Protein AF-A0A0H4X3R3-F1 (afdb_monomer)

Structure (mmCIF, N/CA/C/O backbone):
data_AF-A0A0H4X3R3-F1
#
_entry.id   AF-A0A0H4X3R3-F1
#
loop_
_atom_site.group_PDB
_atom_site.id
_atom_site.type_symbol
_atom_site.label_atom_id
_atom_site.label_alt_id
_atom_site.label_comp_id
_atom_site.label_asym_id
_atom_site.label_entity_id
_atom_site.label_seq_id
_atom_site.pdbx_PDB_ins_code
_atom_site.Cartn_x
_atom_site.Cartn_y
_atom_site.Cartn_z
_atom_site.occupancy
_atom_site.B_iso_or_equiv
_atom_site.auth_seq_id
_atom_site.auth_comp_id
_atom_site.auth_asym_id
_atom_site.auth_atom_id
_atom_site.pdbx_PDB_model_num
ATOM 1 N N . MET A 1 1 ? 12.192 -7.645 -35.719 1.00 88.94 1 MET A N 1
ATOM 2 C CA . MET A 1 1 ? 13.181 -8.259 -36.643 1.00 88.94 1 MET A CA 1
ATOM 3 C C . MET A 1 1 ? 12.923 -9.764 -36.732 1.00 88.94 1 MET A C 1
ATOM 5 O O . MET A 1 1 ? 12.544 -10.328 -35.713 1.00 88.94 1 MET A O 1
ATOM 9 N N . VAL A 1 2 ? 13.099 -10.414 -37.890 1.00 94.50 2 VAL A N 1
ATOM 10 C CA . VAL A 1 2 ? 12.928 -11.879 -38.046 1.00 94.50 2 VAL A CA 1
ATOM 11 C C . VAL A 1 2 ? 14.135 -12.510 -38.742 1.00 94.50 2 VAL A C 1
ATOM 13 O O . VAL A 1 2 ? 14.835 -11.830 -39.492 1.00 94.50 2 VAL A O 1
ATOM 16 N N . THR A 1 3 ? 14.375 -13.798 -38.516 1.00 94.56 3 THR A N 1
ATOM 17 C CA . THR A 1 3 ? 15.393 -14.582 -39.232 1.00 94.56 3 THR A CA 1
ATOM 18 C C . THR A 1 3 ? 14.979 -14.812 -40.694 1.00 94.56 3 THR A C 1
ATOM 20 O O . THR A 1 3 ? 13.808 -15.012 -41.001 1.00 94.56 3 THR A O 1
ATOM 23 N N . THR A 1 4 ? 15.929 -14.808 -41.632 1.00 95.25 4 THR A N 1
ATOM 24 C CA . THR A 1 4 ? 15.674 -15.125 -43.060 1.00 95.25 4 THR A CA 1
ATOM 25 C C . THR A 1 4 ? 16.152 -16.519 -43.459 1.00 95.25 4 THR A C 1
ATOM 27 O O . THR A 1 4 ? 15.859 -16.997 -44.553 1.00 95.25 4 THR A O 1
ATOM 30 N N . ARG A 1 5 ? 16.878 -17.182 -42.560 1.00 96.31 5 ARG A N 1
ATOM 31 C CA . ARG A 1 5 ? 17.387 -18.547 -42.677 1.00 96.31 5 ARG A CA 1
ATOM 32 C C . ARG A 1 5 ? 17.361 -19.218 -41.307 1.00 96.31 5 ARG A C 1
ATOM 34 O O . ARG A 1 5 ? 17.159 -18.536 -40.305 1.00 96.31 5 ARG A O 1
ATOM 41 N N . ALA A 1 6 ? 17.630 -20.519 -41.277 1.00 96.94 6 ALA A N 1
ATOM 42 C CA . ALA A 1 6 ? 17.896 -21.211 -40.027 1.00 96.94 6 ALA A CA 1
ATOM 43 C C . ALA A 1 6 ? 19.155 -20.632 -39.352 1.00 96.94 6 ALA A C 1
ATOM 45 O O . ALA A 1 6 ? 20.149 -20.325 -40.028 1.00 96.94 6 ALA A O 1
ATOM 46 N N . VAL A 1 7 ? 19.091 -20.470 -38.035 1.00 97.75 7 VAL A N 1
ATOM 47 C CA . VAL A 1 7 ? 20.168 -19.969 -37.174 1.00 97.75 7 VAL A CA 1
ATOM 48 C C . VAL A 1 7 ? 20.374 -20.974 -36.052 1.00 97.75 7 VAL A C 1
ATOM 50 O O . VAL A 1 7 ? 19.409 -21.373 -35.407 1.00 97.75 7 VAL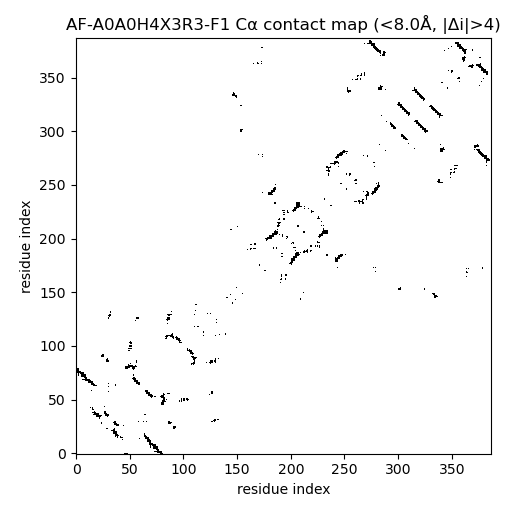 A O 1
ATOM 53 N N . ALA A 1 8 ? 21.617 -21.375 -35.807 1.00 97.75 8 ALA A N 1
ATOM 54 C CA . ALA A 1 8 ? 21.916 -22.310 -34.728 1.00 97.75 8 ALA A CA 1
ATOM 55 C C . ALA A 1 8 ? 21.962 -21.606 -33.361 1.00 97.75 8 ALA A C 1
ATOM 57 O O . ALA A 1 8 ? 22.335 -20.435 -33.252 1.00 97.75 8 ALA A O 1
ATOM 58 N N . ALA A 1 9 ? 21.651 -22.337 -32.294 1.00 97.12 9 ALA A N 1
ATOM 59 C CA . ALA A 1 9 ? 21.872 -21.885 -30.928 1.00 97.12 9 ALA A CA 1
ATOM 60 C C . ALA A 1 9 ? 23.337 -21.448 -30.730 1.00 97.12 9 ALA A C 1
ATOM 62 O O . ALA A 1 9 ? 24.270 -22.153 -31.116 1.00 97.12 9 ALA A O 1
ATOM 63 N N . GLY A 1 10 ? 23.549 -20.288 -30.107 1.00 96.19 10 GLY A N 1
ATOM 64 C CA . GLY A 1 10 ? 24.882 -19.720 -29.893 1.00 96.19 10 GLY A CA 1
ATOM 65 C C . GLY A 1 10 ? 25.447 -18.934 -31.081 1.00 96.19 10 GLY A C 1
ATOM 66 O O . GLY A 1 10 ? 26.527 -18.358 -30.962 1.00 96.19 10 GLY A O 1
ATOM 67 N N . GLU A 1 11 ? 24.742 -18.868 -32.211 1.00 97.75 11 GLU A N 1
ATOM 68 C CA . GLU A 1 11 ? 25.167 -18.069 -33.359 1.00 97.75 11 GLU A CA 1
ATOM 69 C C . GLU A 1 11 ? 24.966 -16.564 -33.104 1.00 97.75 11 GLU A C 1
ATOM 71 O O . GLU A 1 11 ? 23.947 -16.138 -32.551 1.00 97.75 11 GLU A O 1
ATOM 76 N N . VAL A 1 12 ? 25.939 -15.744 -33.519 1.00 96.50 12 VAL A N 1
ATOM 77 C CA . VAL A 1 12 ? 25.859 -14.279 -33.421 1.00 96.50 12 VAL A CA 1
ATOM 78 C C . VAL A 1 12 ? 24.925 -13.750 -34.510 1.00 96.50 12 VAL A C 1
ATOM 80 O O . VAL A 1 12 ? 25.213 -13.854 -35.700 1.00 96.50 12 VAL A O 1
ATOM 83 N N . LEU A 1 13 ? 23.813 -13.159 -34.086 1.00 95.00 13 LEU A N 1
ATOM 84 C CA . LEU A 1 13 ? 22.784 -12.570 -34.943 1.00 95.00 13 LEU A CA 1
ATOM 85 C C . LEU A 1 13 ? 23.125 -11.142 -35.367 1.00 95.00 13 LEU A C 1
ATOM 87 O O . LEU A 1 13 ? 22.843 -10.740 -36.492 1.00 95.00 13 LEU A O 1
ATOM 91 N N . LEU A 1 14 ? 23.681 -10.365 -34.439 1.00 93.12 14 LEU A N 1
ATOM 92 C CA . LEU A 1 14 ? 23.999 -8.956 -34.631 1.00 93.12 14 LEU A CA 1
ATOM 93 C C . LEU A 1 14 ? 25.181 -8.581 -33.743 1.00 93.12 14 LEU A C 1
ATOM 95 O O . LEU A 1 14 ? 25.260 -9.005 -32.590 1.00 93.12 14 LEU A O 1
ATOM 99 N N . VAL A 1 15 ? 26.058 -7.737 -34.269 1.00 93.62 15 VAL A N 1
ATOM 100 C CA . VAL A 1 15 ? 27.078 -7.039 -33.491 1.00 93.62 15 VAL A CA 1
ATOM 101 C C . VAL A 1 15 ? 26.676 -5.571 -33.430 1.00 93.62 15 VAL A C 1
ATOM 103 O O . VAL A 1 15 ? 26.393 -4.958 -34.457 1.00 93.62 15 VAL A O 1
ATOM 106 N N . VAL A 1 16 ? 26.603 -5.022 -32.223 1.00 92.31 16 VAL A N 1
ATOM 107 C CA . VAL A 1 16 ? 26.302 -3.614 -31.978 1.00 92.31 16 VAL A CA 1
ATOM 108 C C . VAL A 1 16 ? 27.587 -2.936 -31.546 1.00 92.31 16 VAL A C 1
ATOM 110 O O . VAL A 1 16 ? 28.139 -3.276 -30.503 1.00 92.31 16 VAL A O 1
ATOM 113 N N . GLU A 1 17 ? 28.036 -1.970 -32.336 1.00 91.75 17 GLU A N 1
ATOM 114 C CA . GLU A 1 17 ? 29.195 -1.128 -32.047 1.00 91.75 17 GLU A CA 1
ATOM 115 C C . GLU A 1 17 ? 28.770 0.334 -32.002 1.00 91.75 17 GLU A C 1
ATOM 117 O O . GLU A 1 17 ? 27.871 0.760 -32.732 1.00 91.75 17 GLU A O 1
ATOM 122 N N . GLY A 1 18 ? 29.403 1.109 -31.129 1.00 89.56 18 GLY A N 1
ATOM 123 C CA . GLY A 1 18 ? 29.033 2.500 -30.931 1.00 89.56 18 GLY A CA 1
ATOM 124 C C . GLY A 1 18 ? 29.969 3.250 -29.999 1.00 89.56 18 GLY A C 1
ATOM 125 O O . GLY A 1 18 ? 30.912 2.697 -29.439 1.00 89.56 18 GLY A O 1
ATOM 126 N N . ALA A 1 19 ? 29.688 4.537 -29.815 1.00 92.50 19 ALA A N 1
ATOM 127 C CA . ALA A 1 19 ? 30.456 5.375 -28.905 1.00 92.50 19 ALA A CA 1
ATOM 128 C C . ALA A 1 19 ? 30.001 5.161 -27.456 1.00 92.50 19 ALA A C 1
ATOM 130 O O . ALA A 1 19 ? 28.800 5.090 -27.180 1.00 92.50 19 ALA A O 1
ATOM 131 N N . LEU A 1 20 ? 30.946 5.126 -26.515 1.00 94.38 20 LEU A N 1
ATOM 132 C CA . LEU A 1 20 ? 30.613 5.107 -25.092 1.00 94.38 20 LEU A CA 1
ATOM 133 C C . LEU A 1 20 ? 30.120 6.480 -24.632 1.00 94.38 20 LEU A C 1
ATOM 135 O O . LEU A 1 20 ? 30.799 7.497 -24.781 1.00 94.38 20 LEU A O 1
ATOM 139 N N . VAL A 1 21 ? 28.949 6.492 -24.010 1.00 94.19 21 VAL A N 1
ATOM 140 C CA . VAL A 1 21 ? 28.327 7.663 -23.393 1.00 94.19 21 VAL A CA 1
ATOM 141 C C . VAL A 1 21 ? 27.975 7.358 -21.939 1.00 94.19 21 VAL A C 1
ATOM 143 O O . VAL A 1 21 ? 27.899 6.200 -21.532 1.00 94.19 21 VAL A O 1
ATOM 146 N N . ARG A 1 22 ? 27.777 8.403 -21.131 1.00 90.75 22 ARG A N 1
ATOM 147 C CA . ARG A 1 22 ? 27.364 8.263 -19.721 1.00 90.75 22 ARG A CA 1
ATOM 148 C C . ARG A 1 22 ? 25.891 8.567 -19.482 1.00 90.75 22 ARG A C 1
ATOM 150 O O . ARG A 1 22 ? 25.331 8.122 -18.490 1.00 90.75 22 ARG A O 1
ATOM 157 N N . THR A 1 23 ? 25.274 9.341 -20.369 1.00 89.44 23 THR A N 1
ATOM 158 C CA . THR A 1 23 ? 23.867 9.720 -20.245 1.00 89.44 23 THR A CA 1
ATOM 159 C C . THR A 1 23 ? 23.007 8.687 -20.969 1.00 89.44 23 THR A C 1
ATOM 161 O O . THR A 1 23 ? 23.132 8.571 -22.191 1.00 89.44 23 THR A O 1
ATOM 164 N N . PRO A 1 24 ? 22.153 7.937 -20.253 1.00 91.50 24 PRO A N 1
ATOM 165 C CA . PRO A 1 24 ? 21.280 6.960 -20.878 1.00 91.50 24 PRO A CA 1
ATOM 166 C C . PRO A 1 24 ? 20.166 7.658 -21.666 1.00 91.50 24 PRO A C 1
ATOM 168 O O . PRO A 1 24 ? 19.692 8.735 -21.304 1.00 91.50 24 PRO A O 1
ATOM 171 N N . SER A 1 25 ? 19.728 7.031 -22.750 1.00 89.56 25 SER A N 1
ATOM 172 C CA . SER A 1 25 ? 18.561 7.437 -23.535 1.00 89.56 25 SER A CA 1
ATOM 173 C C . SER A 1 25 ? 17.886 6.207 -24.144 1.00 89.56 25 SER A C 1
ATOM 175 O O . SER A 1 25 ? 18.443 5.111 -24.117 1.00 89.56 25 SER A O 1
ATOM 177 N N . GLN A 1 26 ? 16.727 6.389 -24.779 1.00 87.62 26 GLN A N 1
ATOM 178 C CA . GLN A 1 26 ? 16.076 5.330 -25.566 1.00 87.62 26 GLN A CA 1
ATOM 179 C C . GLN A 1 26 ? 16.948 4.773 -26.715 1.00 87.62 26 GLN A C 1
ATOM 181 O O . GLN A 1 26 ? 16.629 3.733 -27.278 1.00 87.62 26 GLN A O 1
ATOM 186 N N . MET A 1 27 ? 18.043 5.458 -27.072 1.00 88.62 27 MET A N 1
ATOM 187 C CA . MET A 1 27 ? 18.934 5.110 -28.187 1.00 88.62 27 MET A CA 1
ATOM 188 C C . MET A 1 27 ? 20.258 4.485 -27.732 1.00 88.62 27 MET A C 1
ATOM 190 O O . MET A 1 27 ? 21.209 4.418 -28.513 1.00 88.62 27 MET A O 1
ATOM 194 N N . THR A 1 28 ? 20.358 4.074 -26.469 1.00 93.06 28 THR A N 1
ATOM 195 C CA . THR A 1 28 ? 21.605 3.568 -25.881 1.00 93.06 28 THR A CA 1
ATOM 196 C C . THR A 1 28 ? 21.383 2.257 -25.134 1.00 93.06 28 THR A C 1
ATOM 198 O O . THR A 1 28 ? 20.339 2.103 -24.510 1.00 93.06 28 THR A O 1
ATOM 201 N N . LEU A 1 29 ? 22.382 1.369 -25.127 1.00 93.75 29 LEU A N 1
ATOM 202 C CA . LEU A 1 29 ? 22.383 0.117 -24.352 1.00 93.75 29 LEU A CA 1
ATOM 203 C C . LEU A 1 29 ? 23.437 0.164 -23.249 1.00 93.75 29 LEU A C 1
ATOM 205 O O . LEU A 1 29 ? 24.577 0.529 -23.517 1.00 93.75 29 LEU A O 1
ATOM 209 N N . GLN A 1 30 ? 23.112 -0.211 -22.018 1.00 94.69 30 GLN A N 1
ATOM 210 C CA . GLN A 1 30 ? 24.090 -0.225 -20.933 1.00 94.69 30 GLN A CA 1
ATOM 211 C C . GLN A 1 30 ? 25.135 -1.337 -21.134 1.00 94.69 30 GLN A C 1
ATOM 213 O O . GLN A 1 30 ? 24.805 -2.496 -21.385 1.00 94.69 30 GLN A O 1
ATOM 218 N N . VAL A 1 31 ? 26.412 -0.978 -20.988 1.00 93.00 31 VAL A N 1
ATOM 219 C CA . VAL A 1 31 ? 27.577 -1.881 -21.134 1.00 93.00 31 VAL A CA 1
ATOM 220 C C . VAL A 1 31 ? 28.515 -1.855 -19.923 1.00 93.00 31 VAL A C 1
ATOM 222 O O . VAL A 1 31 ? 29.434 -2.664 -19.818 1.00 93.00 31 VAL A O 1
ATOM 225 N N . GLY A 1 32 ? 28.286 -0.931 -18.990 1.00 90.50 32 GLY A N 1
ATOM 226 C CA . GLY A 1 32 ? 29.043 -0.774 -17.753 1.00 90.50 32 GLY A CA 1
ATOM 227 C C . GLY A 1 32 ? 28.181 -0.154 -16.654 1.00 90.50 32 GLY A C 1
ATOM 228 O O . GLY A 1 32 ? 27.014 0.163 -16.873 1.00 90.50 32 GLY A O 1
ATOM 229 N N . ARG A 1 33 ? 28.741 0.057 -15.454 1.00 87.06 33 ARG A N 1
ATOM 230 C CA . ARG A 1 33 ? 27.956 0.585 -14.317 1.00 87.06 33 ARG A CA 1
ATOM 231 C C . ARG A 1 33 ? 27.306 1.939 -14.612 1.00 87.06 33 ARG A C 1
ATOM 233 O O . ARG A 1 33 ? 26.151 2.136 -14.257 1.00 87.06 33 ARG A O 1
ATOM 240 N N . GLU A 1 34 ? 28.044 2.814 -15.286 1.00 87.88 34 GLU A N 1
ATOM 241 C CA . GLU A 1 34 ? 27.639 4.176 -15.674 1.00 87.88 34 GLU A CA 1
ATOM 242 C C . GLU A 1 34 ? 27.919 4.441 -17.164 1.00 87.88 34 GLU A C 1
ATOM 244 O O . GLU A 1 34 ? 28.047 5.585 -17.598 1.00 87.88 34 GLU A O 1
ATOM 249 N N . GLN A 1 35 ? 28.116 3.376 -17.945 1.00 92.44 35 GLN A N 1
ATOM 250 C CA . GLN A 1 35 ? 28.506 3.456 -19.349 1.00 92.44 35 GLN A CA 1
ATOM 251 C C . GLN A 1 35 ? 27.448 2.798 -20.214 1.00 92.44 35 GLN A C 1
ATOM 253 O O . GLN A 1 35 ? 27.0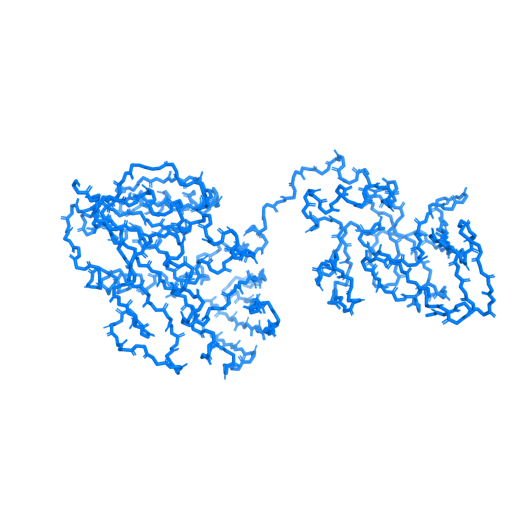27 1.668 -19.954 1.00 92.44 35 GLN A O 1
ATOM 258 N N . HIS A 1 36 ? 27.074 3.504 -21.268 1.00 94.50 36 HIS A N 1
ATOM 259 C CA . HIS A 1 36 ? 26.161 3.035 -22.287 1.00 94.50 36 HIS A CA 1
ATOM 260 C C . HIS A 1 36 ? 26.818 3.128 -23.660 1.00 94.50 36 HIS A C 1
ATOM 262 O O . HIS A 1 36 ? 27.641 4.004 -23.916 1.00 94.50 36 HIS A O 1
ATOM 268 N N . LEU A 1 37 ? 26.430 2.228 -24.546 1.00 93.88 37 LEU A N 1
ATOM 269 C CA . LEU A 1 37 ? 26.798 2.206 -25.943 1.00 93.88 37 LEU A CA 1
ATOM 270 C C . LEU A 1 37 ? 25.753 2.985 -26.742 1.00 93.88 37 LEU A C 1
ATOM 272 O O . LEU A 1 37 ? 24.582 2.604 -26.784 1.00 93.88 37 LEU A O 1
ATOM 276 N N . SER A 1 38 ? 26.174 4.084 -27.359 1.00 92.75 38 SER A N 1
ATOM 277 C CA . SER A 1 38 ? 25.365 4.864 -28.291 1.00 92.75 38 SER A CA 1
ATOM 278 C C . SER A 1 38 ? 25.625 4.380 -29.709 1.00 92.75 38 SER A C 1
ATOM 280 O O . SER A 1 38 ? 26.685 4.637 -30.283 1.00 92.75 38 SER A O 1
ATOM 282 N N . ALA A 1 39 ? 24.644 3.674 -30.264 1.00 87.00 39 ALA A N 1
ATOM 283 C CA . ALA A 1 39 ? 24.667 3.162 -31.628 1.00 87.00 39 ALA A CA 1
ATOM 284 C C . ALA A 1 39 ? 23.359 3.567 -32.330 1.00 87.00 39 ALA A C 1
ATOM 286 O O . ALA A 1 39 ? 22.489 2.719 -32.559 1.00 87.00 39 ALA A O 1
ATOM 287 N N . PRO A 1 40 ? 23.172 4.873 -32.614 1.00 80.00 40 PRO A N 1
ATOM 288 C CA . PRO A 1 40 ? 21.903 5.421 -33.078 1.00 80.00 40 PRO A CA 1
ATOM 289 C C . PRO A 1 40 ? 21.548 4.999 -34.499 1.00 80.00 40 PRO A C 1
ATOM 291 O O . PRO A 1 40 ? 20.425 5.251 -34.900 1.00 80.00 40 PRO A O 1
ATOM 294 N N . ASP A 1 41 ? 22.455 4.363 -35.238 1.00 82.50 41 ASP A N 1
ATOM 295 C CA . ASP A 1 41 ? 22.198 3.850 -36.586 1.00 82.50 41 ASP A CA 1
ATOM 296 C C . ASP A 1 41 ? 22.089 2.321 -36.626 1.00 82.50 41 ASP A C 1
ATOM 298 O O . ASP A 1 41 ? 21.710 1.761 -37.648 1.00 82.50 41 ASP A O 1
ATOM 302 N N . ALA A 1 42 ? 22.345 1.632 -35.511 1.00 83.44 42 ALA A N 1
ATOM 303 C CA . ALA A 1 42 ? 22.378 0.175 -35.480 1.00 83.44 42 ALA A CA 1
ATOM 304 C C . ALA A 1 42 ? 20.975 -0.463 -35.429 1.00 83.44 42 ALA A C 1
ATOM 306 O O . ALA A 1 42 ? 20.020 0.101 -34.878 1.00 83.44 42 ALA A O 1
ATOM 307 N N . ASP A 1 43 ? 20.881 -1.677 -35.979 1.00 85.38 43 ASP A N 1
ATOM 308 C CA . ASP A 1 43 ? 19.624 -2.406 -36.207 1.00 85.38 43 ASP A CA 1
ATOM 309 C C . ASP A 1 43 ? 18.954 -2.923 -34.927 1.00 85.38 43 ASP A C 1
ATOM 311 O O . ASP A 1 43 ? 17.759 -3.228 -34.930 1.00 85.38 43 ASP A O 1
ATOM 315 N N . TRP A 1 44 ? 19.686 -2.981 -33.808 1.00 86.94 44 TRP A N 1
ATOM 316 C CA . TRP A 1 44 ? 19.165 -3.479 -32.528 1.00 86.94 44 TRP A CA 1
ATOM 317 C C . TRP A 1 44 ? 17.909 -2.730 -32.062 1.00 86.94 44 TRP A C 1
ATOM 319 O O . TRP A 1 44 ? 17.063 -3.305 -31.382 1.00 86.94 44 TRP A O 1
ATOM 329 N N . ARG A 1 45 ? 17.747 -1.469 -32.482 1.00 87.56 45 ARG A N 1
ATOM 330 C CA . ARG A 1 45 ? 16.596 -0.610 -32.164 1.00 87.56 45 ARG A CA 1
ATOM 331 C C . ARG A 1 45 ? 15.266 -1.139 -32.707 1.00 87.56 45 ARG A C 1
ATOM 333 O O . ARG A 1 45 ? 14.211 -0.729 -32.237 1.00 87.56 45 ARG A O 1
ATOM 340 N N . PHE A 1 46 ? 15.306 -2.036 -33.691 1.00 90.00 46 PHE A N 1
ATOM 341 C CA . PHE A 1 46 ? 14.125 -2.664 -34.295 1.00 90.00 46 PHE A CA 1
ATOM 342 C C . PHE A 1 46 ? 13.858 -4.079 -33.755 1.00 90.00 46 PHE A C 1
ATOM 344 O O . PHE A 1 46 ? 13.048 -4.837 -34.313 1.00 90.00 46 PHE A O 1
ATOM 351 N N . ILE A 1 47 ? 14.569 -4.471 -32.697 1.00 93.62 47 ILE A N 1
ATOM 352 C CA . ILE A 1 47 ? 14.414 -5.762 -32.034 1.00 93.62 47 ILE A CA 1
ATOM 353 C C . ILE A 1 47 ? 13.472 -5.580 -30.852 1.00 93.62 47 ILE A C 1
ATOM 355 O O . ILE A 1 47 ? 13.676 -4.732 -29.985 1.00 93.62 47 ILE A O 1
ATOM 359 N N . ASN A 1 48 ? 12.419 -6.391 -30.828 1.00 94.62 48 ASN A N 1
ATOM 360 C CA . ASN A 1 48 ? 11.402 -6.299 -29.798 1.00 94.62 48 ASN A CA 1
ATOM 361 C C . ASN A 1 48 ? 11.892 -6.884 -28.472 1.00 94.62 48 ASN A C 1
ATOM 363 O O . ASN A 1 48 ? 12.716 -7.801 -28.416 1.00 94.62 48 ASN A O 1
ATOM 367 N N . HIS A 1 49 ? 11.327 -6.367 -27.386 1.00 95.38 49 HIS A N 1
ATOM 368 C CA . HIS A 1 49 ? 11.537 -6.922 -26.062 1.00 95.38 49 HIS A CA 1
ATOM 369 C C . HIS A 1 49 ? 10.660 -8.157 -25.814 1.00 95.38 49 HIS A C 1
ATOM 371 O O . HIS A 1 49 ? 9.458 -8.129 -26.083 1.00 95.38 49 HIS A O 1
ATOM 377 N N . ALA A 1 50 ? 11.222 -9.186 -25.182 1.00 96.62 50 ALA A N 1
ATOM 378 C CA . ALA A 1 50 ? 10.457 -10.257 -24.551 1.00 96.62 50 ALA A CA 1
ATOM 379 C C . ALA A 1 50 ? 11.101 -10.681 -23.223 1.00 96.62 50 ALA A C 1
ATOM 381 O O . ALA A 1 50 ? 12.324 -10.762 -23.114 1.00 96.62 50 ALA A O 1
ATOM 382 N N . CYS A 1 51 ? 10.280 -10.990 -22.211 1.00 94.69 51 CYS A N 1
ATOM 383 C CA . CYS A 1 51 ? 10.779 -11.491 -20.922 1.00 94.69 51 CYS A CA 1
ATOM 384 C C . CYS A 1 51 ? 11.316 -12.931 -21.023 1.00 94.69 51 CYS A C 1
ATOM 386 O O . CYS A 1 51 ? 12.167 -13.320 -20.230 1.00 94.69 51 CYS A O 1
ATOM 388 N N . ALA A 1 52 ? 10.851 -13.695 -22.017 1.00 94.94 52 ALA A N 1
ATOM 389 C CA . ALA A 1 52 ? 11.416 -14.976 -22.435 1.00 94.94 52 ALA A CA 1
ATOM 390 C C . ALA A 1 52 ? 11.960 -14.826 -23.872 1.00 94.94 52 ALA A C 1
ATOM 392 O O . ALA A 1 52 ? 11.243 -15.130 -24.826 1.00 94.94 52 ALA A O 1
ATOM 393 N N . PRO A 1 53 ? 13.170 -14.263 -24.045 1.00 96.56 53 PRO A N 1
ATOM 394 C CA . PRO A 1 53 ? 13.658 -13.851 -25.355 1.00 96.56 53 PRO A CA 1
ATOM 395 C C . PRO A 1 53 ? 14.182 -15.018 -26.194 1.00 96.56 53 PRO A C 1
ATOM 397 O O . PRO A 1 53 ? 14.628 -16.038 -25.659 1.00 96.56 53 PRO A O 1
ATOM 400 N N . THR A 1 54 ? 14.199 -14.822 -27.513 1.00 97.19 54 THR A N 1
ATOM 401 C CA . THR A 1 54 ? 14.813 -15.746 -28.483 1.00 97.19 54 THR A CA 1
ATOM 402 C C . THR A 1 54 ? 16.320 -15.524 -28.643 1.00 97.19 54 THR A C 1
ATOM 404 O O . THR A 1 54 ? 17.027 -16.413 -29.119 1.00 97.19 54 THR A O 1
ATOM 407 N N . ALA A 1 55 ? 16.839 -14.376 -28.198 1.00 97.25 55 ALA A N 1
ATOM 408 C CA . ALA A 1 55 ? 18.257 -14.050 -28.225 1.00 97.25 55 ALA A CA 1
ATOM 409 C C . ALA A 1 55 ? 18.737 -13.364 -26.935 1.00 97.25 55 ALA A C 1
ATOM 411 O O . ALA A 1 55 ? 17.971 -12.724 -26.210 1.00 97.25 55 ALA A O 1
ATOM 412 N N . LEU A 1 56 ? 20.029 -13.506 -26.649 1.00 96.88 56 LEU A N 1
ATOM 413 C CA . LEU A 1 56 ? 20.697 -12.965 -25.470 1.00 96.88 56 LEU A CA 1
ATOM 414 C C . LEU A 1 56 ? 21.729 -11.922 -25.882 1.00 96.88 56 LEU A C 1
ATOM 416 O O . LEU A 1 56 ? 22.479 -12.127 -26.835 1.00 96.88 56 LEU A O 1
ATOM 420 N N . LEU A 1 57 ? 21.792 -10.819 -25.139 1.00 95.44 57 LEU A N 1
ATOM 421 C CA . LEU A 1 57 ? 22.905 -9.885 -25.248 1.00 95.44 57 LEU A CA 1
ATOM 422 C C . LEU A 1 57 ? 24.127 -10.452 -24.516 1.00 95.44 57 LEU A C 1
ATOM 424 O O . LEU A 1 57 ? 24.016 -10.995 -23.416 1.00 95.44 57 LEU A O 1
ATOM 428 N N . ALA A 1 58 ? 25.296 -10.294 -25.119 1.00 94.06 58 ALA A N 1
ATOM 429 C CA . ALA A 1 58 ? 26.578 -10.701 -24.574 1.00 94.06 58 ALA A CA 1
ATOM 430 C C . ALA A 1 58 ? 27.626 -9.601 -24.804 1.00 94.06 58 ALA A C 1
ATOM 432 O O . ALA A 1 58 ? 27.517 -8.845 -25.774 1.00 94.06 58 ALA A O 1
ATOM 433 N N . PRO A 1 59 ? 28.650 -9.497 -23.938 1.00 92.50 59 PRO A N 1
ATOM 434 C CA . PRO A 1 59 ? 29.795 -8.636 -24.203 1.00 92.50 59 PRO A CA 1
ATOM 435 C C . PRO A 1 59 ? 30.456 -8.998 -25.535 1.00 92.50 59 PRO A C 1
ATOM 437 O O . PRO A 1 59 ? 30.620 -10.179 -25.845 1.00 92.50 59 PRO A O 1
ATOM 440 N N . GLY A 1 60 ? 30.846 -7.985 -26.302 1.00 88.19 60 GLY A N 1
ATOM 441 C CA . GLY A 1 60 ? 31.671 -8.174 -27.485 1.00 88.19 60 GLY A CA 1
ATOM 442 C C . GLY A 1 60 ? 33.143 -8.424 -27.155 1.00 88.19 60 GLY A C 1
ATOM 443 O O . GLY A 1 60 ? 33.542 -8.617 -26.005 1.00 88.19 60 GLY A O 1
ATOM 444 N N . THR A 1 61 ? 33.981 -8.386 -28.188 1.00 86.31 61 THR A N 1
ATOM 445 C CA . THR A 1 61 ? 35.440 -8.556 -28.074 1.00 86.31 61 THR A CA 1
ATOM 446 C C . THR A 1 61 ? 36.147 -7.363 -27.425 1.00 86.31 61 THR A C 1
ATOM 448 O O . THR A 1 61 ? 37.312 -7.474 -27.037 1.00 86.31 61 THR A O 1
ATOM 451 N N . HIS A 1 62 ? 35.465 -6.221 -27.310 1.00 86.19 62 HIS A N 1
ATOM 452 C CA . HIS A 1 62 ? 35.956 -4.976 -26.712 1.00 86.19 62 HIS A CA 1
ATOM 453 C C . HIS A 1 62 ? 34.810 -4.269 -25.973 1.00 86.19 62 HIS A C 1
ATOM 455 O O . HIS A 1 62 ? 33.642 -4.597 -26.170 1.00 86.19 62 HIS A O 1
ATOM 461 N N . ALA A 1 63 ? 35.133 -3.265 -25.153 1.00 79.50 63 ALA A N 1
ATOM 462 C CA . ALA A 1 63 ? 34.149 -2.551 -24.329 1.00 79.50 63 ALA A CA 1
ATOM 463 C C . ALA A 1 63 ? 33.100 -1.751 -25.133 1.00 79.50 63 ALA A C 1
ATOM 465 O O . ALA A 1 63 ? 32.014 -1.481 -24.630 1.00 79.50 63 ALA A O 1
ATOM 466 N N . GLU A 1 64 ? 33.414 -1.387 -26.376 1.00 89.12 64 GLU A N 1
ATOM 467 C CA . GLU A 1 64 ? 32.558 -0.629 -27.306 1.00 89.12 64 GLU A CA 1
ATOM 468 C C . GLU A 1 64 ? 31.660 -1.535 -28.165 1.00 89.12 64 GLU A C 1
ATOM 470 O O . GLU A 1 64 ? 31.163 -1.121 -29.211 1.00 89.12 64 GLU A O 1
ATOM 475 N N . GLN A 1 65 ? 31.473 -2.790 -27.751 1.00 91.31 65 GLN A N 1
ATOM 476 C CA . GLN A 1 65 ? 30.762 -3.783 -28.542 1.00 91.31 65 GLN A CA 1
ATOM 477 C C . GLN A 1 65 ? 29.848 -4.657 -27.676 1.00 91.31 65 GLN A C 1
ATOM 479 O O . GLN A 1 65 ? 30.240 -5.161 -26.620 1.00 91.31 65 GLN A O 1
ATOM 484 N N . LEU A 1 66 ? 28.638 -4.899 -28.176 1.00 93.75 66 LEU A N 1
ATOM 485 C CA . LEU A 1 66 ? 27.734 -5.950 -27.718 1.00 93.75 66 LEU A CA 1
ATOM 486 C C . LEU A 1 66 ? 27.442 -6.920 -28.859 1.00 93.75 66 LEU A C 1
ATOM 488 O O . LEU A 1 66 ? 27.436 -6.550 -30.030 1.00 93.75 66 LEU A O 1
ATOM 492 N N . GLN A 1 67 ? 27.154 -8.164 -28.509 1.00 95.38 67 GLN A N 1
ATOM 493 C CA . GLN A 1 67 ? 26.693 -9.182 -29.441 1.00 95.38 67 GLN A CA 1
ATOM 494 C C . GLN A 1 67 ? 25.302 -9.636 -29.036 1.00 95.38 67 GLN A C 1
ATOM 496 O O . GLN A 1 67 ? 25.018 -9.807 -27.853 1.00 95.38 67 GLN A O 1
ATOM 501 N N . LEU A 1 68 ? 24.439 -9.849 -30.018 1.00 96.00 68 LEU A N 1
ATOM 502 C CA . LEU A 1 68 ? 23.167 -10.522 -29.831 1.00 96.00 68 LEU A CA 1
ATOM 503 C C . LEU A 1 68 ? 23.308 -11.952 -30.343 1.00 96.00 68 LEU A C 1
ATOM 505 O O . LEU A 1 68 ? 23.624 -12.159 -31.512 1.00 96.00 68 LEU A O 1
ATOM 509 N N . ILE A 1 69 ? 23.088 -12.928 -29.471 1.00 97.00 69 ILE A N 1
ATOM 510 C CA . ILE A 1 69 ? 23.368 -14.341 -29.724 1.00 97.00 69 ILE A CA 1
ATOM 511 C C . ILE A 1 69 ? 22.068 -15.136 -29.636 1.00 97.00 69 ILE A C 1
ATOM 513 O O . ILE A 1 69 ? 21.295 -14.955 -28.695 1.00 97.00 69 ILE A O 1
ATOM 517 N N . ALA A 1 70 ? 21.819 -16.027 -30.594 1.00 97.56 70 ALA A N 1
ATOM 518 C CA . ALA A 1 70 ? 20.648 -16.897 -30.576 1.00 97.56 70 ALA A CA 1
ATOM 519 C C . ALA A 1 70 ? 20.650 -17.796 -29.327 1.00 97.56 70 ALA A C 1
ATOM 521 O O . ALA A 1 70 ? 21.635 -18.474 -29.029 1.00 97.56 70 ALA A O 1
ATOM 522 N N . ARG A 1 71 ? 19.539 -17.809 -28.584 1.00 96.38 71 ARG A N 1
ATOM 523 C CA . ARG A 1 71 ? 19.405 -18.587 -27.340 1.00 96.38 71 ARG A CA 1
ATOM 524 C C . ARG A 1 71 ? 19.214 -20.083 -27.607 1.00 96.38 71 ARG A C 1
ATOM 526 O O . ARG A 1 71 ? 19.647 -20.914 -26.815 1.00 96.38 71 ARG A O 1
ATOM 533 N N . PHE A 1 72 ? 18.528 -20.405 -28.694 1.00 96.44 72 PHE A N 1
ATOM 534 C CA . PHE A 1 72 ? 18.222 -21.747 -29.180 1.00 96.44 72 PHE A CA 1
ATOM 535 C C . PHE A 1 72 ? 18.158 -21.708 -30.713 1.00 96.44 72 PHE A C 1
ATOM 537 O O . PHE A 1 72 ? 18.260 -20.625 -31.292 1.00 96.44 72 PHE A O 1
ATOM 544 N N . ASP A 1 73 ? 18.013 -22.864 -31.360 1.00 97.81 73 ASP A N 1
ATOM 545 C CA . ASP A 1 73 ? 17.896 -22.942 -32.819 1.00 97.81 73 ASP A CA 1
ATOM 546 C C . ASP A 1 73 ? 16.660 -22.170 -33.298 1.00 97.81 73 ASP A C 1
ATOM 548 O O . ASP A 1 73 ? 15.557 -22.376 -32.784 1.00 97.81 73 ASP A O 1
ATOM 552 N N . LEU A 1 74 ? 16.848 -21.276 -34.271 1.00 97.62 74 LEU A N 1
ATOM 553 C CA . LEU A 1 74 ? 15.781 -20.470 -34.850 1.00 97.62 74 LEU A CA 1
ATOM 554 C C . LEU A 1 74 ? 15.509 -20.868 -36.299 1.00 97.62 74 LEU A C 1
ATOM 556 O O . LEU A 1 74 ? 16.413 -20.893 -37.132 1.00 97.62 74 LEU A O 1
ATOM 560 N N . GLU A 1 75 ? 14.242 -21.099 -36.616 1.00 97.56 75 GLU A N 1
ATOM 561 C CA . GLU A 1 75 ? 13.753 -21.348 -37.972 1.00 97.56 75 GLU A CA 1
ATOM 562 C C . GLU A 1 75 ? 13.629 -20.043 -38.773 1.00 97.56 75 GLU A C 1
ATOM 564 O O . GLU A 1 75 ? 13.443 -18.980 -38.173 1.00 97.56 75 GLU A O 1
ATOM 569 N N . PRO A 1 76 ? 13.669 -20.080 -40.120 1.00 97.44 76 PRO A N 1
ATOM 570 C CA . PRO A 1 76 ? 13.367 -18.913 -40.946 1.00 97.44 76 PRO A CA 1
ATOM 571 C C . PRO A 1 76 ? 11.994 -18.309 -40.609 1.00 97.44 76 PRO A C 1
ATOM 573 O O . PRO A 1 76 ? 10.993 -19.015 -40.499 1.00 97.44 76 PRO A O 1
ATOM 576 N N . GLY A 1 77 ? 11.934 -16.986 -40.490 1.00 95.94 77 GLY A N 1
ATOM 577 C CA . GLY A 1 77 ? 10.724 -16.227 -40.176 1.00 95.94 77 GLY A CA 1
ATOM 578 C C . GLY A 1 77 ? 10.432 -16.081 -38.682 1.00 95.94 77 GLY A C 1
ATOM 579 O O . GLY A 1 77 ? 9.482 -15.384 -38.328 1.00 95.94 77 GLY A O 1
ATOM 580 N N . GLN A 1 78 ? 11.232 -16.684 -37.797 1.00 96.06 78 GLN A N 1
ATOM 581 C CA . GLN A 1 78 ? 11.067 -16.506 -36.357 1.00 96.06 78 GLN A CA 1
ATOM 582 C C . GLN A 1 78 ? 11.523 -15.124 -35.895 1.00 96.06 78 GLN A C 1
ATOM 584 O O . GLN A 1 78 ? 12.508 -14.564 -36.379 1.00 96.06 78 GLN A O 1
ATOM 589 N N . GLU A 1 79 ? 10.790 -14.573 -34.930 1.00 96.00 79 GLU A N 1
ATOM 590 C CA . GLU A 1 79 ? 11.087 -13.266 -34.365 1.00 96.00 79 GLU A CA 1
ATOM 591 C C . GLU A 1 79 ? 12.336 -13.303 -33.480 1.00 96.00 79 GLU A C 1
ATOM 593 O O . GLU A 1 79 ? 12.488 -14.144 -32.589 1.00 96.00 79 GLU A O 1
ATOM 598 N N . VAL A 1 80 ? 13.221 -12.336 -33.702 1.00 96.81 80 VAL A N 1
ATOM 599 C CA . VAL A 1 80 ? 14.360 -12.072 -32.826 1.00 96.81 80 VAL A CA 1
ATOM 600 C C . VAL A 1 80 ? 13.916 -11.078 -31.758 1.00 96.81 80 VAL A C 1
ATOM 602 O O . VAL A 1 80 ? 13.463 -9.977 -32.080 1.00 96.81 80 VAL A O 1
ATOM 605 N N . THR A 1 81 ? 14.051 -11.468 -30.492 1.00 97.38 81 THR A N 1
ATOM 606 C CA . THR A 1 81 ? 13.708 -10.659 -29.317 1.00 97.38 81 THR A CA 1
ATOM 607 C C . THR A 1 81 ? 14.812 -10.718 -28.268 1.00 97.38 81 THR A C 1
ATOM 609 O O . THR A 1 81 ? 15.570 -11.687 -28.222 1.00 97.38 81 THR A O 1
ATOM 612 N N . PHE A 1 82 ? 14.894 -9.703 -27.404 1.00 96.31 82 PHE A N 1
ATOM 613 C CA . PHE A 1 82 ? 15.836 -9.680 -26.279 1.00 96.31 82 PHE A CA 1
ATOM 614 C C . PHE A 1 82 ? 15.203 -9.149 -24.987 1.00 96.31 82 PHE A C 1
ATOM 616 O O . PHE A 1 82 ? 14.118 -8.564 -24.982 1.00 96.31 82 PHE A O 1
ATOM 623 N N . ASN A 1 83 ? 15.881 -9.353 -23.860 1.00 96.81 83 ASN A N 1
ATOM 624 C CA . ASN A 1 83 ? 15.383 -8.964 -22.547 1.00 96.81 83 ASN A CA 1
ATOM 625 C C . ASN A 1 83 ? 16.161 -7.761 -21.982 1.00 96.81 83 ASN A C 1
ATOM 627 O O . ASN A 1 83 ? 17.271 -7.929 -21.494 1.00 96.81 83 ASN A O 1
ATOM 631 N N . TYR A 1 84 ? 15.568 -6.559 -21.973 1.00 96.25 84 TYR A N 1
ATOM 632 C CA . TYR A 1 84 ? 16.195 -5.366 -21.377 1.00 96.25 84 TYR A CA 1
ATOM 633 C C . TYR A 1 84 ? 16.551 -5.550 -19.896 1.00 96.25 84 TYR A C 1
ATOM 635 O O . TYR A 1 84 ? 17.468 -4.908 -19.399 1.00 96.25 84 TYR A O 1
ATOM 643 N N . LEU A 1 85 ? 15.865 -6.441 -19.176 1.00 96.25 85 LEU A N 1
ATOM 644 C CA . LEU A 1 85 ? 16.126 -6.694 -17.758 1.00 96.25 85 LEU A CA 1
ATOM 645 C C . LEU A 1 85 ? 17.453 -7.426 -17.513 1.00 96.25 85 LEU A C 1
ATOM 647 O O . LEU A 1 85 ? 17.847 -7.585 -16.360 1.00 96.25 85 LEU A O 1
ATOM 651 N N . THR A 1 86 ? 18.128 -7.898 -18.565 1.00 95.81 86 THR A N 1
ATOM 652 C CA . THR A 1 86 ? 19.442 -8.541 -18.452 1.00 95.81 86 THR A CA 1
ATOM 653 C C . THR A 1 86 ? 20.597 -7.616 -18.819 1.00 95.81 86 THR A C 1
ATOM 655 O O . THR A 1 86 ? 21.732 -7.895 -18.424 1.00 95.81 86 THR A O 1
ATOM 658 N N . SER A 1 87 ? 20.316 -6.512 -19.520 1.00 94.06 87 SER A N 1
ATOM 659 C CA . SER A 1 87 ? 21.307 -5.526 -19.961 1.00 94.06 87 SER A CA 1
ATOM 660 C C . SER A 1 87 ? 21.181 -4.172 -19.274 1.00 94.06 87 SER A C 1
ATOM 662 O O . SER A 1 87 ? 22.199 -3.514 -19.136 1.00 94.06 87 SER A O 1
ATOM 664 N N . GLU A 1 88 ? 19.997 -3.765 -18.812 1.00 95.25 88 GLU A N 1
ATOM 665 C CA . GLU A 1 88 ? 19.747 -2.444 -18.224 1.00 95.25 88 GLU A CA 1
ATOM 666 C C . GLU A 1 88 ? 19.456 -2.547 -16.724 1.00 95.25 88 GLU A C 1
ATOM 668 O O . GLU A 1 88 ? 18.545 -3.257 -16.286 1.00 95.25 88 GLU A O 1
ATOM 673 N N . TRP A 1 89 ? 20.194 -1.789 -15.915 1.00 94.56 89 TRP A N 1
ATOM 674 C CA . TRP A 1 89 ? 19.931 -1.653 -14.487 1.00 94.56 89 TRP A CA 1
ATOM 675 C C . TRP A 1 89 ? 18.669 -0.828 -14.256 1.00 94.56 89 TRP A C 1
ATOM 677 O O . TRP A 1 89 ? 17.782 -1.241 -13.511 1.00 94.56 89 TRP A O 1
ATOM 687 N N . GLU A 1 90 ? 18.569 0.294 -14.960 1.00 93.50 90 GLU A N 1
ATOM 688 C CA . GLU A 1 90 ? 17.440 1.213 -14.957 1.00 93.50 90 GLU A CA 1
ATOM 689 C C . GLU A 1 90 ? 17.275 1.773 -16.371 1.00 93.50 90 GLU A C 1
ATOM 691 O O . GLU A 1 90 ? 18.231 2.270 -16.965 1.00 93.50 90 GLU A O 1
ATOM 696 N N . LEU A 1 91 ? 16.075 1.636 -16.932 1.00 91.12 91 LEU A N 1
ATOM 697 C CA . LEU A 1 91 ? 15.777 2.104 -18.283 1.00 91.12 91 LEU A CA 1
ATOM 698 C C . LEU A 1 91 ? 15.539 3.613 -18.285 1.00 91.12 91 LEU A C 1
ATOM 700 O O . LEU A 1 91 ? 14.718 4.107 -17.518 1.00 91.12 91 LEU A O 1
ATOM 704 N N . ALA A 1 92 ? 16.147 4.323 -19.239 1.00 89.31 92 ALA A N 1
ATOM 705 C CA . ALA A 1 92 ? 15.829 5.733 -19.490 1.00 89.31 92 ALA A CA 1
ATOM 706 C C . ALA A 1 92 ? 14.371 5.947 -19.930 1.00 89.31 92 ALA A C 1
ATOM 708 O O . ALA A 1 92 ? 13.818 7.031 -19.769 1.00 89.31 92 ALA A O 1
ATOM 709 N N . THR A 1 93 ? 13.748 4.932 -20.531 1.00 88.19 93 THR A N 1
ATOM 710 C CA . THR A 1 93 ? 12.352 4.993 -20.977 1.00 88.19 93 THR A CA 1
ATOM 711 C C . THR A 1 93 ? 11.669 3.653 -20.702 1.00 88.19 93 THR A C 1
ATOM 713 O O . THR A 1 93 ? 11.714 2.752 -21.541 1.00 88.19 93 THR A O 1
ATOM 716 N N . PRO A 1 94 ? 11.081 3.481 -19.506 1.00 90.69 94 PRO A N 1
ATOM 717 C CA . PRO A 1 94 ? 10.302 2.296 -19.161 1.00 90.69 94 PRO A CA 1
ATOM 718 C C . PRO A 1 94 ? 9.054 2.107 -20.036 1.00 90.69 94 PRO A C 1
ATOM 720 O O . PRO A 1 94 ? 8.500 3.075 -20.557 1.00 90.69 94 PRO A O 1
ATOM 723 N N . PHE A 1 95 ? 8.582 0.865 -20.183 1.00 89.44 95 PHE A N 1
ATOM 724 C CA . PHE A 1 95 ? 7.414 0.543 -21.017 1.00 89.44 95 PHE A CA 1
ATOM 725 C C . PHE A 1 95 ? 6.668 -0.729 -20.569 1.00 89.44 95 PHE A C 1
ATOM 727 O O . PHE A 1 95 ? 7.207 -1.589 -19.869 1.00 89.44 95 PHE A O 1
ATOM 734 N N . HIS A 1 96 ? 5.404 -0.872 -20.992 1.00 88.25 96 HIS A N 1
ATOM 735 C CA . HIS A 1 96 ? 4.581 -2.044 -20.684 1.00 88.25 96 HIS A CA 1
ATOM 736 C C . HIS A 1 96 ? 4.858 -3.173 -21.681 1.00 88.25 96 HIS A C 1
ATOM 738 O O . HIS A 1 96 ? 4.673 -3.015 -22.888 1.00 88.25 96 HIS A O 1
ATOM 744 N N . CYS A 1 97 ? 5.250 -4.340 -21.176 1.00 90.44 97 CYS A N 1
ATOM 745 C CA . CYS A 1 97 ? 5.485 -5.536 -21.968 1.00 90.44 97 CYS A CA 1
ATOM 746 C C . CYS A 1 97 ? 4.191 -6.324 -22.197 1.00 90.44 97 CYS A C 1
ATOM 748 O O . CYS A 1 97 ? 3.393 -6.550 -21.286 1.00 90.44 97 CYS A O 1
ATOM 750 N N . ARG A 1 98 ? 4.014 -6.798 -23.433 1.00 91.81 98 ARG A N 1
ATOM 751 C CA . ARG A 1 98 ? 2.889 -7.646 -23.855 1.00 91.81 98 ARG A CA 1
ATOM 752 C C . ARG A 1 98 ? 3.357 -8.949 -24.509 1.00 91.81 98 ARG A C 1
ATOM 754 O O . ARG A 1 98 ? 2.635 -9.515 -25.317 1.00 91.81 98 ARG A O 1
ATOM 761 N N . CYS A 1 99 ? 4.549 -9.434 -24.150 1.00 89.88 99 CYS A N 1
ATOM 762 C CA . CYS A 1 99 ? 5.161 -10.610 -24.786 1.00 89.88 99 CYS A CA 1
ATOM 763 C C . CYS A 1 99 ? 4.408 -11.933 -24.554 1.00 89.88 99 CYS A C 1
ATOM 765 O O . CYS A 1 99 ? 4.689 -12.916 -25.228 1.00 89.88 99 CYS A O 1
ATOM 767 N N . GLY A 1 100 ? 3.483 -11.988 -23.590 1.00 88.62 100 GLY A N 1
ATOM 768 C CA . GLY A 1 100 ? 2.675 -13.181 -23.312 1.00 88.62 100 GLY A CA 1
ATOM 769 C C . GLY A 1 100 ? 3.399 -14.304 -22.559 1.00 88.62 100 GLY A C 1
ATOM 770 O O . GLY A 1 100 ? 2.774 -15.314 -22.251 1.00 88.62 100 GLY A O 1
ATOM 771 N N . ALA A 1 101 ? 4.682 -14.137 -22.219 1.00 89.38 101 ALA A N 1
ATOM 772 C CA . ALA A 1 101 ? 5.413 -15.104 -21.404 1.00 89.38 101 ALA A CA 1
ATOM 773 C C . ALA A 1 101 ? 4.783 -15.250 -20.007 1.00 89.38 101 ALA A C 1
ATOM 775 O O . ALA A 1 101 ? 4.367 -14.264 -19.397 1.00 89.38 101 ALA A O 1
ATOM 776 N N . THR A 1 102 ? 4.788 -16.466 -19.456 1.00 87.12 102 THR A N 1
ATOM 777 C CA . THR A 1 102 ? 4.335 -16.733 -18.076 1.00 87.12 102 THR A CA 1
ATOM 778 C C . THR A 1 102 ? 5.183 -16.009 -17.030 1.00 87.12 102 THR A C 1
ATOM 780 O O . THR A 1 102 ? 4.702 -15.697 -15.947 1.00 87.12 102 THR A O 1
ATOM 783 N N . THR A 1 103 ? 6.432 -15.697 -17.371 1.00 86.44 103 THR A N 1
ATOM 784 C CA . THR A 1 103 ? 7.385 -14.927 -16.563 1.00 86.44 103 THR A CA 1
ATOM 785 C C . THR A 1 103 ? 7.383 -13.429 -16.893 1.00 86.44 103 THR A C 1
ATOM 787 O O . THR A 1 103 ? 8.310 -12.712 -16.517 1.00 86.44 103 THR A O 1
ATOM 790 N N . CYS A 1 104 ? 6.380 -12.934 -17.627 1.00 91.75 104 CYS A N 1
ATOM 791 C CA . CYS A 1 104 ? 6.301 -11.525 -17.999 1.00 91.75 104 CYS A CA 1
ATOM 792 C C . CYS A 1 104 ? 6.176 -10.626 -16.760 1.00 91.75 104 CYS A C 1
ATOM 794 O O . CYS A 1 104 ? 5.288 -10.815 -15.934 1.00 91.75 104 CYS A O 1
ATOM 796 N N . VAL A 1 105 ? 7.029 -9.602 -16.670 1.00 85.94 105 VAL A N 1
ATOM 797 C CA . VAL A 1 105 ? 7.026 -8.655 -15.539 1.00 85.94 105 VAL A CA 1
ATOM 798 C C . VAL A 1 105 ? 6.008 -7.520 -15.690 1.00 85.94 105 VAL A C 1
ATOM 800 O O . VAL A 1 105 ? 5.847 -6.709 -14.784 1.00 85.94 105 VAL A O 1
ATOM 803 N N . GLY A 1 106 ? 5.334 -7.422 -16.840 1.00 90.75 106 GLY A N 1
ATOM 804 C CA . GLY A 1 106 ? 4.332 -6.393 -17.130 1.00 90.75 106 GLY A CA 1
ATOM 805 C C . GLY A 1 106 ? 4.919 -4.997 -17.366 1.00 90.75 106 GLY A C 1
ATOM 806 O O . GLY A 1 106 ? 4.742 -4.456 -18.451 1.00 90.75 106 GLY A O 1
ATOM 807 N N . TRP A 1 107 ? 5.627 -4.417 -16.394 1.00 91.38 107 TRP A N 1
ATOM 808 C CA . TRP A 1 107 ? 6.263 -3.097 -16.492 1.00 91.38 107 TRP A CA 1
ATOM 809 C C . TRP A 1 107 ? 7.791 -3.219 -16.511 1.00 91.38 107 TRP A C 1
ATOM 811 O O . TRP A 1 107 ? 8.418 -3.588 -15.517 1.00 91.38 107 TRP A O 1
ATOM 821 N N . VAL A 1 108 ? 8.398 -2.928 -17.661 1.00 91.56 108 VAL A N 1
ATOM 822 C CA . VAL A 1 108 ? 9.835 -3.087 -17.905 1.00 91.56 108 VAL A CA 1
ATOM 823 C C . VAL A 1 108 ? 10.527 -1.765 -17.607 1.00 91.56 108 VAL A C 1
ATOM 825 O O . VAL A 1 108 ? 10.404 -0.808 -18.364 1.00 91.56 108 VAL A O 1
ATOM 828 N N . ARG A 1 109 ? 11.253 -1.721 -16.487 1.00 93.62 109 ARG A N 1
ATOM 829 C CA . ARG A 1 109 ? 11.956 -0.520 -15.992 1.00 93.62 109 ARG A CA 1
ATOM 830 C C . ARG A 1 109 ? 13.431 -0.749 -15.633 1.00 93.62 109 ARG A C 1
ATOM 832 O O . ARG A 1 109 ? 14.108 0.181 -15.216 1.00 93.62 109 ARG A O 1
ATOM 839 N N . GLY A 1 110 ? 13.939 -1.967 -15.831 1.00 94.00 110 GLY A N 1
ATOM 840 C CA . GLY A 1 110 ? 15.327 -2.356 -15.551 1.00 94.00 110 GLY A CA 1
ATOM 841 C C . GLY A 1 110 ? 15.466 -3.347 -14.390 1.00 94.00 110 GLY A C 1
ATOM 842 O O . GLY A 1 110 ? 14.547 -3.531 -13.584 1.00 94.00 110 GLY A O 1
ATOM 843 N N . ALA A 1 111 ? 16.624 -4.004 -14.315 1.00 93.75 111 ALA A N 1
ATOM 844 C CA . ALA A 1 111 ? 16.932 -5.060 -13.348 1.00 93.75 111 ALA A CA 1
ATOM 845 C C . ALA A 1 111 ? 16.855 -4.605 -11.877 1.00 93.75 111 ALA A C 1
ATOM 847 O O . ALA A 1 111 ? 16.587 -5.419 -10.983 1.00 93.75 111 ALA A O 1
ATOM 848 N N . ARG A 1 112 ? 17.033 -3.300 -11.621 1.00 89.88 112 ARG A N 1
ATOM 849 C CA . ARG A 1 112 ? 16.896 -2.666 -10.301 1.00 89.88 112 ARG A CA 1
ATOM 850 C C . ARG A 1 112 ? 15.554 -2.968 -9.644 1.00 89.88 112 ARG A C 1
ATOM 852 O O . ARG A 1 112 ? 15.493 -3.104 -8.428 1.00 89.88 112 ARG A O 1
ATOM 859 N N . TYR A 1 113 ? 14.492 -3.116 -10.423 1.00 85.00 113 TYR A N 1
ATOM 860 C CA . TYR A 1 113 ? 13.136 -3.232 -9.889 1.00 85.00 113 TYR A CA 1
ATOM 861 C C . TYR A 1 113 ? 12.595 -4.659 -9.851 1.00 85.00 113 TYR A C 1
ATOM 863 O O . TYR A 1 113 ? 11.436 -4.862 -9.495 1.00 85.00 113 TYR A O 1
ATOM 871 N N . LEU A 1 114 ? 13.415 -5.634 -10.239 1.00 84.75 114 LEU A N 1
ATOM 872 C CA . LEU A 1 114 ? 13.080 -7.042 -10.098 1.00 84.75 114 LEU A CA 1
ATOM 873 C C . LEU A 1 114 ? 13.176 -7.476 -8.636 1.00 84.75 114 LEU A C 1
ATOM 875 O O . LEU A 1 114 ? 14.078 -7.045 -7.911 1.00 84.75 114 LEU A O 1
ATOM 879 N N . SER A 1 115 ? 12.293 -8.391 -8.238 1.00 81.69 115 SER A N 1
ATOM 880 C CA . SER A 1 115 ? 12.417 -9.101 -6.966 1.00 81.69 115 SER A CA 1
ATOM 881 C C . SER A 1 115 ? 13.686 -9.961 -6.940 1.00 81.69 115 SER A C 1
ATOM 883 O O . SER A 1 115 ? 14.245 -10.310 -7.984 1.00 81.69 115 SER A O 1
ATOM 885 N N . ALA A 1 116 ? 14.139 -10.353 -5.746 1.00 78.69 116 ALA A N 1
ATOM 886 C CA . ALA A 1 116 ? 15.296 -11.239 -5.604 1.00 78.69 116 ALA A CA 1
ATOM 887 C C . ALA A 1 116 ? 15.118 -12.549 -6.397 1.00 78.69 116 ALA A C 1
ATOM 889 O O . ALA A 1 116 ? 16.009 -12.940 -7.149 1.00 78.69 116 ALA A O 1
ATOM 890 N N . ALA A 1 117 ? 13.929 -13.158 -6.327 1.00 78.88 117 ALA A N 1
ATOM 891 C CA . ALA A 1 117 ? 13.603 -14.374 -7.072 1.00 78.88 117 ALA A CA 1
ATOM 892 C C . ALA A 1 117 ? 13.643 -14.167 -8.597 1.00 78.88 117 ALA A C 1
ATOM 894 O O . ALA A 1 117 ? 14.147 -15.020 -9.325 1.00 78.88 117 ALA A O 1
ATOM 895 N N . GLN A 1 118 ? 13.155 -13.024 -9.092 1.00 87.44 118 GLN A N 1
ATOM 896 C CA . GLN A 1 118 ? 13.212 -12.691 -10.520 1.00 87.44 118 GLN A CA 1
ATOM 897 C C . GLN A 1 118 ? 14.654 -12.476 -11.001 1.00 87.44 118 GLN A C 1
ATOM 899 O O . GLN A 1 118 ? 15.023 -12.966 -12.068 1.00 87.44 118 GLN A O 1
ATOM 904 N N . ARG A 1 119 ? 15.493 -11.785 -10.217 1.00 88.50 119 ARG A N 1
ATOM 905 C CA . ARG A 1 119 ? 16.922 -11.620 -10.540 1.00 88.50 119 ARG A CA 1
ATOM 906 C C . ARG A 1 119 ? 17.657 -12.955 -10.540 1.00 88.50 119 ARG A C 1
ATOM 908 O O . ARG A 1 119 ? 18.494 -13.186 -11.408 1.00 88.50 119 ARG A O 1
ATOM 915 N N . ASP A 1 120 ? 17.325 -13.836 -9.603 1.00 85.00 120 ASP A N 1
ATOM 916 C CA . ASP A 1 120 ? 17.903 -15.174 -9.532 1.00 85.00 120 ASP A CA 1
ATOM 917 C C . ASP A 1 120 ? 17.505 -16.042 -10.724 1.00 85.00 120 ASP A C 1
ATOM 919 O O . ASP A 1 120 ? 18.370 -16.704 -11.299 1.00 85.00 120 ASP A O 1
ATOM 923 N N . ALA A 1 121 ? 16.246 -15.971 -11.162 1.00 88.25 121 ALA A N 1
ATOM 924 C CA . ALA A 1 121 ? 15.786 -16.653 -12.369 1.00 88.25 121 ALA A CA 1
ATOM 925 C C . ALA A 1 121 ? 16.532 -16.186 -13.634 1.00 88.25 121 ALA A C 1
ATOM 927 O O . ALA A 1 121 ? 16.778 -16.986 -14.533 1.00 88.25 121 ALA A O 1
ATOM 928 N N . LEU A 1 122 ? 16.938 -14.913 -13.689 1.00 93.06 122 LEU A N 1
ATOM 929 C CA . LEU A 1 122 ? 17.685 -14.336 -14.812 1.00 93.06 122 LEU A CA 1
ATOM 930 C C . LEU A 1 122 ? 19.208 -14.426 -14.658 1.00 93.06 122 LEU A C 1
ATOM 932 O O . LEU A 1 122 ? 19.927 -14.022 -15.568 1.00 93.06 122 LEU A O 1
ATOM 936 N N . ARG A 1 123 ? 19.731 -14.955 -13.545 1.00 89.25 123 ARG A N 1
ATOM 937 C CA . ARG A 1 123 ? 21.156 -14.875 -13.168 1.00 89.25 123 ARG A CA 1
ATOM 938 C C . ARG A 1 123 ? 22.126 -15.325 -14.267 1.00 89.25 123 ARG A C 1
ATOM 940 O O . ARG A 1 123 ? 23.202 -14.742 -14.393 1.00 89.25 123 ARG A O 1
ATOM 947 N N . GLY A 1 124 ? 21.758 -16.352 -15.036 1.00 89.44 124 GLY A N 1
ATOM 948 C CA . GLY A 1 124 ? 22.564 -16.883 -16.143 1.00 89.44 124 GLY A CA 1
ATOM 949 C C . GLY A 1 124 ? 22.550 -16.026 -17.415 1.00 89.44 124 GLY A C 1
ATOM 950 O O . GLY A 1 124 ? 23.430 -16.179 -18.252 1.00 89.44 124 GLY A O 1
ATOM 951 N N . GLU A 1 125 ? 21.585 -15.118 -17.544 1.00 94.19 125 GLU A N 1
ATOM 952 C CA . GLU A 1 125 ? 21.385 -14.250 -18.711 1.00 94.19 125 GLU A CA 1
ATOM 953 C C . GLU A 1 125 ? 21.898 -12.816 -18.469 1.00 94.19 125 GLU A C 1
ATOM 955 O O . GLU A 1 125 ? 22.037 -12.045 -19.415 1.00 94.19 125 GLU A O 1
ATOM 960 N N . LEU A 1 126 ? 22.195 -12.444 -17.214 1.00 94.62 126 LEU A N 1
ATOM 961 C CA . LEU A 1 126 ? 22.641 -11.096 -16.846 1.00 94.62 126 LEU A CA 1
ATOM 962 C C . LEU A 1 126 ? 24.028 -10.761 -17.415 1.00 94.62 126 LEU A C 1
ATOM 964 O O . LEU A 1 126 ? 25.019 -11.474 -17.184 1.00 94.62 126 LEU A O 1
ATOM 968 N N . LEU A 1 127 ? 24.141 -9.591 -18.045 1.00 95.06 127 LEU A N 1
ATOM 969 C CA . LEU A 1 127 ? 25.435 -9.045 -18.443 1.00 95.06 127 LEU A CA 1
ATOM 970 C C . LEU A 1 127 ? 26.306 -8.742 -17.204 1.00 95.06 127 LEU A C 1
ATOM 972 O O . LEU A 1 127 ? 25.777 -8.555 -16.101 1.00 95.06 127 LEU A O 1
ATOM 976 N N . PRO A 1 128 ? 27.649 -8.725 -17.342 1.00 92.62 128 PRO A N 1
ATOM 977 C CA . PRO A 1 128 ? 28.563 -8.556 -16.210 1.00 92.62 128 PRO A CA 1
ATOM 978 C C . PRO A 1 128 ? 28.261 -7.326 -15.347 1.00 92.62 128 PRO A C 1
ATOM 980 O O . PRO A 1 128 ? 28.174 -7.446 -14.129 1.00 92.62 128 PRO A O 1
ATOM 983 N N . HIS A 1 129 ? 27.994 -6.172 -15.962 1.00 91.88 129 HIS A N 1
ATOM 984 C CA . HIS A 1 129 ? 27.710 -4.936 -15.229 1.00 91.88 129 HIS A CA 1
ATOM 985 C C . HIS A 1 129 ? 26.391 -4.988 -14.455 1.00 91.88 129 HIS A C 1
ATOM 987 O O . HIS A 1 129 ? 26.293 -4.397 -13.381 1.00 91.88 129 HIS A O 1
ATOM 993 N N . ILE A 1 130 ? 25.396 -5.734 -14.943 1.00 94.25 130 ILE A N 1
ATOM 994 C CA . ILE A 1 130 ? 24.154 -5.969 -14.199 1.00 94.25 130 ILE A CA 1
ATOM 995 C C . ILE A 1 130 ? 24.406 -6.904 -13.022 1.00 94.25 130 ILE A C 1
ATOM 997 O O . ILE A 1 130 ? 23.937 -6.628 -11.920 1.00 94.25 130 ILE A O 1
ATOM 1001 N N . ARG A 1 131 ? 25.212 -7.959 -13.196 1.00 91.06 131 ARG A N 1
ATOM 1002 C CA . ARG A 1 131 ? 25.637 -8.813 -12.072 1.00 91.06 131 ARG A CA 1
ATOM 1003 C C . ARG A 1 131 ? 26.388 -8.018 -11.007 1.00 91.06 131 ARG A C 1
ATOM 1005 O O . ARG A 1 131 ? 26.154 -8.240 -9.821 1.00 91.06 131 ARG A O 1
ATOM 1012 N N . ASP A 1 132 ? 27.239 -7.083 -11.410 1.00 87.25 132 ASP A N 1
ATOM 1013 C CA . ASP A 1 132 ? 27.977 -6.217 -10.488 1.00 87.25 132 ASP A CA 1
ATOM 1014 C C . ASP A 1 132 ? 27.063 -5.226 -9.763 1.00 87.25 132 ASP A C 1
ATOM 1016 O O . ASP A 1 132 ? 27.263 -4.949 -8.578 1.00 87.25 132 ASP A O 1
ATOM 1020 N N . HIS A 1 133 ? 26.034 -4.705 -10.436 1.00 85.81 133 HIS A N 1
ATOM 1021 C CA . HIS A 1 133 ? 24.979 -3.943 -9.770 1.00 85.81 133 HIS A CA 1
ATOM 1022 C C . HIS A 1 133 ? 24.229 -4.806 -8.763 1.00 85.81 133 HIS A C 1
ATOM 1024 O O . HIS A 1 133 ? 24.113 -4.400 -7.620 1.00 85.81 133 HIS A O 1
ATOM 1030 N N . VAL A 1 134 ? 23.819 -6.025 -9.112 1.00 83.06 134 VAL A N 1
ATOM 1031 C CA . VAL A 1 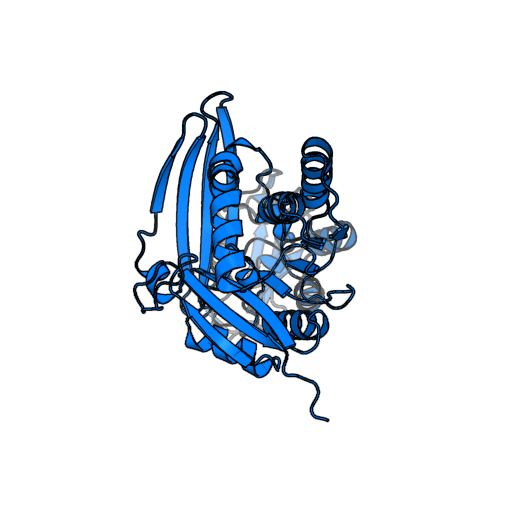134 ? 23.125 -6.928 -8.175 1.00 83.06 134 VAL A CA 1
ATOM 1032 C C . VAL A 1 134 ? 23.994 -7.293 -6.962 1.00 83.06 134 VAL A C 1
ATOM 1034 O O . VAL A 1 134 ? 23.473 -7.385 -5.857 1.00 83.06 134 VAL A O 1
ATOM 1037 N N . ARG A 1 135 ? 25.308 -7.485 -7.143 1.00 79.19 135 ARG A N 1
ATOM 1038 C CA . ARG A 1 135 ? 26.250 -7.825 -6.056 1.00 79.19 135 ARG A CA 1
ATOM 1039 C C . ARG A 1 135 ? 26.601 -6.646 -5.148 1.00 79.19 135 ARG A C 1
ATOM 1041 O O . ARG A 1 135 ? 26.897 -6.866 -3.979 1.00 79.19 135 ARG A O 1
ATOM 1048 N N . GLY A 1 136 ? 26.652 -5.433 -5.700 1.00 62.28 136 GLY A N 1
ATOM 1049 C CA . GLY A 1 136 ? 27.067 -4.220 -4.987 1.00 62.28 136 GLY A CA 1
ATOM 1050 C C . GLY A 1 136 ? 25.922 -3.287 -4.599 1.00 62.28 136 GLY A C 1
ATOM 1051 O O . GLY A 1 136 ? 26.151 -2.323 -3.872 1.00 62.28 136 GLY A O 1
ATOM 1052 N N . ALA A 1 137 ? 24.708 -3.525 -5.094 1.00 54.38 137 ALA A N 1
ATOM 1053 C CA . ALA A 1 137 ? 23.549 -2.752 -4.698 1.00 54.38 137 ALA A CA 1
ATOM 1054 C C . ALA A 1 137 ? 23.183 -3.135 -3.258 1.00 54.38 137 ALA A C 1
ATOM 1056 O O . ALA A 1 137 ? 23.035 -4.328 -2.972 1.00 54.38 137 ALA A O 1
ATOM 1057 N N . PRO A 1 138 ? 22.980 -2.157 -2.356 1.00 52.22 138 PRO A N 1
ATOM 1058 C CA . PRO A 1 138 ? 22.138 -2.423 -1.198 1.00 52.22 138 PRO A CA 1
ATOM 1059 C C . PRO A 1 138 ? 20.804 -2.988 -1.700 1.00 52.22 138 PRO A C 1
ATOM 1061 O O . PRO A 1 138 ? 20.435 -2.757 -2.861 1.00 52.22 138 PRO A O 1
ATOM 1064 N N . GLU A 1 139 ? 20.083 -3.733 -0.856 1.00 52.41 139 GLU A N 1
ATOM 1065 C CA . GLU A 1 139 ? 18.727 -4.143 -1.224 1.00 52.41 139 GLU A CA 1
ATOM 1066 C C . GLU A 1 139 ? 17.982 -2.943 -1.820 1.00 52.41 139 GLU A C 1
ATOM 1068 O O . GLU A 1 139 ? 18.130 -1.826 -1.300 1.00 52.41 139 GLU A O 1
ATOM 1073 N N . PRO A 1 140 ? 17.274 -3.132 -2.954 1.00 52.22 140 PRO A N 1
ATOM 1074 C CA . PRO A 1 140 ? 16.533 -2.040 -3.554 1.00 52.22 140 PRO A CA 1
ATOM 1075 C C . PRO A 1 140 ? 15.710 -1.390 -2.450 1.00 52.22 140 PRO A C 1
ATOM 1077 O O . PRO A 1 140 ? 15.092 -2.092 -1.646 1.00 52.22 140 PRO A O 1
ATOM 1080 N N . ALA A 1 141 ? 15.764 -0.055 -2.396 1.00 55.50 141 ALA A N 1
ATOM 1081 C CA . ALA A 1 141 ? 14.908 0.718 -1.517 1.00 55.50 141 ALA A CA 1
ATOM 1082 C C . ALA A 1 141 ? 13.505 0.094 -1.581 1.00 55.50 141 ALA A C 1
ATOM 1084 O O . ALA A 1 141 ? 13.026 -0.165 -2.690 1.00 55.50 141 ALA A O 1
ATOM 1085 N N . PRO A 1 142 ? 12.896 -0.244 -0.434 1.00 64.69 142 PRO A N 1
ATOM 1086 C CA . PRO A 1 142 ? 11.627 -0.944 -0.450 1.00 64.69 142 PRO A CA 1
ATOM 1087 C C . PRO A 1 142 ? 10.622 -0.219 -1.346 1.00 64.69 142 PRO A C 1
ATOM 1089 O O . PRO A 1 142 ? 10.608 1.010 -1.359 1.00 64.69 142 PRO A O 1
ATOM 1092 N N . TRP A 1 143 ? 9.790 -0.959 -2.083 1.00 69.00 143 TRP A N 1
ATOM 1093 C CA . TRP A 1 143 ? 8.894 -0.406 -3.113 1.00 69.00 143 TRP A CA 1
ATOM 1094 C C . TRP A 1 143 ? 8.049 0.782 -2.616 1.00 69.00 143 TRP A C 1
ATOM 1096 O O . TRP A 1 143 ? 7.739 1.687 -3.387 1.00 69.00 143 TRP A O 1
ATOM 1106 N N . TYR A 1 144 ? 7.716 0.806 -1.321 1.00 68.75 144 TYR A N 1
ATOM 1107 C CA . TYR A 1 144 ? 6.941 1.872 -0.692 1.00 68.75 144 TYR A CA 1
ATOM 1108 C C . TYR A 1 144 ? 7.689 3.208 -0.620 1.00 68.75 144 TYR A C 1
ATOM 1110 O O . TYR A 1 144 ? 7.041 4.241 -0.508 1.00 68.75 144 TYR A O 1
ATOM 1118 N N . ARG A 1 145 ? 9.028 3.222 -0.693 1.00 67.50 145 ARG A N 1
ATOM 1119 C CA . ARG A 1 145 ? 9.814 4.464 -0.768 1.00 67.50 145 ARG A CA 1
ATOM 1120 C C . ARG A 1 145 ? 9.618 5.169 -2.103 1.00 67.50 145 ARG A C 1
ATOM 1122 O O . ARG A 1 145 ? 9.590 6.390 -2.119 1.00 67.50 145 ARG A O 1
ATOM 1129 N N . ASP A 1 146 ? 9.442 4.408 -3.180 1.00 67.81 146 ASP A N 1
ATOM 1130 C CA . ASP A 1 146 ? 9.126 4.961 -4.499 1.00 67.81 146 ASP A CA 1
ATOM 1131 C C . ASP A 1 146 ? 7.622 5.269 -4.614 1.00 67.81 146 ASP A C 1
ATOM 1133 O O . ASP A 1 146 ? 7.239 6.305 -5.154 1.00 67.81 146 ASP A O 1
ATOM 1137 N N . ALA A 1 147 ? 6.761 4.393 -4.079 1.00 69.56 147 ALA A N 1
ATOM 1138 C CA . ALA A 1 147 ? 5.311 4.569 -4.162 1.00 69.56 147 ALA A CA 1
ATOM 1139 C C . ALA A 1 147 ? 4.784 5.708 -3.275 1.00 69.56 147 ALA A C 1
ATOM 1141 O O . ALA A 1 147 ? 3.860 6.416 -3.660 1.00 69.56 147 ALA A O 1
ATOM 1142 N N . PHE A 1 148 ? 5.387 5.915 -2.106 1.00 80.38 148 PHE A N 1
ATOM 1143 C CA . PHE A 1 148 ? 4.972 6.916 -1.124 1.00 80.38 148 PHE A CA 1
ATOM 1144 C C . PHE A 1 148 ? 6.134 7.849 -0.766 1.00 80.38 148 PHE A C 1
ATOM 1146 O O . PHE A 1 148 ? 6.403 8.083 0.417 1.00 80.38 148 PHE A O 1
ATOM 1153 N N . SER A 1 149 ? 6.826 8.341 -1.798 1.00 79.06 149 SER A N 1
ATOM 1154 C CA . SER A 1 149 ? 8.026 9.183 -1.706 1.00 79.06 149 SER A CA 1
ATOM 1155 C C . SER A 1 149 ? 7.750 10.595 -1.189 1.00 79.06 149 SER A C 1
ATOM 1157 O O . SER A 1 149 ? 8.640 11.227 -0.620 1.00 79.06 149 SER A O 1
ATOM 1159 N N . ILE A 1 150 ? 6.529 11.107 -1.369 1.00 84.25 150 ILE A N 1
ATOM 1160 C CA . ILE A 1 150 ? 6.159 12.437 -0.893 1.00 84.25 150 ILE A CA 1
ATOM 1161 C C . ILE A 1 150 ? 5.951 12.367 0.621 1.00 84.25 150 ILE A C 1
ATOM 1163 O O . ILE A 1 150 ? 5.103 11.624 1.117 1.00 84.25 150 ILE A O 1
ATOM 1167 N N . THR A 1 151 ? 6.733 13.148 1.362 1.00 83.19 151 THR A N 1
ATOM 1168 C CA . THR A 1 151 ? 6.661 13.272 2.831 1.00 83.19 151 THR A CA 1
ATOM 1169 C C . THR A 1 151 ? 6.370 14.698 3.292 1.00 83.19 151 THR A C 1
ATOM 1171 O O . THR A 1 151 ? 6.196 14.933 4.485 1.00 83.19 151 THR A O 1
ATOM 1174 N N . ASP A 1 152 ? 6.281 15.646 2.358 1.00 84.12 152 ASP A N 1
ATOM 1175 C CA . ASP A 1 152 ? 5.961 17.040 2.650 1.00 84.12 152 ASP A CA 1
ATOM 1176 C C . ASP A 1 152 ? 4.515 17.167 3.154 1.00 84.12 152 ASP A C 1
ATOM 1178 O O . ASP A 1 152 ? 3.570 16.689 2.516 1.00 84.12 152 ASP A O 1
ATOM 1182 N N . ASP A 1 153 ? 4.344 17.835 4.296 1.00 84.50 153 ASP A N 1
ATOM 1183 C CA . ASP A 1 153 ? 3.053 18.021 4.960 1.00 84.50 153 ASP A CA 1
ATOM 1184 C C . ASP A 1 153 ? 2.022 18.677 4.035 1.00 84.50 153 ASP A C 1
ATOM 1186 O O . ASP A 1 153 ? 0.832 18.394 4.158 1.00 84.50 153 ASP A O 1
ATOM 1190 N N . VAL A 1 154 ? 2.453 19.509 3.078 1.00 85.00 154 VAL A N 1
ATOM 1191 C CA . VAL A 1 154 ? 1.551 20.169 2.121 1.00 85.00 154 VAL A CA 1
ATOM 1192 C C . VAL A 1 154 ? 0.675 19.177 1.346 1.00 85.00 154 VAL A C 1
ATOM 1194 O O . VAL A 1 154 ? -0.467 19.488 1.009 1.00 85.00 154 VAL A O 1
ATOM 1197 N N . TRP A 1 155 ? 1.193 17.970 1.099 1.00 85.25 155 TRP A N 1
ATOM 1198 C CA . TRP A 1 155 ? 0.486 16.911 0.386 1.00 85.25 155 TRP A CA 1
ATOM 1199 C C . TRP A 1 155 ? -0.584 16.239 1.249 1.00 85.25 155 TRP A C 1
ATOM 1201 O O . TRP A 1 155 ? -1.631 15.828 0.754 1.00 85.25 155 TRP A O 1
ATOM 1211 N N . TYR A 1 156 ? -0.332 16.145 2.555 1.00 86.50 156 TYR A N 1
ATOM 1212 C CA . TYR A 1 156 ? -1.192 15.432 3.496 1.00 86.50 156 TYR A CA 1
ATOM 1213 C C . TYR A 1 156 ? -2.134 16.342 4.278 1.00 86.50 156 TYR A C 1
ATOM 1215 O O . TYR A 1 156 ? -3.108 15.843 4.823 1.00 86.50 156 TYR A O 1
ATOM 1223 N N . GLN A 1 157 ? -1.918 17.659 4.295 1.00 87.38 157 GLN A N 1
ATOM 1224 C CA . GLN A 1 157 ? -2.767 18.628 5.001 1.00 87.38 157 GLN A CA 1
ATOM 1225 C C . GLN A 1 157 ? -4.276 18.460 4.737 1.00 87.38 157 GLN A C 1
ATOM 1227 O O . GLN A 1 157 ? -5.027 18.427 5.712 1.00 87.38 157 GLN A O 1
ATOM 1232 N N . PRO A 1 158 ? -4.754 18.303 3.482 1.00 86.44 158 PRO A N 1
ATOM 1233 C CA . PRO A 1 158 ? -6.180 18.082 3.232 1.00 86.44 158 PRO A CA 1
ATOM 1234 C C . PRO A 1 158 ? -6.699 16.772 3.838 1.00 86.44 158 PRO A C 1
ATOM 1236 O O . PRO A 1 158 ? -7.828 16.714 4.313 1.00 86.44 158 PRO A O 1
ATOM 1239 N N . LEU A 1 159 ? -5.862 15.731 3.847 1.00 87.19 159 LEU A N 1
ATOM 1240 C CA . LEU A 1 159 ? -6.190 14.416 4.402 1.00 87.19 159 LEU A CA 1
ATOM 1241 C C . LEU A 1 159 ? -6.151 14.416 5.931 1.00 87.19 159 LEU A C 1
ATOM 1243 O O . LEU A 1 159 ? -6.964 13.762 6.579 1.00 87.19 159 LEU A O 1
ATOM 1247 N N . ASP A 1 160 ? -5.216 15.154 6.518 1.00 90.25 160 ASP A N 1
ATOM 1248 C CA . ASP A 1 160 ? -5.108 15.323 7.963 1.00 90.25 160 ASP A CA 1
ATOM 1249 C C . ASP A 1 160 ? -6.294 16.145 8.505 1.00 90.25 160 ASP A C 1
ATOM 1251 O O . ASP A 1 160 ? -6.771 15.879 9.605 1.00 90.25 160 ASP A O 1
ATOM 1255 N N . ALA A 1 161 ? -6.827 17.093 7.721 1.00 91.12 161 ALA A N 1
ATOM 1256 C CA . ALA A 1 161 ? -7.949 17.947 8.120 1.00 91.12 161 ALA A CA 1
ATOM 1257 C C . ALA A 1 161 ? -9.272 17.192 8.349 1.00 91.12 161 ALA A C 1
ATOM 1259 O O . ALA A 1 161 ? -10.123 17.679 9.090 1.00 91.12 161 ALA A O 1
ATOM 1260 N N . VAL A 1 162 ? -9.445 16.015 7.738 1.00 93.44 162 VAL A N 1
ATOM 1261 C CA . VAL A 1 162 ? -10.660 15.185 7.862 1.00 93.44 162 VAL A CA 1
ATOM 1262 C C . VAL A 1 162 ? -10.478 13.976 8.788 1.00 93.44 162 VAL A C 1
ATOM 1264 O O . VAL A 1 162 ? -11.423 13.217 9.002 1.00 93.44 162 VAL A O 1
ATOM 1267 N N . ALA A 1 163 ? -9.286 13.795 9.371 1.00 95.12 163 ALA A N 1
ATOM 1268 C CA . ALA A 1 163 ? -8.939 12.596 10.135 1.00 95.12 163 ALA A CA 1
ATOM 1269 C C . ALA A 1 163 ? -9.834 12.375 11.367 1.00 95.12 163 ALA A C 1
ATOM 1271 O O . ALA A 1 163 ? -10.188 11.236 11.671 1.00 95.12 163 ALA A O 1
ATOM 1272 N N . SER A 1 164 ? -10.235 13.446 12.062 1.00 96.31 164 SER A N 1
ATOM 1273 C CA . SER A 1 164 ? -11.133 13.353 13.220 1.00 96.31 164 SER A CA 1
ATOM 1274 C C . SER A 1 164 ? -12.515 12.825 12.830 1.00 96.31 164 SER A C 1
ATOM 1276 O O . SER A 1 164 ? -13.027 11.913 13.478 1.00 96.31 164 SER A O 1
ATOM 1278 N N . GLU A 1 165 ? -13.096 13.327 11.736 1.00 97.06 165 GLU A N 1
ATOM 1279 C CA . GLU A 1 165 ? -14.390 12.856 11.234 1.00 97.06 165 GLU A CA 1
ATOM 1280 C C . GLU A 1 165 ? -14.329 11.397 10.766 1.00 97.06 165 GLU A C 1
ATOM 1282 O O . GLU A 1 165 ? -15.247 10.620 11.036 1.00 97.06 165 GLU A O 1
ATOM 1287 N N . GLU A 1 166 ? -13.256 11.011 10.067 1.00 96.69 166 GLU A N 1
ATOM 1288 C CA . GLU A 1 166 ? -13.019 9.628 9.631 1.00 96.69 166 GLU A CA 1
ATOM 1289 C C . GLU A 1 166 ? -12.913 8.675 10.831 1.00 96.69 166 GLU A C 1
ATOM 1291 O O . GLU A 1 166 ? -13.507 7.592 10.813 1.00 96.69 166 GLU A O 1
ATOM 1296 N N . VAL A 1 167 ? -12.220 9.087 11.899 1.00 97.88 167 VAL A N 1
ATOM 1297 C CA . VAL A 1 167 ? -12.115 8.313 13.143 1.00 97.88 167 VAL A CA 1
ATOM 1298 C C . VAL A 1 167 ? -13.464 8.192 13.842 1.00 97.88 167 VAL A C 1
ATOM 1300 O O . VAL A 1 167 ? -13.859 7.085 14.201 1.00 97.88 167 VAL A O 1
ATOM 1303 N N . GLU A 1 168 ? -14.219 9.279 13.992 1.00 97.25 168 GLU A N 1
ATOM 1304 C CA . GLU A 1 168 ? -15.555 9.219 14.595 1.00 97.25 168 GLU A CA 1
ATOM 1305 C C . GLU A 1 168 ? -16.495 8.291 13.818 1.00 97.25 168 GLU A C 1
ATOM 1307 O O . GLU A 1 168 ? -17.213 7.483 14.410 1.00 97.25 168 GLU A O 1
ATOM 1312 N N . ARG A 1 169 ? -16.486 8.387 12.484 1.00 97.81 169 ARG A N 1
ATOM 1313 C CA . ARG A 1 169 ? -17.242 7.503 11.590 1.00 97.81 169 ARG A CA 1
ATOM 1314 C C . ARG A 1 169 ? -16.826 6.038 11.766 1.00 97.81 169 ARG A C 1
ATOM 1316 O O . ARG A 1 169 ? -17.679 5.183 11.995 1.00 97.81 169 ARG A O 1
ATOM 1323 N N . THR A 1 170 ? -15.523 5.764 11.752 1.00 97.94 170 THR A N 1
ATOM 1324 C CA . THR A 1 170 ? -14.943 4.426 11.957 1.00 97.94 170 THR A CA 1
ATOM 1325 C C . THR A 1 170 ? -15.366 3.819 13.294 1.00 97.94 170 THR A C 1
ATOM 1327 O O . THR A 1 170 ? -15.835 2.681 13.343 1.00 97.94 170 THR A O 1
ATOM 1330 N N . LEU A 1 171 ? -15.278 4.591 14.379 1.00 98.06 171 LEU A N 1
ATOM 1331 C CA . LEU A 1 171 ? -15.683 4.153 15.714 1.00 98.06 171 LEU A CA 1
ATOM 1332 C C . LEU A 1 171 ? -17.183 3.845 15.794 1.00 98.06 171 LEU A C 1
ATOM 1334 O O . LEU A 1 171 ? -17.559 2.859 16.428 1.00 98.06 171 LEU A O 1
ATOM 1338 N N . ARG A 1 172 ? -18.038 4.625 15.113 1.00 97.69 172 ARG A N 1
ATOM 1339 C CA . ARG A 1 172 ? -19.480 4.329 15.010 1.00 97.69 172 ARG A CA 1
ATOM 1340 C C . ARG A 1 172 ? -19.748 3.012 14.286 1.00 97.69 172 ARG A C 1
ATOM 1342 O O . ARG A 1 172 ? -20.581 2.237 14.744 1.00 97.69 172 ARG A O 1
ATOM 1349 N N . LEU A 1 173 ? -19.050 2.744 13.181 1.00 98.19 173 LEU A N 1
ATOM 1350 C CA . LEU A 1 173 ? -19.202 1.487 12.440 1.00 98.19 173 LEU A CA 1
ATOM 1351 C C . LEU A 1 173 ? -18.696 0.281 13.232 1.00 98.19 173 LEU A C 1
ATOM 1353 O O . LEU A 1 173 ? -19.236 -0.820 13.103 1.00 98.19 173 LEU A O 1
ATOM 1357 N N . LEU A 1 174 ? -17.670 0.466 14.057 1.00 97.69 174 LEU A N 1
ATOM 1358 C CA . LEU A 1 174 ? -17.133 -0.590 14.906 1.00 97.69 174 LEU A CA 1
ATOM 1359 C C . LEU A 1 174 ? -17.922 -0.779 16.212 1.00 97.69 174 LEU A C 1
ATOM 1361 O O . LEU A 1 174 ? -17.867 -1.875 16.756 1.00 97.69 174 LEU A O 1
ATOM 1365 N N . ASP A 1 175 ? -18.705 0.211 16.653 1.00 96.44 175 ASP A N 1
ATOM 1366 C CA . ASP A 1 175 ? -19.412 0.233 17.949 1.00 96.44 175 ASP A CA 1
ATOM 1367 C C . ASP A 1 175 ? -18.456 0.059 19.149 1.00 96.44 175 ASP A C 1
ATOM 1369 O O . ASP A 1 175 ? -18.726 -0.657 20.115 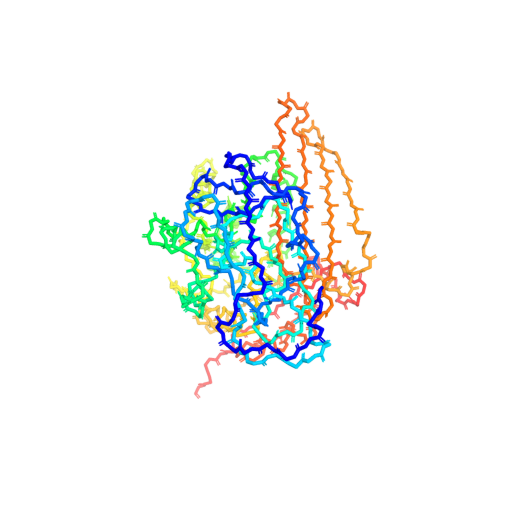1.00 96.44 175 ASP A O 1
ATOM 1373 N N . LEU A 1 176 ? -17.287 0.708 19.073 1.00 95.19 176 LEU A N 1
ATOM 1374 C CA . LEU A 1 176 ? -16.258 0.638 20.112 1.00 95.19 176 LEU A CA 1
ATOM 1375 C C . LEU A 1 176 ? -16.380 1.780 21.117 1.00 95.19 176 LEU A C 1
ATOM 1377 O O . LEU A 1 176 ? -16.733 2.913 20.787 1.00 95.19 176 LEU A O 1
ATOM 1381 N N . LYS A 1 177 ? -16.007 1.482 22.361 1.00 92.38 177 LYS A N 1
ATOM 1382 C CA . LYS A 1 177 ? -15.972 2.445 23.466 1.00 92.38 177 LYS A CA 1
ATOM 1383 C C . LYS A 1 177 ? -14.527 2.795 23.828 1.00 92.38 177 LYS A C 1
ATOM 1385 O O . LYS A 1 177 ? -13.661 1.927 23.694 1.00 92.38 177 LYS A O 1
ATOM 1390 N N . PRO A 1 178 ? -14.268 4.013 24.344 1.00 94.69 178 PRO A N 1
ATOM 1391 C CA . PRO A 1 178 ? -12.957 4.378 24.872 1.00 94.69 178 PRO A CA 1
ATOM 1392 C C . PRO A 1 178 ? -12.411 3.327 25.845 1.00 94.69 178 PRO A C 1
ATOM 1394 O O . PRO A 1 178 ? -13.164 2.730 26.618 1.00 94.69 178 PRO A O 1
ATOM 1397 N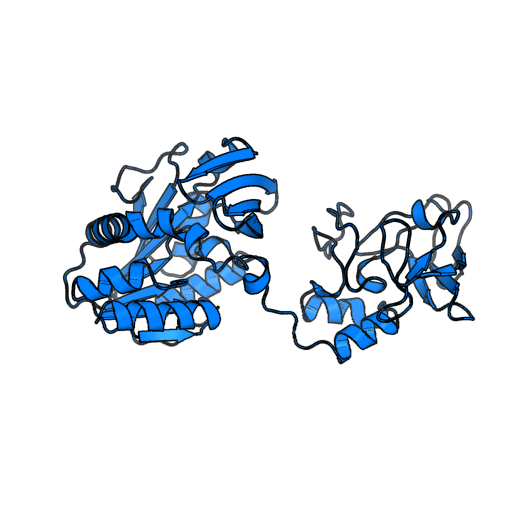 N . GLY A 1 179 ? -11.100 3.106 25.802 1.00 94.38 179 GLY A N 1
ATOM 1398 C CA . GLY A 1 179 ? -10.405 2.048 26.534 1.00 94.38 179 GLY A CA 1
ATOM 1399 C C . GLY A 1 179 ? -10.211 0.748 25.749 1.00 94.38 179 GLY A C 1
ATOM 1400 O O . GLY A 1 179 ? -9.326 -0.020 26.124 1.00 94.38 179 GLY A O 1
ATOM 1401 N N . ALA A 1 180 ? -10.963 0.525 24.663 1.00 98.00 180 ALA A N 1
ATOM 1402 C CA . ALA A 1 180 ? -10.728 -0.597 23.753 1.00 98.00 180 ALA A CA 1
ATOM 1403 C C . ALA A 1 180 ? -9.368 -0.479 23.044 1.00 98.00 180 ALA A C 1
ATOM 1405 O O . ALA A 1 180 ? -8.846 0.621 22.823 1.00 98.00 180 ALA A O 1
ATOM 1406 N N . SER A 1 181 ? -8.811 -1.632 22.692 1.00 98.62 181 SER A N 1
ATOM 1407 C CA . SER A 1 181 ? -7.531 -1.784 22.007 1.00 98.62 181 SER A CA 1
ATOM 1408 C C . SER A 1 181 ? -7.718 -1.849 20.489 1.00 98.62 181 SER A C 1
ATOM 1410 O O . SER A 1 181 ? -8.558 -2.598 19.985 1.00 98.62 181 SER A O 1
ATOM 1412 N N . ILE A 1 182 ? -6.979 -1.012 19.756 1.00 98.75 182 ILE A N 1
ATOM 1413 C CA . ILE A 1 182 ? -7.106 -0.866 18.302 1.00 98.75 182 ILE A CA 1
ATOM 1414 C C . ILE A 1 182 ? -5.725 -0.943 17.654 1.00 98.75 182 ILE A C 1
ATOM 1416 O O . ILE A 1 182 ? -4.819 -0.185 18.009 1.00 98.75 182 ILE A O 1
ATOM 1420 N N . LEU A 1 183 ? -5.594 -1.812 16.651 1.00 98.81 183 LEU A N 1
ATOM 1421 C CA . LEU A 1 183 ? -4.453 -1.829 15.739 1.00 98.81 183 LEU A CA 1
ATOM 1422 C C . LEU A 1 183 ? -4.808 -1.137 14.417 1.00 98.81 183 LEU A C 1
ATOM 1424 O O . LEU A 1 183 ? -5.652 -1.609 13.658 1.00 98.81 183 LEU A O 1
ATOM 1428 N N . ASP A 1 184 ? -4.125 -0.031 14.147 1.00 98.75 184 ASP A N 1
ATOM 1429 C CA . ASP A 1 184 ? -4.177 0.730 12.899 1.00 98.75 184 ASP A CA 1
ATOM 1430 C C . ASP A 1 184 ? -3.076 0.217 11.958 1.00 98.75 184 ASP A C 1
ATOM 1432 O O . ASP A 1 184 ? -1.886 0.444 12.189 1.00 98.75 184 ASP A O 1
ATOM 1436 N N . VAL A 1 185 ? -3.458 -0.563 10.945 1.00 98.50 185 VAL A N 1
ATOM 1437 C CA . VAL A 1 185 ? -2.539 -1.204 9.992 1.00 98.50 185 VAL A CA 1
ATOM 1438 C C . VAL A 1 185 ? -2.353 -0.306 8.775 1.00 98.50 185 VAL A C 1
ATOM 1440 O O . VAL A 1 185 ? -3.328 0.144 8.177 1.00 98.50 185 VAL A O 1
ATOM 1443 N N . CYS A 1 186 ? -1.094 -0.122 8.368 1.00 96.75 186 CYS A N 1
ATOM 1444 C CA . CYS A 1 186 ? -0.668 0.885 7.392 1.00 96.75 186 CYS A CA 1
ATOM 1445 C C . CYS A 1 186 ? -0.922 2.315 7.898 1.00 96.75 186 CYS A C 1
ATOM 1447 O O . CYS A 1 186 ? -1.408 3.175 7.164 1.00 96.75 186 CYS A O 1
ATOM 1449 N N . CYS A 1 187 ? -0.586 2.570 9.168 1.00 97.12 187 CYS A N 1
ATOM 1450 C CA . CYS A 1 187 ? -0.918 3.822 9.853 1.00 97.12 187 CYS A CA 1
ATOM 1451 C C . CYS A 1 187 ? -0.192 5.062 9.297 1.00 97.12 187 CYS A C 1
ATOM 1453 O O . CYS A 1 187 ? -0.518 6.195 9.669 1.00 97.12 187 CYS A O 1
ATOM 1455 N N . GLY A 1 188 ? 0.833 4.885 8.456 1.00 94.50 188 GLY A N 1
ATOM 1456 C CA . GLY A 1 188 ? 1.624 5.963 7.878 1.00 94.50 188 GLY A CA 1
ATOM 1457 C C . GLY A 1 188 ? 2.184 6.909 8.942 1.00 94.50 188 GLY A C 1
ATOM 1458 O O . GLY A 1 188 ? 2.830 6.490 9.902 1.00 94.50 188 GLY A O 1
ATOM 1459 N N . HIS A 1 189 ? 1.941 8.210 8.768 1.00 94.31 189 HIS A N 1
ATOM 1460 C CA . HIS A 1 189 ? 2.344 9.258 9.716 1.00 94.31 189 HIS A CA 1
ATOM 1461 C C . HIS A 1 189 ? 1.350 9.456 10.879 1.00 94.31 189 HIS A C 1
ATOM 1463 O O . HIS A 1 189 ? 1.423 10.459 11.591 1.00 94.31 189 HIS A O 1
ATOM 1469 N N . GLY A 1 190 ? 0.430 8.509 11.082 1.00 96.69 190 GLY A N 1
ATOM 1470 C CA . GLY A 1 190 ? -0.379 8.378 12.292 1.00 96.69 190 GLY A CA 1
ATOM 1471 C C . GLY A 1 190 ? -1.618 9.268 12.367 1.00 96.69 190 GLY A C 1
ATOM 1472 O O . GLY A 1 190 ? -2.071 9.536 13.478 1.00 96.69 190 GLY A O 1
ATOM 1473 N N . ARG A 1 191 ? -2.169 9.740 11.236 1.00 96.12 191 ARG A N 1
ATOM 1474 C CA . ARG A 1 191 ? -3.315 10.675 11.246 1.00 96.12 191 ARG A CA 1
ATOM 1475 C C . ARG A 1 191 ? -4.528 10.119 12.000 1.00 96.12 191 ARG A C 1
ATOM 1477 O O . ARG A 1 191 ? -5.101 10.834 12.808 1.00 96.12 191 ARG A O 1
ATOM 1484 N N . HIS A 1 192 ? -4.868 8.842 11.812 1.00 97.94 192 HIS A N 1
ATOM 1485 C CA . HIS A 1 192 ? -5.981 8.196 12.521 1.00 97.94 192 HIS A CA 1
ATOM 1486 C C . HIS A 1 192 ? -5.569 7.736 13.916 1.00 97.94 192 HIS A C 1
ATOM 1488 O O . HIS A 1 192 ? -6.249 8.043 14.892 1.00 97.94 192 HIS A O 1
ATOM 1494 N N . SER A 1 193 ? -4.413 7.072 14.022 1.00 98.62 193 SER A N 1
ATOM 1495 C CA . SER A 1 193 ? -3.839 6.610 15.290 1.00 98.62 193 SER A CA 1
ATOM 1496 C C . SER A 1 193 ? -3.794 7.690 16.386 1.00 98.62 193 SER A C 1
ATOM 1498 O O . SER A 1 193 ? -4.107 7.417 17.545 1.00 98.62 193 SER A O 1
ATOM 1500 N N . ILE A 1 194 ? -3.413 8.925 16.039 1.00 98.44 194 ILE A N 1
ATOM 1501 C CA . ILE A 1 194 ? -3.304 10.037 16.997 1.00 98.44 194 ILE A CA 1
ATOM 1502 C C . ILE A 1 194 ? -4.685 10.507 17.468 1.00 98.44 194 ILE A C 1
ATOM 1504 O O . ILE A 1 194 ? -4.862 10.733 18.666 1.00 98.44 194 ILE A O 1
ATOM 1508 N N . GLU A 1 195 ? -5.668 10.627 16.571 1.00 98.31 195 GLU A N 1
ATOM 1509 C CA . GLU A 1 195 ? -7.034 11.012 16.957 1.00 98.31 195 GLU A CA 1
ATOM 1510 C C . GLU A 1 195 ? -7.707 9.924 17.807 1.00 98.31 195 GLU A C 1
ATOM 1512 O O . GLU A 1 195 ? -8.336 10.230 18.819 1.00 98.31 195 GLU A O 1
ATOM 1517 N N . LEU A 1 196 ? -7.496 8.644 17.481 1.00 98.56 196 LEU A N 1
ATOM 1518 C CA . LEU A 1 196 ? -7.958 7.523 18.307 1.00 98.56 196 LEU A CA 1
ATOM 1519 C C . LEU A 1 196 ? -7.377 7.589 19.728 1.00 98.56 196 LEU A C 1
ATOM 1521 O O . LEU A 1 196 ? -8.107 7.443 20.710 1.00 98.56 196 LEU A O 1
ATOM 1525 N N . ALA A 1 197 ? -6.080 7.872 19.865 1.00 98.50 197 ALA A N 1
ATOM 1526 C CA . ALA A 1 197 ? -5.445 7.998 21.174 1.00 98.50 197 ALA A CA 1
ATOM 1527 C C . ALA A 1 197 ? -5.975 9.204 21.972 1.00 98.50 197 ALA A C 1
ATOM 1529 O O . ALA A 1 197 ? -6.171 9.098 23.184 1.00 98.50 197 ALA A O 1
ATOM 1530 N N . ARG A 1 198 ? -6.283 10.332 21.310 1.00 98.06 198 ARG A N 1
ATOM 1531 C CA . ARG A 1 198 ? -6.933 11.496 21.951 1.00 98.06 198 ARG A CA 1
ATOM 1532 C C . ARG A 1 198 ? -8.308 11.162 22.523 1.00 98.06 198 ARG A C 1
ATOM 1534 O O . ARG A 1 198 ? -8.687 11.716 23.551 1.00 98.06 198 ARG A O 1
ATOM 1541 N N . LEU A 1 199 ? -9.029 10.243 21.886 1.00 97.88 199 LEU A N 1
ATOM 1542 C CA . LEU A 1 199 ? -10.342 9.771 22.329 1.00 97.88 199 LEU A CA 1
ATOM 1543 C C . LEU A 1 199 ? -10.267 8.683 23.418 1.00 97.88 199 LEU A C 1
ATOM 1545 O O . LEU A 1 199 ? -11.303 8.178 23.849 1.00 97.88 199 LEU A O 1
ATOM 1549 N N . GLY A 1 200 ? -9.067 8.338 23.899 1.00 97.62 200 GLY A N 1
ATOM 1550 C CA . GLY A 1 200 ? -8.866 7.418 25.021 1.00 97.62 200 GLY A CA 1
ATOM 1551 C C . GLY A 1 200 ? -8.816 5.937 24.640 1.00 97.62 200 GLY A C 1
ATOM 1552 O O . GLY A 1 200 ? -9.022 5.085 25.505 1.00 97.62 200 GLY A O 1
ATOM 1553 N N . PHE A 1 201 ? -8.564 5.605 23.373 1.00 98.62 201 PHE A N 1
ATOM 1554 C CA . PHE A 1 201 ? -8.321 4.226 22.936 1.00 98.62 201 PHE A CA 1
ATOM 1555 C C . PHE A 1 201 ? -6.867 3.802 23.178 1.00 98.62 201 PHE A C 1
ATOM 1557 O O . PHE A 1 201 ? -5.957 4.632 23.197 1.00 98.62 201 PHE A O 1
ATOM 1564 N N . GLN A 1 202 ? -6.639 2.497 23.341 1.00 98.38 202 GLN A N 1
ATOM 1565 C CA . GLN A 1 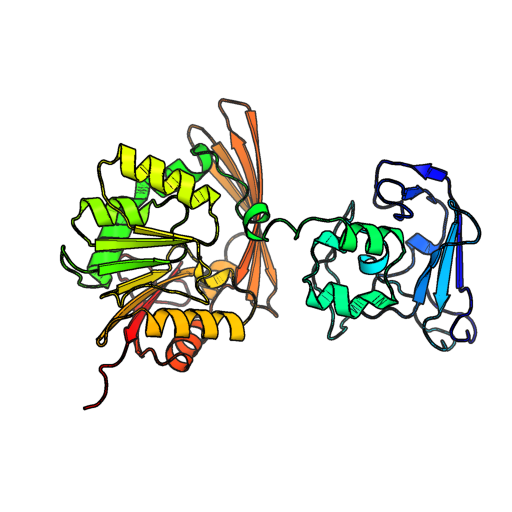202 ? -5.293 1.928 23.413 1.00 98.38 202 GLN A CA 1
ATOM 1566 C C . GLN A 1 202 ? -4.822 1.602 21.997 1.00 98.38 202 GLN A C 1
ATOM 1568 O O . GLN A 1 202 ? -5.224 0.594 21.421 1.00 98.38 202 GLN A O 1
ATOM 1573 N N . VAL A 1 203 ? -4.008 2.480 21.415 1.00 98.69 203 VAL A N 1
ATOM 1574 C CA . VAL A 1 203 ? -3.684 2.407 19.986 1.00 98.69 203 VAL A CA 1
ATOM 1575 C C . VAL A 1 203 ? -2.307 1.802 19.750 1.00 98.69 203 VAL A C 1
ATOM 1577 O O . VAL A 1 203 ? -1.303 2.255 20.309 1.00 98.69 203 VAL A O 1
ATOM 1580 N N . THR A 1 204 ? -2.263 0.829 18.844 1.00 98.75 204 THR A N 1
ATOM 1581 C CA . THR A 1 204 ? -1.039 0.374 18.187 1.00 98.75 204 THR A CA 1
ATOM 1582 C C . THR A 1 204 ? -1.092 0.773 16.713 1.00 98.75 204 THR A C 1
ATOM 1584 O O . THR A 1 204 ? -2.001 0.362 16.006 1.00 98.75 204 THR A O 1
ATOM 1587 N N . GLY A 1 205 ? -0.135 1.562 16.232 1.00 98.56 205 GLY A N 1
ATOM 1588 C CA . GLY A 1 205 ? 0.032 1.860 14.809 1.00 98.56 205 GLY A CA 1
ATOM 1589 C C . GLY A 1 205 ? 1.104 0.964 14.196 1.00 98.56 205 GLY A C 1
ATOM 1590 O O . GLY A 1 205 ? 2.214 0.880 14.730 1.00 98.56 205 GLY A O 1
ATOM 1591 N N . LEU A 1 206 ? 0.793 0.296 13.088 1.00 98.38 206 LEU A N 1
ATOM 1592 C CA . LEU A 1 206 ? 1.717 -0.558 12.347 1.00 98.38 206 LEU A CA 1
ATOM 1593 C C . LEU A 1 206 ? 1.931 -0.016 10.939 1.00 98.38 206 LEU A C 1
ATOM 1595 O O . LEU A 1 206 ? 0.977 0.166 10.189 1.00 98.38 206 LEU A O 1
ATOM 1599 N N . ASP A 1 207 ? 3.188 0.178 10.553 1.00 96.50 207 ASP A N 1
ATOM 1600 C CA . ASP A 1 207 ? 3.539 0.566 9.187 1.00 96.50 207 ASP A CA 1
ATOM 1601 C C . ASP A 1 207 ? 4.883 -0.030 8.764 1.00 96.50 207 ASP A C 1
ATOM 1603 O O . ASP A 1 207 ? 5.801 -0.216 9.573 1.00 96.50 207 ASP A O 1
ATOM 1607 N N . LEU A 1 208 ? 5.014 -0.306 7.469 1.00 90.75 208 LEU A N 1
ATOM 1608 C CA . LEU A 1 208 ? 6.240 -0.843 6.892 1.00 90.75 208 LEU A CA 1
ATOM 1609 C C . LEU A 1 208 ? 7.337 0.236 6.790 1.00 90.75 208 LEU A C 1
ATOM 1611 O O . LEU A 1 208 ? 8.527 -0.074 6.864 1.00 90.75 208 LEU A O 1
ATOM 1615 N N . SER A 1 209 ? 6.960 1.514 6.686 1.00 87.69 209 SER A N 1
ATOM 1616 C CA . SER A 1 209 ? 7.874 2.649 6.578 1.00 87.69 209 SER A CA 1
ATOM 1617 C C . SER A 1 209 ? 8.328 3.167 7.943 1.00 87.69 209 SER A C 1
ATOM 1619 O O . SER A 1 209 ? 7.613 3.880 8.651 1.00 87.69 209 SER A O 1
ATOM 1621 N N . SER A 1 210 ? 9.585 2.886 8.287 1.00 85.94 210 SER A N 1
ATOM 1622 C CA . SER A 1 210 ? 10.231 3.440 9.482 1.00 85.94 210 SER A CA 1
ATOM 1623 C C . SER A 1 210 ? 10.299 4.974 9.471 1.00 85.94 210 SER A C 1
ATOM 1625 O O . SER A 1 210 ? 10.190 5.589 10.531 1.00 85.94 210 SER A O 1
ATOM 1627 N N . GLU A 1 211 ? 10.419 5.586 8.289 1.00 85.44 211 GLU A N 1
ATOM 1628 C CA . GLU A 1 211 ? 10.409 7.039 8.086 1.00 85.44 211 GLU A CA 1
ATOM 1629 C C . GLU A 1 211 ? 9.061 7.651 8.487 1.00 85.44 211 GLU A C 1
ATOM 1631 O O . GLU A 1 211 ? 9.016 8.570 9.308 1.00 85.44 211 GLU A O 1
ATOM 1636 N N . ARG A 1 212 ? 7.949 7.078 8.005 1.00 87.94 212 ARG A N 1
ATOM 1637 C CA . ARG A 1 212 ? 6.600 7.544 8.367 1.00 87.94 212 ARG A CA 1
ATOM 1638 C C . ARG A 1 212 ? 6.307 7.341 9.848 1.00 87.94 212 ARG A C 1
ATOM 1640 O O . ARG A 1 212 ? 5.756 8.235 10.485 1.00 87.94 212 ARG A O 1
ATOM 1647 N N . LEU A 1 213 ? 6.762 6.230 10.429 1.00 91.06 213 LEU A N 1
ATOM 1648 C CA . LEU A 1 213 ? 6.675 6.018 11.876 1.00 91.06 213 LEU A CA 1
ATOM 1649 C C . LEU A 1 213 ? 7.538 7.007 12.674 1.00 91.06 213 LEU A C 1
ATOM 1651 O O . LEU A 1 213 ? 7.225 7.296 13.828 1.00 91.06 213 LEU A O 1
ATOM 1655 N N . GLY A 1 214 ? 8.630 7.524 12.105 1.00 90.94 214 GLY A N 1
ATOM 1656 C CA . GLY A 1 214 ? 9.384 8.642 12.677 1.00 90.94 214 GLY A CA 1
ATOM 1657 C C . GLY A 1 214 ? 8.507 9.889 12.800 1.00 90.94 214 GLY A C 1
ATOM 1658 O O . GLY A 1 214 ? 8.314 10.402 13.902 1.00 90.94 214 GLY A O 1
ATOM 1659 N N . MET A 1 215 ? 7.867 10.286 11.696 1.00 91.06 215 MET A N 1
ATOM 1660 C CA . MET A 1 215 ? 6.919 11.409 11.666 1.00 91.06 215 MET A CA 1
ATOM 1661 C C . MET A 1 215 ? 5.735 11.191 12.621 1.00 91.06 215 MET A C 1
ATOM 1663 O O . MET A 1 215 ? 5.327 12.112 13.330 1.00 91.06 215 MET A O 1
ATOM 1667 N N . ALA A 1 216 ? 5.196 9.969 12.675 1.00 95.69 216 ALA A N 1
ATOM 1668 C CA . ALA A 1 216 ? 4.082 9.608 13.548 1.00 95.69 216 ALA A CA 1
ATOM 1669 C C . ALA A 1 216 ? 4.435 9.784 15.032 1.00 95.69 216 ALA A C 1
ATOM 1671 O O . ALA A 1 216 ? 3.657 10.362 15.793 1.00 95.69 216 ALA A O 1
ATOM 1672 N N . ARG A 1 217 ? 5.643 9.366 15.441 1.00 97.06 217 ARG A N 1
ATOM 1673 C CA . ARG A 1 217 ? 6.150 9.565 16.810 1.00 97.06 217 ARG A CA 1
ATOM 1674 C C . ARG A 1 217 ? 6.258 11.043 17.169 1.00 97.06 217 ARG A C 1
ATOM 1676 O O . ARG A 1 217 ? 5.815 11.438 18.245 1.00 97.06 217 ARG A O 1
ATOM 1683 N N . GLU A 1 218 ? 6.801 11.864 16.275 1.00 95.00 218 GLU A N 1
ATOM 1684 C CA . GLU A 1 218 ? 6.921 13.311 16.493 1.00 95.00 218 GLU A CA 1
ATOM 1685 C C . GLU A 1 218 ? 5.553 14.000 16.576 1.00 95.00 218 GLU A C 1
ATOM 1687 O O . GLU A 1 218 ? 5.333 14.877 17.415 1.00 95.00 218 GLU A O 1
ATOM 1692 N N . ARG A 1 219 ? 4.608 13.604 15.717 1.00 95.94 219 ARG A N 1
ATOM 1693 C CA . ARG A 1 219 ? 3.230 14.112 15.729 1.00 95.94 219 ARG A CA 1
ATOM 1694 C C . ARG A 1 219 ? 2.497 13.707 17.012 1.00 95.94 219 ARG A C 1
ATOM 1696 O O . ARG A 1 219 ? 1.881 14.568 17.637 1.00 95.94 219 ARG A O 1
ATOM 1703 N N . ALA A 1 220 ? 2.624 12.457 17.456 1.00 97.62 220 ALA A N 1
ATOM 1704 C CA . ALA A 1 220 ? 2.034 11.987 18.711 1.00 97.62 220 ALA A CA 1
ATOM 1705 C C . ALA A 1 220 ? 2.620 12.702 19.937 1.00 97.62 220 ALA A C 1
ATOM 1707 O O . ALA A 1 220 ? 1.867 13.140 20.807 1.00 97.62 220 ALA A O 1
ATOM 1708 N N . ALA A 1 221 ? 3.942 12.908 19.967 1.00 97.38 221 ALA A N 1
ATOM 1709 C CA . ALA A 1 221 ? 4.606 13.664 21.026 1.00 97.38 221 ALA A CA 1
ATOM 1710 C C . ALA A 1 221 ? 4.103 15.115 21.094 1.00 97.38 221 ALA A C 1
ATOM 1712 O O . ALA A 1 221 ? 3.772 15.600 22.174 1.00 97.38 221 ALA A O 1
ATOM 1713 N N . ARG A 1 222 ? 3.967 15.794 19.943 1.00 97.19 222 ARG A N 1
ATOM 1714 C CA . ARG A 1 222 ? 3.373 17.143 19.869 1.00 97.19 222 ARG A CA 1
ATOM 1715 C C . ARG A 1 222 ? 1.910 17.173 20.309 1.00 97.19 222 ARG A C 1
ATOM 1717 O O . ARG A 1 222 ? 1.478 18.150 20.910 1.00 97.19 222 ARG A O 1
ATOM 1724 N N . ALA A 1 223 ? 1.157 16.120 20.007 1.00 97.12 223 ALA A N 1
ATOM 1725 C CA . ALA A 1 223 ? -0.238 15.974 20.404 1.00 97.12 223 ALA A CA 1
ATOM 1726 C C . ALA A 1 223 ? -0.423 15.588 21.883 1.00 97.12 223 ALA A C 1
ATOM 1728 O O . ALA A 1 223 ? -1.553 15.622 22.364 1.00 97.12 223 ALA A O 1
ATOM 1729 N N . GLY A 1 224 ? 0.651 15.223 22.594 1.00 98.06 224 GLY A N 1
ATOM 1730 C CA . GLY A 1 224 ? 0.595 14.813 23.996 1.00 98.06 224 GLY A CA 1
ATOM 1731 C C . GLY A 1 224 ? -0.098 13.466 24.223 1.00 98.06 224 GLY A C 1
ATOM 1732 O O . GLY A 1 224 ? -0.656 13.255 25.297 1.00 98.06 224 GLY A O 1
ATOM 1733 N N . VAL A 1 225 ? -0.088 12.567 23.232 1.00 98.38 225 VAL A N 1
ATOM 1734 C CA . VAL A 1 225 ? -0.746 11.251 23.314 1.00 98.38 225 VAL A CA 1
ATOM 1735 C C . VAL A 1 225 ? 0.244 10.096 23.217 1.00 98.38 225 VAL A C 1
ATOM 1737 O O . VAL A 1 225 ? 1.315 10.217 22.622 1.00 98.38 225 VAL A O 1
ATOM 1740 N N . ALA A 1 226 ? -0.133 8.955 23.793 1.00 97.81 226 ALA A N 1
ATOM 1741 C CA . ALA A 1 226 ? 0.642 7.723 23.738 1.00 97.81 226 ALA A CA 1
ATOM 1742 C C . ALA A 1 226 ? 0.070 6.775 22.676 1.00 97.81 226 ALA A C 1
ATOM 1744 O O . ALA A 1 226 ? -1.113 6.447 22.703 1.00 97.81 226 ALA A O 1
ATOM 1745 N N . VAL A 1 227 ? 0.933 6.318 21.768 1.00 98.50 227 VAL A N 1
ATOM 1746 C CA . VAL A 1 227 ? 0.636 5.297 20.754 1.00 98.50 227 VAL A CA 1
ATOM 1747 C C . VAL A 1 227 ? 1.817 4.333 20.696 1.00 98.50 227 VAL A C 1
ATOM 1749 O O . VAL A 1 227 ? 2.975 4.763 20.720 1.00 98.50 227 VAL A O 1
ATOM 1752 N N . THR A 1 228 ? 1.544 3.032 20.614 1.00 98.25 228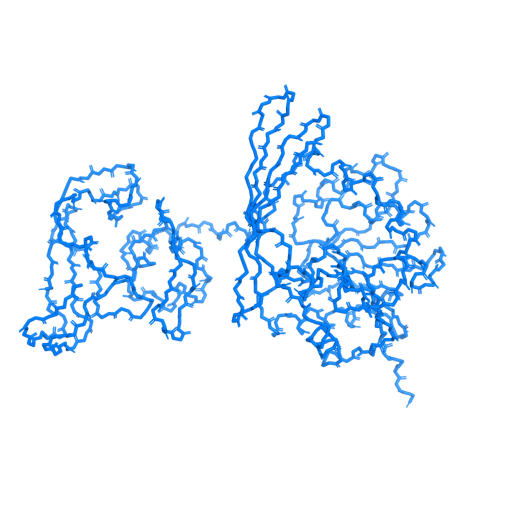 THR A N 1
ATOM 1753 C CA . THR A 1 228 ? 2.576 2.019 20.371 1.00 98.25 228 THR A CA 1
ATOM 1754 C C . THR A 1 228 ? 2.839 1.913 18.872 1.00 98.25 228 THR A C 1
ATOM 1756 O O . THR A 1 228 ? 1.921 1.672 18.103 1.00 98.25 228 THR A O 1
ATOM 1759 N N . TRP A 1 229 ? 4.090 2.069 18.436 1.00 97.31 229 TRP A N 1
ATOM 1760 C CA . TRP A 1 229 ? 4.446 2.056 17.011 1.00 97.31 229 TRP A CA 1
ATOM 1761 C C . TRP A 1 229 ? 5.232 0.802 16.639 1.00 97.31 229 TRP A C 1
ATOM 1763 O O . TRP A 1 229 ? 6.338 0.601 17.150 1.00 97.31 229 TRP A O 1
ATOM 1773 N N . LEU A 1 230 ? 4.703 0.005 15.713 1.00 95.88 230 LEU A N 1
ATOM 1774 C CA . LEU A 1 230 ? 5.318 -1.219 15.206 1.00 95.88 230 LEU A CA 1
ATOM 1775 C C . LEU A 1 230 ? 5.796 -1.020 13.768 1.00 95.88 230 LEU A C 1
ATOM 1777 O O . LEU A 1 230 ? 4.999 -0.787 12.863 1.00 95.88 230 LEU A O 1
ATOM 1781 N N . ASN A 1 231 ? 7.106 -1.142 13.547 1.00 93.56 231 ASN A N 1
ATOM 1782 C CA . ASN A 1 231 ? 7.643 -1.205 12.193 1.00 93.56 231 ASN A CA 1
ATOM 1783 C C . ASN A 1 231 ? 7.632 -2.653 11.712 1.00 93.56 231 ASN A C 1
ATOM 1785 O O . ASN A 1 231 ? 8.514 -3.431 12.072 1.00 93.56 231 ASN A O 1
ATOM 1789 N N . ALA A 1 232 ? 6.599 -3.021 10.964 1.00 91.62 232 ALA A N 1
ATOM 1790 C CA . ALA A 1 232 ? 6.380 -4.392 10.534 1.00 91.62 232 ALA A CA 1
ATOM 1791 C C . ALA A 1 232 ? 5.578 -4.445 9.231 1.00 91.62 232 ALA A C 1
ATOM 1793 O O . ALA A 1 232 ? 4.917 -3.486 8.837 1.00 91.62 232 ALA A O 1
ATOM 1794 N N . ASP A 1 233 ? 5.634 -5.599 8.577 1.00 93.19 233 ASP A N 1
ATOM 1795 C CA . ASP A 1 233 ? 4.787 -5.924 7.437 1.00 93.19 233 ASP A CA 1
ATOM 1796 C C . ASP A 1 233 ? 3.424 -6.435 7.927 1.00 93.19 233 ASP A C 1
ATOM 1798 O O . ASP A 1 233 ? 3.368 -7.284 8.818 1.00 93.19 233 ASP A O 1
ATOM 1802 N N . MET A 1 234 ? 2.317 -5.973 7.333 1.00 96.75 234 MET A N 1
ATOM 1803 C CA . MET A 1 234 ? 0.968 -6.435 7.698 1.00 96.75 234 MET A CA 1
ATOM 1804 C C . MET A 1 234 ? 0.762 -7.949 7.500 1.00 96.75 234 MET A C 1
ATOM 1806 O O . MET A 1 234 ? -0.116 -8.548 8.121 1.00 96.75 234 MET A O 1
ATOM 1810 N N . ARG A 1 235 ? 1.597 -8.597 6.676 1.00 96.25 235 ARG A N 1
ATOM 1811 C CA . ARG A 1 235 ? 1.625 -10.056 6.482 1.00 96.25 235 ARG A CA 1
ATOM 1812 C C . ARG A 1 235 ? 2.220 -10.817 7.669 1.00 96.25 235 ARG A C 1
ATOM 1814 O O . ARG A 1 235 ? 2.112 -12.037 7.705 1.00 96.25 235 ARG A O 1
ATOM 1821 N N . SER A 1 236 ? 2.849 -10.126 8.617 1.00 94.00 236 SER A N 1
ATOM 1822 C CA . SER A 1 236 ? 3.505 -10.717 9.785 1.00 94.00 236 SER A CA 1
ATOM 1823 C C . SER A 1 236 ? 3.368 -9.805 11.010 1.00 94.00 236 SER A C 1
ATOM 1825 O O . SER A 1 236 ? 4.348 -9.246 11.510 1.00 94.00 236 SER A O 1
ATOM 1827 N N . ILE A 1 237 ? 2.141 -9.656 11.503 1.00 96.25 237 ILE A N 1
ATOM 1828 C CA . ILE A 1 237 ? 1.817 -8.829 12.665 1.00 96.25 237 ILE A CA 1
ATOM 1829 C C . ILE A 1 237 ? 2.215 -9.580 13.936 1.00 96.25 237 ILE A C 1
ATOM 1831 O O . ILE A 1 237 ? 1.674 -10.632 14.259 1.00 96.25 237 ILE A O 1
ATOM 1835 N N . SER A 1 238 ? 3.152 -9.002 14.686 1.00 90.75 238 SER A N 1
ATOM 1836 C CA . SER A 1 238 ? 3.546 -9.479 16.012 1.00 90.75 238 SER A CA 1
ATOM 1837 C C . SER A 1 238 ? 3.100 -8.468 17.066 1.00 90.75 238 SER A C 1
ATOM 1839 O O . SER A 1 238 ? 3.896 -7.653 17.533 1.00 90.75 238 SER A O 1
ATOM 1841 N N . ALA A 1 239 ? 1.817 -8.514 17.422 1.00 88.19 239 ALA A N 1
ATOM 1842 C CA . ALA A 1 239 ? 1.197 -7.652 18.425 1.00 88.19 239 ALA A CA 1
ATOM 1843 C C . ALA A 1 239 ? 0.306 -8.477 19.374 1.00 88.19 239 ALA A C 1
ATOM 1845 O O . ALA A 1 239 ? -0.151 -9.557 18.990 1.00 88.19 239 ALA A O 1
ATOM 1846 N N . PRO A 1 240 ? 0.036 -7.996 20.604 1.00 92.75 240 PRO A N 1
ATOM 1847 C CA . PRO A 1 240 ? -1.024 -8.555 21.438 1.00 92.75 240 PRO A CA 1
ATOM 1848 C C . PRO A 1 240 ? -2.371 -8.529 20.711 1.00 92.75 240 PRO A C 1
ATOM 1850 O O . PRO A 1 240 ? -2.588 -7.673 19.854 1.00 92.75 240 PRO A O 1
ATOM 1853 N N . GLN A 1 241 ? -3.280 -9.426 21.091 1.00 97.12 241 GLN A N 1
ATOM 1854 C CA . GLN A 1 241 ? -4.633 -9.440 20.538 1.00 97.12 241 GLN A CA 1
ATOM 1855 C C . GLN A 1 241 ? -5.376 -8.131 20.831 1.00 97.12 241 GLN A C 1
ATOM 1857 O O . GLN A 1 241 ? -5.265 -7.598 21.934 1.00 97.12 241 GLN A O 1
ATOM 1862 N N . GLN A 1 242 ? -6.115 -7.637 19.840 1.00 98.12 242 GLN A N 1
ATOM 1863 C CA . GLN A 1 242 ? -6.797 -6.343 19.852 1.00 98.12 242 GLN A CA 1
ATOM 1864 C C . GLN A 1 242 ? -8.309 -6.513 19.720 1.00 98.12 242 GLN A C 1
ATOM 1866 O O . GLN A 1 242 ? -8.778 -7.417 19.023 1.00 98.12 242 GLN A O 1
ATOM 1871 N N . ASP A 1 243 ? -9.075 -5.608 20.324 1.00 98.56 243 ASP A N 1
ATOM 1872 C CA . ASP A 1 243 ? -10.535 -5.578 20.183 1.00 98.56 243 ASP A CA 1
ATOM 1873 C C . ASP A 1 243 ? -10.943 -5.225 18.747 1.00 98.56 243 ASP A C 1
ATOM 1875 O O . ASP A 1 243 ? -11.937 -5.746 18.230 1.00 98.56 243 ASP A O 1
ATOM 1879 N N . ALA A 1 244 ? -10.150 -4.383 18.075 1.00 98.69 244 ALA A N 1
ATOM 1880 C CA . ALA A 1 244 ? -10.319 -4.118 16.658 1.00 98.69 244 ALA A CA 1
ATOM 1881 C C . ALA A 1 244 ? -9.015 -3.917 15.883 1.00 98.69 244 ALA A C 1
ATOM 1883 O O . ALA A 1 244 ? -7.989 -3.490 16.410 1.00 98.69 244 ALA A O 1
ATOM 1884 N N . VAL A 1 245 ? -9.095 -4.195 14.586 1.00 98.81 245 VAL A N 1
ATOM 1885 C CA . VAL A 1 245 ? -8.066 -3.893 13.593 1.00 98.81 245 VAL A CA 1
ATOM 1886 C C . VAL A 1 245 ? -8.709 -3.059 12.492 1.00 98.81 245 VAL A C 1
ATOM 1888 O O . VAL A 1 245 ? -9.794 -3.393 12.015 1.00 98.81 245 VAL A O 1
ATOM 1891 N N . MET A 1 246 ? -8.045 -1.992 12.063 1.00 98.50 246 MET A N 1
ATOM 1892 C CA . MET A 1 246 ? -8.482 -1.182 10.929 1.00 98.50 246 MET A CA 1
ATOM 1893 C C . MET A 1 246 ? -7.409 -1.121 9.845 1.00 98.50 246 MET A C 1
ATOM 1895 O O . MET A 1 246 ? -6.223 -1.011 10.143 1.00 98.50 246 MET A O 1
ATOM 1899 N N . VAL A 1 247 ? -7.846 -1.203 8.589 1.00 98.38 247 VAL A N 1
ATOM 1900 C CA . VAL A 1 247 ? -7.023 -0.985 7.394 1.00 98.38 247 VAL A CA 1
ATOM 1901 C C . VAL A 1 247 ? -7.763 0.023 6.524 1.00 98.38 247 VAL A C 1
ATOM 1903 O O . VAL A 1 247 ? -8.693 -0.341 5.802 1.00 98.38 247 VAL A O 1
ATOM 1906 N N . LEU A 1 248 ? -7.406 1.300 6.642 1.00 97.06 248 LEU A N 1
ATOM 1907 C CA . LEU A 1 248 ? -8.133 2.381 5.974 1.00 97.06 248 LEU A CA 1
ATOM 1908 C C . LEU A 1 248 ? -7.418 2.901 4.729 1.00 97.06 248 LEU A C 1
ATOM 1910 O O . LEU A 1 248 ? -6.249 2.594 4.469 1.00 97.06 248 LEU A O 1
ATOM 1914 N N . TYR A 1 249 ? -8.137 3.727 3.968 1.00 93.56 249 TYR A N 1
ATOM 1915 C CA . TYR A 1 249 ? -7.579 4.506 2.868 1.00 93.56 249 TYR A CA 1
ATOM 1916 C C . TYR A 1 249 ? -6.951 3.660 1.748 1.00 93.56 249 TYR A C 1
ATOM 1918 O O . TYR A 1 249 ? -5.882 3.977 1.223 1.00 93.56 249 TYR A O 1
ATOM 1926 N N . THR A 1 250 ? -7.597 2.540 1.406 1.00 93.50 250 THR A N 1
ATOM 1927 C CA . THR A 1 250 ? -7.201 1.655 0.293 1.00 93.50 250 THR A CA 1
ATOM 1928 C C . THR A 1 250 ? -5.834 0.981 0.482 1.00 93.50 250 THR A C 1
ATOM 1930 O O . THR A 1 250 ? -5.338 0.272 -0.396 1.00 93.50 250 THR A O 1
ATOM 1933 N N . SER A 1 251 ? -5.259 1.086 1.683 1.00 95.38 251 SER A N 1
ATOM 1934 C CA . SER A 1 251 ? -3.941 0.543 2.028 1.00 95.38 251 SER A CA 1
ATOM 1935 C C . SER A 1 251 ? -3.844 -0.969 1.848 1.00 95.38 251 SER A C 1
ATOM 1937 O O . SER A 1 251 ? -2.781 -1.483 1.516 1.00 95.38 251 SER A O 1
ATOM 1939 N N . PHE A 1 252 ? -4.956 -1.696 1.993 1.00 96.81 252 PHE A N 1
ATOM 1940 C CA . PHE A 1 252 ? -4.972 -3.142 1.781 1.00 96.81 252 PHE A CA 1
ATOM 1941 C C . PHE A 1 252 ? -4.590 -3.534 0.343 1.00 96.81 252 PHE A C 1
ATOM 1943 O O . PHE A 1 252 ? -3.944 -4.558 0.138 1.00 96.81 252 PHE A O 1
ATOM 1950 N N . GLY A 1 253 ? -4.923 -2.698 -0.648 1.00 95.00 253 GLY A N 1
ATOM 1951 C CA . GLY A 1 253 ? -4.688 -2.981 -2.065 1.00 95.00 253 GLY A CA 1
ATOM 1952 C C . GLY A 1 253 ? -3.226 -2.912 -2.503 1.00 95.00 253 GLY A C 1
ATOM 1953 O O . GLY A 1 253 ? -2.924 -3.248 -3.647 1.00 95.00 253 GLY A O 1
ATOM 1954 N N . VAL A 1 254 ? -2.295 -2.485 -1.647 1.00 92.25 254 VAL A N 1
ATOM 1955 C CA . VAL A 1 254 ? -0.884 -2.355 -2.047 1.00 92.25 254 VAL A CA 1
ATOM 1956 C C . VAL A 1 254 ? -0.199 -3.706 -2.287 1.00 92.25 254 VAL A C 1
ATOM 1958 O O . VAL A 1 254 ? 0.741 -3.773 -3.081 1.00 92.25 254 VAL A O 1
ATOM 1961 N N . LEU A 1 255 ? -0.692 -4.790 -1.674 1.00 90.94 255 LEU A N 1
ATOM 1962 C CA . LEU A 1 255 ? -0.165 -6.147 -1.870 1.00 90.94 255 LEU A CA 1
ATOM 1963 C C . LEU A 1 255 ? -0.393 -6.638 -3.308 1.00 90.94 255 LEU A C 1
ATOM 1965 O O . LEU A 1 255 ? -1.306 -6.195 -4.008 1.00 90.94 255 LEU A O 1
ATOM 1969 N N . GLU A 1 256 ? 0.452 -7.554 -3.781 1.00 84.75 256 GLU A N 1
ATOM 1970 C CA . GLU A 1 256 ? 0.514 -7.888 -5.208 1.00 84.75 256 GLU A CA 1
ATOM 1971 C C . GLU A 1 256 ? -0.412 -9.038 -5.616 1.00 84.75 256 GLU A C 1
ATOM 1973 O O . GLU A 1 256 ? -0.888 -9.069 -6.751 1.00 84.75 256 GLU A O 1
ATOM 1978 N N . SER A 1 257 ? -0.678 -9.990 -4.716 1.00 86.62 257 SER A N 1
ATOM 1979 C CA . SER A 1 257 ? -1.367 -11.244 -5.059 1.00 86.62 257 SER A CA 1
ATOM 1980 C C . SER A 1 257 ? -2.392 -11.680 -4.017 1.00 86.62 257 SER A C 1
ATOM 1982 O O . SER A 1 257 ? -2.301 -11.302 -2.850 1.00 86.62 257 SER A O 1
ATOM 1984 N N . ASP A 1 258 ? -3.353 -12.523 -4.407 1.00 90.62 258 ASP A N 1
ATOM 1985 C CA . ASP A 1 258 ? -4.321 -13.126 -3.472 1.00 90.62 258 ASP A CA 1
ATOM 1986 C C . ASP A 1 258 ? -3.632 -13.837 -2.304 1.00 90.62 258 ASP A C 1
ATOM 1988 O O . ASP A 1 258 ? -4.078 -13.733 -1.166 1.00 90.62 258 ASP A O 1
ATOM 1992 N N . ALA A 1 259 ? -2.510 -14.516 -2.559 1.00 91.44 259 ALA A N 1
ATOM 1993 C CA . ALA A 1 259 ? -1.759 -15.218 -1.523 1.00 91.44 259 ALA A CA 1
ATOM 1994 C C . ALA A 1 259 ? -1.214 -14.254 -0.455 1.00 91.44 259 ALA A C 1
ATOM 1996 O O . ALA A 1 259 ? -1.264 -14.555 0.740 1.00 91.44 259 ALA A O 1
ATOM 1997 N N . GLU A 1 260 ? -0.733 -13.080 -0.868 1.00 92.62 260 GLU A N 1
ATOM 1998 C CA . GLU A 1 260 ? -0.267 -12.047 0.058 1.00 92.62 260 GLU A CA 1
ATOM 1999 C C . GLU A 1 260 ? -1.421 -11.437 0.851 1.00 92.62 260 GLU A C 1
ATOM 2001 O O . GLU A 1 260 ? -1.307 -11.308 2.068 1.00 92.62 260 GLU A O 1
ATOM 2006 N N . HIS A 1 261 ? -2.545 -11.131 0.194 1.00 96.88 261 HIS A N 1
ATOM 2007 C CA . HIS A 1 261 ? -3.745 -10.623 0.864 1.00 96.88 261 HIS A CA 1
ATOM 2008 C C . HIS A 1 261 ? -4.293 -11.632 1.881 1.00 96.88 261 HIS A C 1
ATOM 2010 O O . HIS A 1 261 ? -4.607 -11.255 3.006 1.00 96.88 261 HIS A O 1
ATOM 2016 N N . LEU A 1 262 ? -4.344 -12.924 1.538 1.00 97.56 262 LEU A N 1
ATOM 2017 C CA . LEU A 1 262 ? -4.726 -13.990 2.470 1.00 97.56 262 LEU A CA 1
ATOM 2018 C C . LEU A 1 262 ? -3.746 -14.107 3.640 1.00 97.56 262 LEU A C 1
ATOM 2020 O O . LEU A 1 262 ? -4.170 -14.335 4.770 1.00 97.56 262 LEU A O 1
ATOM 2024 N N . THR A 1 263 ? -2.445 -13.947 3.393 1.00 97.62 263 THR A N 1
ATOM 2025 C CA . THR A 1 263 ? -1.432 -13.955 4.459 1.00 97.62 263 THR A CA 1
ATOM 2026 C C . THR A 1 263 ? -1.634 -12.772 5.407 1.00 97.62 263 THR A C 1
ATOM 2028 O O . THR A 1 263 ? -1.664 -12.965 6.620 1.00 97.62 263 THR A O 1
ATOM 2031 N N . ALA A 1 264 ? -1.864 -11.568 4.874 1.00 98.38 264 ALA A N 1
ATOM 2032 C CA . ALA A 1 264 ? -2.182 -10.386 5.672 1.00 98.38 264 ALA A CA 1
ATOM 2033 C C . ALA A 1 264 ? -3.485 -10.549 6.462 1.00 98.38 264 ALA A C 1
ATOM 2035 O O . ALA A 1 264 ? -3.508 -10.275 7.656 1.00 98.38 264 ALA A O 1
ATOM 2036 N N . LEU A 1 265 ? -4.551 -11.066 5.848 1.00 98.75 265 LEU A N 1
ATOM 2037 C CA . LEU A 1 265 ? -5.824 -11.288 6.536 1.00 98.75 265 LEU A CA 1
ATOM 2038 C C . LEU A 1 265 ? -5.731 -12.351 7.636 1.00 98.75 265 LEU A C 1
ATOM 2040 O O . LEU A 1 265 ? -6.375 -12.196 8.668 1.00 98.75 265 LEU A O 1
ATOM 2044 N N . ARG A 1 266 ? -4.920 -13.403 7.461 1.00 98.44 266 ARG A N 1
ATOM 2045 C CA . ARG A 1 266 ? -4.652 -14.397 8.519 1.00 98.44 266 ARG A CA 1
ATOM 2046 C C . ARG A 1 266 ? -3.852 -13.796 9.672 1.00 98.44 266 ARG A C 1
ATOM 2048 O O . ARG A 1 266 ? -4.193 -13.996 10.829 1.00 98.44 266 ARG A O 1
ATOM 2055 N N . SER A 1 267 ? -2.840 -13.001 9.346 1.00 98.44 267 SER A N 1
ATOM 2056 C CA . SER A 1 267 ? -2.072 -12.219 10.317 1.00 98.44 267 SER A CA 1
ATOM 2057 C C . SER A 1 267 ? -2.978 -11.252 11.109 1.00 98.44 267 SER A C 1
ATOM 2059 O O . SER A 1 267 ? -2.917 -11.204 12.336 1.00 98.44 267 SER A O 1
ATOM 2061 N N . ILE A 1 268 ? -3.909 -10.566 10.434 1.00 98.50 268 ILE A N 1
ATOM 2062 C CA . ILE A 1 268 ? -4.947 -9.724 11.056 1.00 98.50 268 ILE A CA 1
ATOM 2063 C C . ILE A 1 268 ? -5.904 -10.554 11.920 1.00 98.50 268 ILE A C 1
ATOM 2065 O O . ILE A 1 268 ? -6.216 -10.156 13.040 1.00 98.50 268 ILE A O 1
ATOM 2069 N N . HIS A 1 269 ? -6.365 -11.706 11.429 1.00 98.38 269 HIS A N 1
ATOM 2070 C CA . HIS A 1 269 ? -7.205 -12.625 12.194 1.00 98.38 269 HIS A CA 1
ATOM 2071 C C . HIS A 1 269 ? -6.529 -13.018 13.512 1.00 98.38 269 HIS A C 1
ATOM 2073 O O . HIS A 1 269 ? -7.166 -12.986 14.563 1.00 98.38 269 HIS A O 1
ATOM 2079 N N . ASP A 1 270 ? -5.240 -13.345 13.484 1.00 97.31 270 ASP A N 1
ATOM 2080 C CA . ASP A 1 270 ? -4.508 -13.760 14.679 1.00 97.31 270 ASP A CA 1
ATOM 2081 C C . ASP A 1 270 ? -4.289 -12.606 15.665 1.00 97.31 270 ASP A C 1
ATOM 2083 O O . ASP A 1 270 ? -4.361 -12.830 16.879 1.00 97.31 270 ASP A O 1
ATOM 2087 N N . ALA A 1 271 ? -4.125 -11.384 15.146 1.00 98.00 271 ALA A N 1
ATOM 2088 C CA . ALA A 1 271 ? -4.030 -10.145 15.915 1.00 98.00 271 ALA A CA 1
ATOM 2089 C C . ALA A 1 271 ? -5.367 -9.671 16.515 1.00 98.00 271 ALA A C 1
ATOM 2091 O O . ALA A 1 271 ? -5.361 -8.828 17.407 1.00 98.00 271 ALA A O 1
ATOM 2092 N N . LEU A 1 272 ? -6.512 -10.195 16.075 1.00 98.56 272 LEU A N 1
ATOM 2093 C CA . LEU A 1 272 ? -7.812 -9.898 16.685 1.00 98.56 272 LEU A CA 1
ATOM 2094 C C . LEU A 1 272 ? -8.054 -10.778 17.910 1.00 98.56 272 LEU A C 1
ATOM 2096 O O . LEU A 1 272 ? -7.820 -11.983 17.870 1.00 98.56 272 LEU A O 1
ATOM 2100 N N . ALA A 1 273 ? -8.592 -10.219 18.989 1.00 97.75 273 ALA A N 1
ATOM 2101 C CA . ALA A 1 273 ? -9.161 -11.013 20.073 1.00 97.75 273 ALA A CA 1
ATOM 2102 C C . ALA A 1 273 ? -10.340 -11.865 19.554 1.00 97.75 273 ALA A C 1
ATOM 2104 O O . ALA A 1 273 ? -10.955 -11.512 18.541 1.00 97.75 273 ALA A O 1
ATOM 2105 N N . PRO A 1 274 ? -10.691 -12.992 20.202 1.00 96.44 274 PRO A N 1
ATOM 2106 C CA . PRO A 1 274 ? -11.948 -13.686 19.917 1.00 96.44 274 PRO A CA 1
ATOM 2107 C C . PRO A 1 274 ? -13.136 -12.712 19.982 1.00 96.44 274 PRO A C 1
ATOM 2109 O O . PRO A 1 274 ? -13.246 -11.944 20.935 1.00 96.44 274 PRO A O 1
ATOM 2112 N N . GLY A 1 275 ? -13.974 -12.690 18.943 1.00 96.44 275 GLY A N 1
ATOM 2113 C CA . GLY A 1 275 ? -15.073 -11.726 18.805 1.00 96.44 275 GLY A CA 1
ATOM 2114 C C . GLY A 1 275 ? -14.663 -10.332 18.302 1.00 96.44 275 GLY A C 1
ATOM 2115 O O . GLY A 1 275 ? -15.538 -9.531 17.965 1.00 96.44 275 GLY A O 1
ATOM 2116 N N . GLY A 1 276 ? -13.359 -10.054 18.200 1.00 98.06 276 GLY A N 1
ATOM 2117 C CA . GLY A 1 276 ? -12.800 -8.786 17.738 1.00 98.06 276 GLY A CA 1
ATOM 2118 C C . GLY A 1 276 ? -13.159 -8.458 16.289 1.00 98.06 276 GLY A C 1
ATOM 2119 O O . GLY A 1 276 ? -13.493 -9.337 15.483 1.00 98.06 276 GLY A O 1
ATOM 2120 N N . GLN A 1 277 ? -13.099 -7.171 15.952 1.00 98.56 277 GLN A N 1
ATOM 2121 C CA . GLN A 1 277 ? -13.649 -6.625 14.712 1.00 98.56 277 GLN A CA 1
ATOM 2122 C C . GLN A 1 277 ? -12.569 -6.100 13.761 1.00 98.56 277 GLN A C 1
ATOM 2124 O O . GLN A 1 277 ? -11.695 -5.337 14.148 1.00 98.56 277 GLN A O 1
ATOM 2129 N N . LEU A 1 278 ? -12.675 -6.454 12.486 1.00 98.81 278 LEU A N 1
ATOM 2130 C CA . LEU A 1 278 ? -11.907 -5.858 11.397 1.00 98.81 278 LEU A CA 1
ATOM 2131 C C . LEU A 1 278 ? -12.763 -4.809 10.683 1.00 98.81 278 LEU A C 1
ATOM 2133 O O . LEU A 1 278 ? -13.911 -5.108 10.347 1.00 98.81 278 LEU A O 1
ATOM 2137 N N . LEU A 1 279 ? -12.196 -3.641 10.384 1.00 98.81 279 LEU A N 1
ATOM 2138 C CA . LEU A 1 279 ? -12.727 -2.706 9.389 1.00 98.81 279 LEU A CA 1
ATOM 2139 C C . LEU A 1 279 ? -11.711 -2.516 8.256 1.00 98.81 279 LEU A C 1
ATOM 2141 O O . LEU A 1 279 ? -10.590 -2.078 8.503 1.00 98.81 279 LEU A O 1
ATOM 2145 N N . ILE A 1 280 ? -12.098 -2.833 7.022 1.00 98.69 280 ILE A N 1
ATOM 2146 C CA . ILE A 1 280 ? -11.317 -2.508 5.821 1.00 98.69 280 ILE A CA 1
ATOM 2147 C C . ILE A 1 280 ? -12.075 -1.456 5.022 1.00 98.69 280 ILE A C 1
ATOM 2149 O O . ILE A 1 280 ? -13.253 -1.644 4.731 1.00 98.69 280 ILE A O 1
ATOM 2153 N N . GLU A 1 281 ? -11.388 -0.392 4.625 1.00 98.25 281 GLU A N 1
ATOM 2154 C CA . GLU A 1 281 ? -11.861 0.577 3.639 1.00 98.25 281 GLU A CA 1
ATOM 2155 C C . GLU A 1 281 ? -10.951 0.523 2.407 1.00 98.25 281 GLU A C 1
ATOM 2157 O O . GLU A 1 281 ? -9.730 0.686 2.503 1.00 98.25 281 GLU A O 1
ATOM 2162 N N . ALA A 1 282 ? -11.553 0.314 1.238 1.00 97.44 282 ALA A N 1
ATOM 2163 C CA . ALA A 1 282 ? -10.858 0.328 -0.041 1.00 97.44 282 ALA A CA 1
ATOM 2164 C C . ALA A 1 282 ? -11.681 1.025 -1.129 1.00 97.44 282 ALA A C 1
ATOM 2166 O O . ALA A 1 282 ? -12.911 1.038 -1.072 1.00 97.44 282 ALA A O 1
ATOM 2167 N N . ASP A 1 283 ? -11.003 1.553 -2.146 1.00 96.44 283 ASP A N 1
ATOM 2168 C CA . ASP A 1 283 ? -11.636 2.037 -3.373 1.00 96.44 283 ASP A CA 1
ATOM 2169 C C . ASP A 1 283 ? -12.516 0.924 -3.958 1.00 96.44 283 ASP A C 1
ATOM 2171 O O . ASP A 1 283 ? -12.055 -0.202 -4.196 1.00 96.44 283 ASP A O 1
ATOM 2175 N N . ASN A 1 284 ? -13.780 1.243 -4.240 1.00 97.69 284 ASN A N 1
ATOM 2176 C CA . ASN A 1 284 ? -14.645 0.323 -4.962 1.00 97.69 284 ASN A CA 1
ATOM 2177 C C . ASN A 1 284 ? -14.207 0.273 -6.431 1.00 97.69 284 ASN A C 1
ATOM 2179 O O . ASN A 1 284 ? -14.357 1.254 -7.164 1.00 97.69 284 ASN A O 1
ATOM 2183 N N . ARG A 1 285 ? -13.726 -0.891 -6.882 1.00 97.38 285 ARG A N 1
ATOM 2184 C CA . ARG A 1 285 ? -13.316 -1.125 -8.273 1.00 97.38 285 ARG A CA 1
ATOM 2185 C C . ARG A 1 285 ? -14.362 -0.665 -9.274 1.00 97.38 285 ARG A C 1
ATOM 2187 O O . ARG A 1 285 ? -14.010 0.013 -10.235 1.00 97.38 285 ARG A O 1
ATOM 2194 N N . ASP A 1 286 ? -15.619 -1.036 -9.057 1.00 96.75 286 ASP A N 1
ATOM 2195 C CA . ASP A 1 286 ? -16.679 -0.806 -10.036 1.00 96.75 286 ASP A CA 1
ATOM 2196 C C . ASP A 1 286 ? -17.010 0.687 -10.173 1.00 96.75 286 ASP A C 1
ATOM 2198 O O . ASP A 1 286 ? -17.385 1.134 -11.250 1.00 96.75 286 ASP A O 1
ATOM 2202 N N . HIS A 1 287 ? -16.778 1.488 -9.131 1.00 97.12 287 HIS A N 1
ATOM 2203 C CA . HIS A 1 287 ? -16.866 2.946 -9.207 1.00 97.12 287 HIS A CA 1
ATOM 2204 C C . HIS A 1 287 ? -15.594 3.581 -9.785 1.00 97.12 287 HIS A C 1
ATOM 2206 O O . HIS A 1 287 ? -15.672 4.482 -10.624 1.00 97.12 287 HIS A O 1
ATOM 2212 N N . ALA A 1 288 ? -14.421 3.115 -9.348 1.00 95.50 288 ALA A N 1
ATOM 2213 C CA . ALA A 1 288 ? -13.125 3.689 -9.695 1.00 95.50 288 ALA A CA 1
ATOM 2214 C C . ALA A 1 288 ? -12.832 3.624 -11.203 1.00 95.50 288 ALA A C 1
ATOM 2216 O O . ALA A 1 288 ? -12.350 4.598 -11.776 1.00 95.50 288 ALA A O 1
ATOM 2217 N N . ILE A 1 289 ? -13.189 2.525 -11.880 1.00 95.31 289 ILE A N 1
ATOM 2218 C CA . ILE A 1 289 ? -12.960 2.367 -13.331 1.00 95.31 289 ILE A CA 1
ATOM 2219 C C . ILE A 1 289 ? -13.844 3.272 -14.203 1.00 95.31 289 ILE A C 1
ATOM 2221 O O . ILE A 1 289 ? -13.619 3.374 -15.409 1.00 95.31 289 ILE A O 1
ATOM 2225 N N . HIS A 1 290 ? -14.859 3.907 -13.611 1.00 95.06 290 HIS A N 1
ATOM 2226 C CA . HIS A 1 290 ? -15.723 4.878 -14.279 1.00 95.06 290 HIS A CA 1
ATOM 2227 C C . HIS A 1 290 ? -15.312 6.329 -14.013 1.00 95.06 290 HIS A C 1
ATOM 2229 O O . HIS A 1 290 ? -15.905 7.240 -14.595 1.00 95.06 290 HIS A O 1
ATOM 2235 N N . GLN A 1 291 ? -14.302 6.557 -13.171 1.00 94.31 291 GLN A N 1
ATOM 2236 C CA . GLN A 1 291 ? -13.788 7.897 -12.927 1.00 94.31 291 GLN A CA 1
ATOM 2237 C C . GLN A 1 291 ? -12.929 8.384 -14.100 1.00 94.31 291 GLN A C 1
ATOM 2239 O O . GLN A 1 291 ? -12.325 7.575 -14.813 1.00 94.31 291 GLN A O 1
ATOM 2244 N N . PRO A 1 292 ? -12.847 9.708 -14.320 1.00 94.06 292 PRO A N 1
ATOM 2245 C CA . PRO A 1 292 ? -11.943 10.265 -15.311 1.00 94.06 292 PRO A CA 1
ATOM 2246 C C . PRO A 1 292 ? -10.500 9.798 -15.061 1.00 94.06 292 PRO A C 1
ATOM 2248 O O . PRO A 1 292 ? -10.018 9.877 -13.929 1.00 94.06 292 PRO A O 1
ATOM 2251 N N . PRO A 1 293 ? -9.767 9.370 -16.106 1.00 91.19 293 PRO A N 1
ATOM 2252 C CA . PRO A 1 293 ? -8.397 8.890 -15.947 1.00 91.19 293 PRO A CA 1
ATOM 2253 C C . PRO A 1 293 ? -7.440 10.006 -15.529 1.00 91.19 293 PRO A C 1
ATOM 2255 O O . PRO A 1 293 ? -6.341 9.712 -15.089 1.00 91.19 293 PRO A O 1
ATOM 2258 N N . ARG A 1 294 ? -7.830 11.277 -15.664 1.00 95.38 294 ARG A N 1
ATOM 2259 C CA . ARG A 1 294 ? -7.053 12.432 -15.216 1.00 95.38 294 ARG A CA 1
ATOM 2260 C C . ARG A 1 294 ? -7.909 13.329 -14.351 1.00 95.38 294 ARG A C 1
ATOM 2262 O O . ARG A 1 294 ? -9.022 13.678 -14.744 1.00 95.38 294 ARG A O 1
ATOM 2269 N N . GLN A 1 295 ? -7.357 13.726 -13.217 1.00 94.38 295 GLN A N 1
ATOM 2270 C CA . GLN A 1 295 ? -7.973 14.662 -12.286 1.00 94.38 295 GLN A CA 1
ATOM 2271 C C . GLN A 1 295 ? -6.924 15.673 -11.842 1.00 94.38 295 GLN A C 1
ATOM 2273 O O . GLN A 1 295 ? -5.730 15.385 -11.858 1.00 94.38 295 GLN A O 1
ATOM 2278 N N . TRP A 1 296 ? -7.357 16.868 -11.475 1.00 94.94 296 TRP A N 1
ATOM 2279 C CA . TRP A 1 296 ? -6.475 17.912 -10.975 1.00 94.94 296 TRP A CA 1
ATOM 2280 C C . TRP A 1 296 ? -7.213 18.767 -9.963 1.00 94.94 296 TRP A C 1
ATOM 2282 O O . TRP A 1 296 ? -8.444 18.845 -9.966 1.00 94.94 296 TRP A O 1
ATOM 2292 N N . GLY A 1 297 ? -6.448 19.427 -9.112 1.00 92.69 297 GLY A N 1
ATOM 2293 C CA . GLY A 1 297 ? -6.985 20.300 -8.093 1.00 92.69 297 GLY A CA 1
ATOM 2294 C C . GLY A 1 297 ? -5.942 21.274 -7.586 1.00 92.69 297 GLY A C 1
ATOM 2295 O O . GLY A 1 297 ? -4.749 21.174 -7.874 1.00 92.69 297 GLY A O 1
ATOM 2296 N N . GLU A 1 298 ? -6.425 22.236 -6.817 1.00 93.19 298 GLU A N 1
ATOM 2297 C CA . GLU A 1 298 ? -5.608 23.260 -6.193 1.00 93.19 298 GLU A CA 1
ATOM 2298 C C . GLU A 1 298 ? -6.081 23.457 -4.753 1.00 93.19 298 GLU A C 1
ATOM 2300 O O . GLU A 1 298 ? -7.280 23.503 -4.471 1.00 93.19 298 GLU A O 1
ATOM 2305 N N . THR A 1 299 ? -5.125 23.556 -3.839 1.00 89.69 299 THR A N 1
ATOM 2306 C CA . THR A 1 299 ? -5.318 24.053 -2.476 1.00 89.69 299 THR A CA 1
ATOM 2307 C C . THR A 1 299 ? -4.567 25.376 -2.325 1.00 89.69 299 THR A C 1
ATOM 2309 O O . THR A 1 299 ? -3.874 25.820 -3.237 1.00 89.69 299 THR A O 1
ATOM 2312 N N . GLU A 1 300 ? -4.631 26.003 -1.149 1.00 88.06 300 GLU A N 1
ATOM 2313 C CA . GLU A 1 300 ? -3.876 27.235 -0.870 1.00 88.06 300 GLU A CA 1
ATOM 2314 C C . GLU A 1 300 ? -2.352 27.092 -1.096 1.00 88.06 300 GLU A C 1
ATOM 2316 O O . GLU A 1 300 ? -1.635 28.074 -1.297 1.00 88.06 300 GLU A O 1
ATOM 2321 N N . SER A 1 301 ? -1.833 25.866 -1.024 1.00 90.50 301 SER A N 1
ATOM 2322 C CA . SER A 1 301 ? -0.401 25.577 -0.985 1.00 90.50 301 SER A CA 1
ATOM 2323 C C . SER A 1 301 ? 0.061 24.549 -2.021 1.00 90.50 301 SER A C 1
ATOM 2325 O O . SER A 1 301 ? 1.269 24.437 -2.233 1.00 90.50 301 SER A O 1
ATOM 2327 N N . LEU A 1 302 ? -0.850 23.845 -2.702 1.00 93.62 302 LEU A N 1
ATOM 2328 C CA . LEU A 1 302 ? -0.524 22.768 -3.638 1.00 93.62 302 LEU A CA 1
ATOM 2329 C C . LEU A 1 302 ? -1.387 22.831 -4.900 1.00 93.62 302 LEU A C 1
ATOM 2331 O O . LEU A 1 302 ? -2.605 22.698 -4.828 1.00 93.62 302 LEU A O 1
ATOM 2335 N N . LEU A 1 303 ? -0.739 22.917 -6.060 1.00 94.88 303 LEU A N 1
ATOM 2336 C CA . LEU A 1 303 ? -1.332 22.522 -7.338 1.00 94.88 303 LEU A CA 1
ATOM 2337 C C . LEU A 1 303 ? -0.987 21.054 -7.592 1.00 94.88 303 LEU A C 1
ATOM 2339 O O . LEU A 1 303 ? 0.189 20.695 -7.516 1.00 94.88 303 LEU A O 1
ATOM 2343 N N . TRP A 1 304 ? -1.969 20.218 -7.915 1.00 94.69 304 TRP A N 1
ATOM 2344 C CA . TRP A 1 304 ? -1.741 18.797 -8.169 1.00 94.69 304 TRP A CA 1
ATOM 2345 C C . TRP A 1 304 ? -2.557 18.286 -9.351 1.00 94.69 304 TRP A C 1
ATOM 2347 O O . TRP A 1 304 ? -3.631 18.799 -9.668 1.00 94.69 304 TRP A O 1
ATOM 2357 N N . TRP A 1 305 ? -2.046 17.241 -9.993 1.00 95.38 305 TRP A N 1
ATOM 2358 C CA . TRP A 1 305 ? -2.833 16.401 -10.882 1.00 95.38 305 TRP A CA 1
ATOM 2359 C C . TRP A 1 305 ? -2.449 14.937 -10.713 1.00 95.38 305 TRP A C 1
ATOM 2361 O O . TRP A 1 305 ? -1.332 14.604 -10.313 1.00 95.38 305 TRP A O 1
ATOM 2371 N N . GLU A 1 306 ? -3.396 14.061 -11.015 1.00 94.25 306 GLU A N 1
ATOM 2372 C CA . GLU A 1 306 ? -3.192 12.623 -11.036 1.00 94.25 306 GLU A CA 1
ATOM 2373 C C . GLU A 1 306 ? -3.628 12.025 -12.372 1.00 94.25 306 GLU A C 1
ATOM 2375 O O . GLU A 1 306 ? -4.525 12.538 -13.050 1.00 94.25 306 GLU A O 1
ATOM 2380 N N . GLU A 1 307 ? -2.991 10.918 -12.735 1.00 94.56 307 GLU A N 1
ATOM 2381 C CA . GLU A 1 307 ? -3.391 10.058 -13.841 1.00 94.56 307 GLU A CA 1
ATOM 2382 C C . GLU A 1 307 ? -3.560 8.618 -13.349 1.00 94.56 307 GLU A C 1
ATOM 2384 O O . GLU A 1 307 ? -2.708 8.098 -12.631 1.00 94.56 307 GLU A O 1
ATOM 2389 N N . ASN A 1 308 ? -4.654 7.977 -13.750 1.00 93.62 308 ASN A N 1
ATOM 2390 C CA . ASN A 1 308 ? -5.019 6.611 -13.404 1.00 93.62 308 ASN A CA 1
ATOM 2391 C C . ASN A 1 308 ? -5.056 5.745 -14.667 1.00 93.62 308 ASN A C 1
ATOM 2393 O O . ASN A 1 308 ? -5.750 6.064 -15.636 1.00 93.62 308 ASN A O 1
ATOM 2397 N N . VAL A 1 309 ? -4.343 4.618 -14.638 1.00 92.81 309 VAL A N 1
ATOM 2398 C CA . VAL A 1 309 ? -4.365 3.596 -15.691 1.00 92.81 309 VAL A CA 1
ATOM 2399 C C . VAL A 1 309 ? -4.730 2.251 -15.073 1.00 92.81 309 VAL A C 1
ATOM 2401 O O . VAL A 1 309 ? -3.957 1.664 -14.317 1.00 92.81 309 VAL A O 1
ATOM 2404 N N . PHE A 1 310 ? -5.911 1.746 -15.423 1.00 94.25 310 PHE A N 1
ATOM 2405 C CA . PHE A 1 310 ? -6.425 0.476 -14.918 1.00 94.25 310 PHE A CA 1
ATOM 2406 C C . PHE A 1 310 ? -6.039 -0.706 -15.824 1.00 94.25 310 PHE A C 1
ATOM 2408 O O . PHE A 1 310 ? -6.333 -0.698 -17.021 1.00 94.25 310 PHE A O 1
ATOM 2415 N N . GLU A 1 311 ? -5.423 -1.748 -15.255 1.00 91.25 311 GLU A N 1
ATOM 2416 C CA . GLU A 1 311 ? -5.168 -3.034 -15.918 1.00 91.25 311 GLU A CA 1
ATOM 2417 C C . GLU A 1 311 ? -6.256 -4.051 -15.523 1.00 91.25 311 GLU A C 1
ATOM 2419 O O . GLU A 1 311 ? -6.246 -4.582 -14.406 1.00 91.25 311 GLU A O 1
ATOM 2424 N N . PRO A 1 312 ? -7.194 -4.374 -16.434 1.00 90.94 312 PRO A N 1
ATOM 2425 C CA . PRO A 1 312 ? -8.348 -5.205 -16.108 1.00 90.94 312 PRO A CA 1
ATOM 2426 C C . PRO A 1 312 ? -8.000 -6.663 -15.794 1.00 90.94 312 PRO A C 1
ATOM 2428 O O . PRO A 1 312 ? -8.785 -7.321 -15.116 1.00 90.94 312 PRO A O 1
ATOM 2431 N N . ARG A 1 313 ? -6.852 -7.189 -16.252 1.00 86.19 313 ARG A N 1
ATOM 2432 C CA . ARG A 1 313 ? -6.465 -8.592 -15.998 1.00 86.19 313 ARG A CA 1
ATOM 2433 C C . ARG A 1 313 ? -5.970 -8.832 -14.578 1.00 86.19 313 ARG A C 1
ATOM 2435 O O . ARG A 1 313 ? -6.073 -9.947 -14.083 1.00 86.19 313 ARG A O 1
ATOM 2442 N N . THR A 1 314 ? -5.406 -7.808 -13.949 1.00 86.62 314 THR A N 1
ATOM 2443 C CA . THR A 1 314 ? -4.844 -7.885 -12.592 1.00 86.62 314 THR A CA 1
ATOM 2444 C C . THR A 1 314 ? -5.647 -7.059 -11.590 1.00 86.62 314 THR A C 1
ATOM 2446 O O . THR A 1 314 ? -5.348 -7.078 -10.400 1.00 86.62 314 THR A O 1
ATOM 2449 N N . SER A 1 315 ? -6.659 -6.325 -12.066 1.00 93.81 315 SER A N 1
ATOM 2450 C CA . SER A 1 315 ? -7.413 -5.334 -11.296 1.00 93.81 315 SER A CA 1
ATOM 2451 C C . SER A 1 315 ? -6.507 -4.299 -10.614 1.00 93.81 315 SER A C 1
ATOM 2453 O O . SER A 1 315 ? -6.803 -3.814 -9.522 1.00 93.81 315 SER A O 1
ATOM 2455 N N . ARG A 1 316 ? -5.367 -3.976 -11.237 1.00 92.88 316 ARG A N 1
ATOM 2456 C CA . ARG A 1 316 ? -4.397 -3.012 -10.707 1.00 92.88 316 ARG A CA 1
ATOM 2457 C C . ARG A 1 316 ? -4.670 -1.633 -11.279 1.00 92.88 316 ARG A C 1
ATOM 2459 O O . ARG A 1 316 ? -4.852 -1.481 -12.486 1.00 92.88 316 ARG A O 1
ATOM 2466 N N . ASN A 1 317 ? -4.671 -0.638 -10.406 1.00 93.88 317 ASN A N 1
ATOM 2467 C CA . ASN A 1 317 ? -4.683 0.760 -10.778 1.00 93.88 317 ASN A CA 1
ATOM 2468 C C . ASN A 1 317 ? -3.274 1.333 -10.618 1.00 93.88 317 ASN A C 1
ATOM 2470 O O . ASN A 1 317 ? -2.706 1.339 -9.523 1.00 93.88 317 ASN A O 1
ATOM 2474 N N . HIS A 1 318 ? -2.715 1.800 -11.729 1.00 91.94 318 HIS A N 1
ATOM 2475 C CA . HIS A 1 318 ? -1.460 2.531 -11.763 1.00 91.94 318 HIS A CA 1
ATOM 2476 C C . HIS A 1 318 ? -1.781 4.016 -11.662 1.00 91.94 318 HIS A C 1
ATOM 2478 O O . HIS A 1 318 ? -2.256 4.613 -12.630 1.00 91.94 318 HIS A O 1
ATOM 2484 N N . ARG A 1 319 ? -1.545 4.596 -10.486 1.00 91.31 319 ARG A N 1
ATOM 2485 C CA . ARG A 1 319 ? -1.811 6.003 -10.218 1.00 91.31 319 ARG A CA 1
ATOM 2486 C C . ARG A 1 319 ? -0.510 6.788 -10.167 1.00 91.31 319 ARG A C 1
ATOM 2488 O O . ARG A 1 319 ? 0.365 6.493 -9.358 1.00 91.31 319 ARG A O 1
ATOM 2495 N N . SER A 1 320 ? -0.395 7.792 -11.020 1.00 92.12 320 SER A N 1
ATOM 2496 C CA . SER A 1 320 ? 0.726 8.728 -11.035 1.00 92.12 320 SER A CA 1
ATOM 2497 C C . SER A 1 320 ? 0.254 10.072 -10.517 1.00 92.12 320 SER A C 1
ATOM 2499 O O . SER A 1 320 ? -0.793 10.556 -10.937 1.00 92.12 320 SER A O 1
ATOM 2501 N N . TYR A 1 321 ? 1.021 10.656 -9.611 1.00 92.12 321 TYR A N 1
ATOM 2502 C CA . TYR A 1 321 ? 0.748 11.951 -9.018 1.00 92.12 321 TYR A CA 1
ATOM 2503 C C . TYR A 1 321 ? 1.857 12.913 -9.369 1.00 92.12 321 TYR A C 1
ATOM 2505 O O . TYR A 1 321 ? 3.032 12.571 -9.247 1.00 92.12 321 TYR A O 1
ATOM 2513 N N . TRP A 1 322 ? 1.468 14.138 -9.685 1.00 94.31 322 TRP A N 1
ATOM 2514 C CA . TRP A 1 322 ? 2.379 15.257 -9.794 1.00 94.31 322 TRP A CA 1
ATOM 2515 C C . TRP A 1 322 ? 1.822 16.433 -9.020 1.00 94.31 322 TRP A C 1
ATOM 2517 O O . TRP A 1 322 ? 0.609 16.644 -8.948 1.00 94.31 322 TRP A O 1
ATOM 2527 N N . GLY A 1 323 ? 2.711 17.244 -8.469 1.00 94.44 323 GLY A N 1
ATOM 2528 C CA . GLY A 1 323 ? 2.290 18.509 -7.909 1.00 94.44 323 GLY A CA 1
ATOM 2529 C C . GLY A 1 323 ? 3.404 19.514 -7.782 1.00 94.44 323 GLY A C 1
ATOM 2530 O O . GLY A 1 323 ? 4.580 19.232 -8.003 1.00 94.44 323 GLY A O 1
ATOM 2531 N N . ARG A 1 324 ? 2.997 20.723 -7.429 1.00 94.75 324 ARG A N 1
ATOM 2532 C CA . ARG A 1 324 ? 3.875 21.855 -7.209 1.00 94.75 324 ARG A CA 1
ATOM 2533 C C . ARG A 1 324 ? 3.401 22.610 -5.984 1.00 94.75 324 ARG A C 1
ATOM 2535 O O . ARG A 1 324 ? 2.262 23.069 -5.939 1.00 94.75 324 ARG A O 1
ATOM 2542 N N . ASN A 1 325 ? 4.293 22.782 -5.019 1.00 93.88 325 ASN A N 1
ATOM 2543 C CA . ASN A 1 325 ? 4.061 23.680 -3.903 1.00 93.88 325 ASN A CA 1
ATOM 2544 C C . ASN A 1 325 ? 3.978 25.114 -4.436 1.00 93.88 325 ASN A C 1
ATOM 2546 O O . ASN A 1 325 ? 4.952 25.640 -4.981 1.00 93.88 325 ASN A O 1
ATOM 2550 N N . SER A 1 326 ? 2.824 25.755 -4.286 1.00 91.12 326 SER A N 1
ATOM 2551 C CA . SER A 1 326 ? 2.575 27.092 -4.835 1.00 91.12 326 SER A CA 1
ATOM 2552 C C . SER A 1 326 ? 3.421 28.177 -4.160 1.00 91.12 326 SER A C 1
ATOM 2554 O O . SER A 1 326 ? 3.657 29.226 -4.756 1.00 91.12 326 SER A O 1
ATOM 2556 N N . ARG A 1 327 ? 3.916 27.924 -2.939 1.00 91.00 327 ARG A N 1
ATOM 2557 C CA . ARG A 1 327 ? 4.704 28.881 -2.146 1.00 91.00 327 ARG A CA 1
ATOM 2558 C C . ARG A 1 327 ? 6.207 28.735 -2.373 1.00 91.00 327 ARG A C 1
ATOM 2560 O O . ARG A 1 327 ? 6.900 29.737 -2.506 1.00 91.00 327 ARG A O 1
ATOM 2567 N N . THR A 1 328 ? 6.714 27.504 -2.408 1.00 93.31 328 THR A N 1
ATOM 2568 C CA . THR A 1 328 ? 8.160 27.231 -2.529 1.00 93.31 328 THR A CA 1
ATOM 2569 C C . THR A 1 328 ? 8.591 26.894 -3.954 1.00 93.31 328 THR A C 1
ATOM 2571 O O . THR A 1 328 ? 9.773 26.973 -4.275 1.00 93.31 328 THR A O 1
ATOM 2574 N N . GLY A 1 329 ? 7.650 26.498 -4.814 1.00 92.62 329 GLY A N 1
ATOM 2575 C CA . GLY A 1 329 ? 7.927 25.974 -6.148 1.00 92.62 329 GLY A CA 1
ATOM 2576 C C . GLY A 1 329 ? 8.426 24.527 -6.171 1.00 92.62 329 GLY A C 1
ATOM 2577 O O . GLY A 1 329 ? 8.708 24.035 -7.261 1.00 92.62 329 GLY A O 1
ATOM 2578 N N . THR A 1 330 ? 8.519 23.849 -5.018 1.00 93.12 330 THR A N 1
ATOM 2579 C CA . THR A 1 330 ? 8.920 22.434 -4.925 1.00 93.12 330 THR A CA 1
ATOM 2580 C C . THR A 1 330 ? 8.015 21.572 -5.799 1.00 93.12 330 THR A C 1
ATOM 2582 O O . THR A 1 330 ? 6.795 21.693 -5.711 1.00 93.12 330 THR A O 1
ATOM 2585 N N . LEU A 1 331 ? 8.605 20.717 -6.635 1.00 91.81 331 LEU A N 1
ATOM 2586 C CA . LEU A 1 331 ? 7.880 19.754 -7.461 1.00 91.81 331 LEU A CA 1
ATOM 2587 C C . LEU A 1 331 ? 7.816 18.400 -6.759 1.00 91.81 331 LEU A C 1
ATOM 2589 O O . LEU A 1 331 ? 8.782 17.984 -6.121 1.00 91.81 331 LEU A O 1
ATOM 2593 N N . TYR A 1 332 ? 6.690 17.718 -6.918 1.00 90.69 332 TYR A N 1
ATOM 2594 C CA . TYR A 1 332 ? 6.444 16.391 -6.378 1.00 90.69 332 TYR A CA 1
ATOM 2595 C C . TYR A 1 332 ? 6.039 15.442 -7.497 1.00 90.69 332 TYR A C 1
ATOM 2597 O O . TYR A 1 332 ? 5.292 15.828 -8.397 1.00 90.69 332 TYR A O 1
ATOM 2605 N N . GLU A 1 333 ? 6.507 14.204 -7.401 1.00 90.00 333 GLU A N 1
ATOM 2606 C CA . GLU A 1 333 ? 6.131 13.103 -8.279 1.00 90.00 333 GLU A CA 1
ATOM 2607 C C . GLU A 1 333 ? 6.156 11.797 -7.479 1.00 90.00 333 GLU A C 1
ATOM 2609 O O . GLU A 1 333 ? 7.113 11.530 -6.747 1.00 90.00 333 GLU A O 1
ATOM 2614 N N . GLN A 1 334 ? 5.099 10.993 -7.595 1.00 88.62 334 GLN A N 1
ATOM 2615 C CA . GLN A 1 334 ? 5.069 9.636 -7.046 1.00 88.62 334 GLN A CA 1
ATOM 2616 C C . GLN A 1 334 ? 4.154 8.726 -7.867 1.00 88.62 334 GLN A C 1
ATOM 2618 O O . GLN A 1 334 ? 3.162 9.177 -8.444 1.00 88.62 334 GLN A O 1
ATOM 2623 N N . HIS A 1 335 ? 4.457 7.427 -7.875 1.00 86.56 335 HIS A N 1
ATOM 2624 C CA . HIS A 1 335 ? 3.699 6.428 -8.628 1.00 86.56 335 HIS A CA 1
ATOM 2625 C C . HIS A 1 335 ? 3.267 5.283 -7.720 1.00 86.56 335 HIS A C 1
ATOM 2627 O O . HIS A 1 335 ? 4.091 4.505 -7.244 1.00 86.56 335 HIS A O 1
ATOM 2633 N N . ILE A 1 336 ? 1.961 5.141 -7.527 1.00 89.69 336 ILE A N 1
ATOM 2634 C CA . ILE A 1 336 ? 1.366 4.114 -6.680 1.00 89.69 336 ILE A CA 1
ATOM 2635 C C . ILE A 1 336 ? 0.752 3.034 -7.563 1.00 89.69 336 ILE A C 1
ATOM 2637 O O . ILE A 1 336 ? 0.059 3.310 -8.541 1.00 89.69 336 ILE A O 1
ATOM 2641 N N . ASN A 1 337 ? 0.997 1.781 -7.194 1.00 89.19 337 ASN A N 1
ATOM 2642 C CA . ASN A 1 337 ? 0.335 0.627 -7.777 1.00 89.19 337 ASN A CA 1
ATOM 2643 C C . ASN A 1 337 ? -0.443 -0.092 -6.683 1.00 89.19 337 ASN A C 1
ATOM 2645 O O . ASN A 1 337 ? 0.147 -0.536 -5.698 1.00 89.19 337 ASN A O 1
ATOM 2649 N N . TYR A 1 338 ? -1.751 -0.208 -6.858 1.00 93.44 338 TYR A N 1
ATOM 2650 C CA . TYR A 1 338 ? -2.612 -0.870 -5.892 1.00 93.44 338 TYR A CA 1
ATOM 2651 C C . TYR A 1 338 ? -3.746 -1.605 -6.598 1.00 93.44 338 TYR A C 1
ATOM 2653 O O . TYR A 1 338 ? -4.131 -1.288 -7.723 1.00 93.44 338 TYR A O 1
ATOM 2661 N N . ARG A 1 339 ? -4.251 -2.652 -5.958 1.00 94.75 339 ARG A N 1
ATOM 2662 C CA . ARG A 1 339 ? -5.383 -3.428 -6.437 1.00 94.75 339 ARG A CA 1
ATOM 2663 C C . ARG A 1 339 ? -6.680 -2.724 -6.069 1.00 94.75 339 ARG A C 1
ATOM 2665 O O . ARG A 1 339 ? -6.885 -2.351 -4.918 1.00 94.75 339 ARG A O 1
ATOM 2672 N N . LEU A 1 340 ? -7.562 -2.613 -7.051 1.00 96.75 340 LEU A N 1
ATOM 2673 C CA . LEU A 1 340 ? -8.960 -2.277 -6.850 1.00 96.75 340 LEU A CA 1
ATOM 2674 C C . LEU A 1 340 ? -9.748 -3.560 -6.606 1.00 96.75 340 LEU A C 1
ATOM 2676 O O . LEU A 1 340 ? -9.625 -4.520 -7.376 1.00 96.75 340 LEU A O 1
ATOM 2680 N N . PHE A 1 341 ? -10.580 -3.562 -5.570 1.00 97.44 341 PHE A N 1
ATOM 2681 C CA . PHE A 1 341 ? -11.403 -4.713 -5.221 1.00 97.44 341 PHE A CA 1
ATOM 2682 C C . PHE A 1 341 ? -12.838 -4.529 -5.684 1.00 97.44 341 PHE A C 1
ATOM 2684 O O . PHE A 1 341 ? -13.471 -3.509 -5.409 1.00 97.44 341 PHE A O 1
ATOM 2691 N N . SER A 1 342 ? -13.366 -5.550 -6.354 1.00 96.69 342 SER A N 1
ATOM 2692 C CA . SER A 1 342 ? -14.810 -5.759 -6.355 1.00 96.69 342 SER A CA 1
ATOM 2693 C C . SER A 1 342 ? -15.254 -6.238 -4.969 1.00 96.69 342 SER A C 1
ATOM 2695 O O . SER A 1 342 ? -14.475 -6.852 -4.229 1.00 96.69 342 SER A O 1
ATOM 2697 N N . ALA A 1 343 ? -16.525 -6.014 -4.625 1.00 97.69 343 ALA A N 1
ATOM 2698 C CA . ALA A 1 343 ? -17.067 -6.502 -3.359 1.00 97.69 343 ALA A CA 1
ATOM 2699 C C . ALA A 1 343 ? -16.877 -8.020 -3.213 1.00 97.69 343 ALA A C 1
ATOM 2701 O O . ALA A 1 343 ? -16.375 -8.486 -2.196 1.00 97.69 343 ALA A O 1
ATOM 2702 N N . HIS A 1 344 ? -17.195 -8.801 -4.248 1.00 96.50 344 HIS A N 1
ATOM 2703 C CA . HIS A 1 344 ? -17.130 -10.259 -4.152 1.00 96.50 344 HIS A CA 1
ATOM 2704 C C . HIS A 1 344 ? -15.711 -10.787 -3.869 1.00 96.50 344 HIS A C 1
ATOM 2706 O O . HIS A 1 344 ? -15.567 -11.759 -3.130 1.00 96.50 344 HIS A O 1
ATOM 2712 N N . GLU A 1 345 ? -14.666 -10.167 -4.434 1.00 96.38 345 GLU A N 1
ATOM 2713 C CA . GLU A 1 345 ? -13.276 -10.584 -4.206 1.00 96.38 345 GLU A CA 1
ATOM 2714 C C . GLU A 1 345 ? -12.845 -10.312 -2.771 1.00 96.38 345 GLU A C 1
ATOM 2716 O O . GLU A 1 345 ? -12.330 -11.212 -2.109 1.00 96.38 345 GLU A O 1
ATOM 2721 N N . LEU A 1 346 ? -13.072 -9.090 -2.276 1.00 98.19 346 LEU A N 1
ATOM 2722 C CA . LEU A 1 346 ? -12.635 -8.719 -0.933 1.00 98.19 346 LEU A CA 1
ATOM 2723 C C . LEU A 1 346 ? -13.362 -9.544 0.132 1.00 98.19 346 LEU A C 1
ATOM 2725 O O . LEU A 1 346 ? -12.718 -10.077 1.034 1.00 98.19 346 LEU A O 1
ATOM 2729 N N . LEU A 1 347 ? -14.682 -9.709 -0.001 1.00 98.62 347 LEU A N 1
ATOM 2730 C CA . LEU A 1 347 ? -15.466 -10.531 0.924 1.00 98.62 347 LEU A CA 1
ATOM 2731 C C . LEU A 1 347 ? -14.997 -11.991 0.903 1.00 98.62 347 LEU A C 1
ATOM 2733 O O . LEU A 1 347 ? -14.785 -12.582 1.960 1.00 98.62 347 LEU A O 1
ATOM 2737 N N . GLY A 1 348 ? -14.756 -12.549 -0.288 1.00 98.56 348 GLY A N 1
ATOM 2738 C CA . GLY A 1 348 ? -14.257 -13.914 -0.434 1.00 98.56 348 GLY A CA 1
ATOM 2739 C C . GLY A 1 348 ? -12.880 -14.124 0.202 1.00 98.56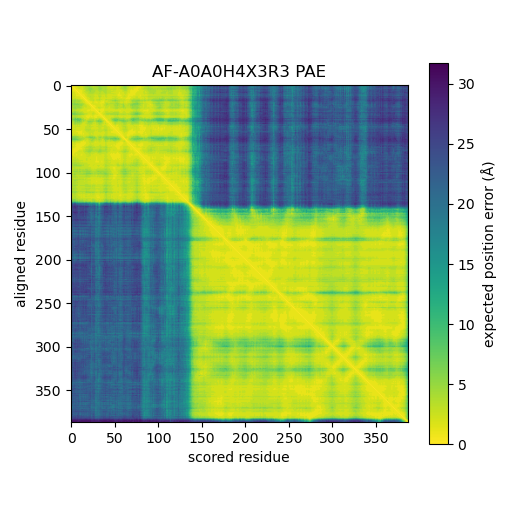 348 GLY A C 1
ATOM 2740 O O . GLY A 1 348 ? -12.661 -15.149 0.844 1.00 98.56 348 GLY A O 1
ATOM 2741 N N . LEU A 1 349 ? -11.959 -13.163 0.070 1.00 98.50 349 LEU A N 1
ATOM 2742 C CA . LEU A 1 349 ? -10.639 -13.222 0.712 1.00 98.50 349 LEU A CA 1
ATOM 2743 C C . LEU A 1 349 ? -10.748 -13.166 2.242 1.00 98.50 349 LEU A C 1
ATOM 2745 O O . LEU A 1 349 ? -10.083 -13.940 2.931 1.00 98.50 349 LEU A O 1
ATOM 2749 N N . ILE A 1 350 ? -11.606 -12.287 2.771 1.00 98.75 350 ILE A N 1
ATOM 2750 C CA . ILE A 1 350 ? -11.866 -12.160 4.214 1.00 98.75 350 ILE A CA 1
ATOM 2751 C C . ILE A 1 350 ? -12.398 -13.483 4.780 1.00 98.75 350 ILE A C 1
ATOM 2753 O O . ILE A 1 350 ? -11.866 -13.983 5.773 1.00 98.75 350 ILE A O 1
ATOM 2757 N N . GLU A 1 351 ? -13.388 -14.094 4.124 1.00 98.50 351 GLU A N 1
ATOM 2758 C CA . GLU A 1 351 ? -13.955 -15.374 4.566 1.00 98.50 351 GLU A CA 1
ATOM 2759 C C . GLU A 1 351 ? -12.954 -16.532 4.469 1.00 98.50 351 GLU A C 1
ATOM 2761 O O . GLU A 1 351 ? -12.837 -17.336 5.395 1.00 98.50 351 GLU A O 1
ATOM 2766 N N . GLN A 1 352 ? -12.161 -16.592 3.394 1.00 98.31 352 GLN A N 1
ATOM 2767 C CA . GLN A 1 352 ? -11.094 -17.591 3.235 1.00 98.31 352 GLN A CA 1
ATOM 2768 C C . GLN A 1 352 ? -9.987 -17.479 4.295 1.00 98.31 352 GLN A C 1
ATOM 2770 O O . GLN A 1 352 ? -9.297 -18.464 4.576 1.00 98.31 352 GLN A O 1
ATOM 2775 N N . ALA A 1 353 ? -9.803 -16.300 4.890 1.00 98.19 353 ALA A N 1
ATOM 2776 C CA . ALA A 1 353 ? -8.873 -16.085 5.993 1.00 98.19 353 ALA A CA 1
ATOM 2777 C C . ALA A 1 353 ? -9.446 -16.478 7.368 1.00 98.19 353 ALA A C 1
ATOM 2779 O O . ALA A 1 353 ? -8.730 -16.393 8.362 1.00 98.19 353 ALA A O 1
ATOM 2780 N N . GLY A 1 354 ? -10.702 -16.936 7.436 1.00 97.69 354 GLY A N 1
ATOM 2781 C CA . GLY A 1 354 ? -11.351 -17.376 8.675 1.00 97.69 354 GLY A CA 1
ATOM 2782 C C . GLY A 1 354 ? -12.091 -16.271 9.433 1.00 97.69 354 GLY A C 1
ATOM 2783 O O . GLY A 1 354 ? -12.568 -16.504 10.543 1.00 97.69 354 GLY A O 1
ATOM 2784 N N . LEU A 1 355 ? -12.218 -15.079 8.848 1.00 98.44 355 LEU A N 1
ATOM 2785 C CA . LEU A 1 355 ? -13.037 -13.994 9.384 1.00 98.44 355 LEU A CA 1
ATOM 2786 C C . LEU A 1 355 ? -14.469 -14.109 8.859 1.00 98.44 355 LEU A C 1
ATOM 2788 O O . LEU A 1 355 ? -14.705 -14.569 7.747 1.00 98.44 355 LEU A O 1
ATOM 2792 N N . ARG A 1 356 ? -15.449 -13.661 9.641 1.00 98.38 356 ARG A N 1
ATOM 2793 C CA . ARG A 1 356 ? -16.851 -13.622 9.217 1.00 98.38 356 ARG A CA 1
ATOM 2794 C C . ARG A 1 356 ? -17.239 -12.204 8.831 1.00 98.38 356 ARG A C 1
ATOM 2796 O O . ARG A 1 356 ? -17.237 -11.326 9.692 1.00 98.38 356 ARG A O 1
ATOM 2803 N N . VAL A 1 357 ? -17.608 -11.988 7.573 1.00 98.44 357 VAL A N 1
ATOM 2804 C CA . VAL A 1 357 ? -18.171 -10.708 7.120 1.00 98.44 357 VAL A CA 1
ATOM 2805 C C . VAL A 1 357 ? -19.477 -10.443 7.872 1.00 98.44 357 VAL A C 1
ATOM 2807 O O . VAL A 1 357 ? -20.344 -11.314 7.953 1.00 98.44 357 VAL A O 1
ATOM 2810 N N . ALA A 1 358 ? -19.597 -9.250 8.447 1.00 97.38 358 ALA A N 1
ATOM 2811 C CA . ALA A 1 358 ? -20.774 -8.807 9.181 1.00 97.38 358 ALA A CA 1
ATOM 2812 C C .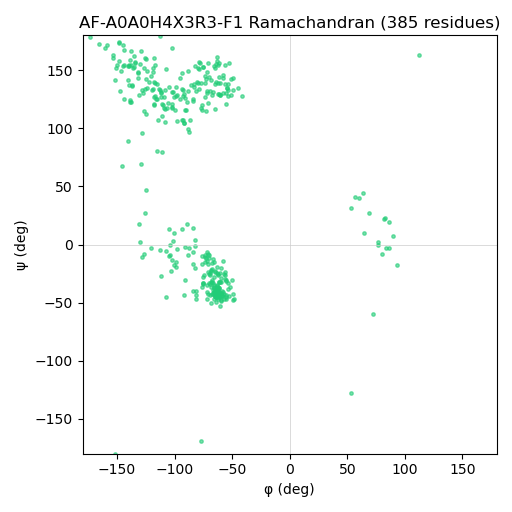 ALA A 1 358 ? -21.561 -7.756 8.388 1.00 97.38 358 ALA A C 1
ATOM 2814 O O . ALA A 1 358 ? -22.780 -7.871 8.281 1.00 97.38 358 ALA A O 1
ATOM 2815 N N . ASP A 1 359 ? -20.874 -6.771 7.798 1.00 98.44 359 ASP A N 1
ATOM 2816 C CA . ASP A 1 359 ? -21.517 -5.637 7.131 1.00 98.44 359 ASP A CA 1
ATOM 2817 C C . ASP A 1 359 ? -20.668 -5.100 5.980 1.00 98.44 359 ASP A C 1
ATOM 2819 O O . ASP A 1 359 ? -19.440 -5.230 5.975 1.00 98.44 359 ASP A O 1
ATOM 2823 N N . VAL A 1 360 ? -21.346 -4.468 5.019 1.00 98.56 360 VAL A N 1
ATOM 2824 C CA . VAL A 1 360 ? -20.739 -3.866 3.831 1.00 98.56 360 VAL A CA 1
ATOM 2825 C C . VAL A 1 360 ? -21.413 -2.525 3.540 1.00 98.56 360 VAL A C 1
ATOM 2827 O O . VAL A 1 360 ? -22.628 -2.463 3.329 1.00 98.56 360 VAL A O 1
ATOM 2830 N N . TRP A 1 361 ? -20.619 -1.459 3.499 1.00 98.69 361 TRP A N 1
ATOM 2831 C CA . TRP A 1 361 ? -21.063 -0.087 3.264 1.00 98.69 361 TRP A CA 1
ATOM 2832 C C . TRP A 1 361 ? -20.330 0.557 2.090 1.00 98.69 361 TRP A C 1
ATOM 2834 O O . TRP A 1 361 ? -19.263 0.111 1.669 1.00 98.69 361 TRP A O 1
ATOM 2844 N N . GLY A 1 362 ? -20.945 1.604 1.545 1.00 98.12 362 GLY A N 1
ATOM 2845 C CA . GLY A 1 362 ? -20.410 2.398 0.442 1.00 98.12 362 GLY A CA 1
ATOM 2846 C C . GLY A 1 362 ? -19.511 3.560 0.868 1.00 98.12 362 GLY A C 1
ATOM 2847 O O . GLY A 1 362 ? -18.933 4.223 0.008 1.00 98.12 362 GLY A O 1
ATOM 2848 N N . ASP A 1 363 ? -19.453 3.839 2.171 1.00 97.44 363 ASP A N 1
ATOM 2849 C CA . ASP A 1 363 ? -18.701 4.923 2.799 1.00 97.44 363 ASP A CA 1
ATOM 2850 C C . ASP A 1 363 ? -18.602 4.714 4.323 1.00 97.44 363 ASP A C 1
ATOM 2852 O O . ASP A 1 363 ? -19.236 3.823 4.898 1.00 97.44 363 ASP A O 1
ATOM 2856 N N . LEU A 1 364 ? -17.814 5.564 4.986 1.00 97.19 364 LEU A N 1
ATOM 2857 C CA . LEU A 1 364 ? -17.675 5.571 6.444 1.00 97.19 364 LEU A CA 1
ATOM 2858 C C . LEU A 1 364 ? -18.910 6.153 7.173 1.00 97.19 364 LEU A C 1
ATOM 2860 O O . LEU A 1 364 ? -19.039 5.995 8.384 1.00 97.19 364 LEU A O 1
ATOM 2864 N N . ASP A 1 365 ? -19.856 6.785 6.465 1.00 97.00 365 ASP A N 1
ATOM 2865 C CA . ASP A 1 365 ? -21.141 7.203 7.052 1.00 97.00 365 ASP A CA 1
ATOM 2866 C C . ASP A 1 365 ? -22.085 6.007 7.294 1.00 97.00 365 ASP A C 1
ATOM 2868 O O . ASP A 1 365 ? -23.124 6.161 7.940 1.00 97.00 365 ASP A O 1
ATOM 2872 N N . GLY A 1 366 ? -21.737 4.815 6.796 1.00 97.06 366 GLY A N 1
ATOM 2873 C CA . GLY A 1 366 ? -22.536 3.603 6.946 1.00 97.06 366 GLY A CA 1
ATOM 2874 C C . GLY A 1 366 ? -23.678 3.504 5.937 1.00 97.06 366 GLY A C 1
ATOM 2875 O O . GLY A 1 366 ? -24.659 2.794 6.182 1.00 97.06 366 GLY A O 1
ATOM 2876 N N . ARG A 1 367 ? -23.593 4.207 4.797 1.00 98.12 367 ARG A N 1
ATOM 2877 C CA . ARG A 1 367 ? -24.590 4.055 3.729 1.00 98.12 367 ARG A CA 1
ATOM 2878 C C . ARG A 1 367 ? -24.469 2.662 3.101 1.00 98.12 367 ARG A C 1
ATOM 2880 O O . ARG A 1 367 ? -23.350 2.184 2.914 1.00 98.12 367 ARG A O 1
ATOM 2887 N N . PRO A 1 368 ? -25.582 1.993 2.746 1.00 98.06 368 PRO A N 1
ATOM 2888 C CA . PRO A 1 368 ? -25.524 0.683 2.103 1.00 98.06 368 PRO A CA 1
ATOM 2889 C C . PRO A 1 368 ? -24.639 0.690 0.854 1.00 98.06 368 PRO A C 1
ATOM 2891 O O . PRO A 1 368 ? -24.698 1.621 0.048 1.00 98.06 368 PRO A O 1
ATOM 2894 N N . PHE A 1 369 ? -23.829 -0.355 0.691 1.00 98.38 369 PHE A N 1
ATOM 2895 C CA . PHE A 1 369 ? -23.000 -0.505 -0.500 1.00 98.38 369 PHE A CA 1
ATOM 2896 C C . PHE A 1 369 ? -23.854 -0.691 -1.760 1.00 98.38 369 PHE A C 1
ATOM 2898 O O . PHE A 1 369 ? -24.821 -1.455 -1.782 1.00 98.38 369 PHE A O 1
ATOM 2905 N N . THR A 1 370 ? -23.449 -0.023 -2.835 1.00 97.62 370 THR A N 1
ATOM 2906 C CA . THR A 1 370 ? -23.961 -0.214 -4.192 1.00 97.62 370 THR A CA 1
ATOM 2907 C C . THR A 1 370 ? -22.785 -0.260 -5.162 1.00 97.62 370 THR A C 1
ATOM 2909 O O . THR A 1 370 ? -21.710 0.247 -4.860 1.00 97.62 370 THR A O 1
ATOM 2912 N N . VAL A 1 371 ? -22.995 -0.784 -6.371 1.00 95.75 371 VAL A N 1
ATOM 2913 C CA . VAL A 1 371 ? -21.957 -0.800 -7.422 1.00 95.75 371 VAL A CA 1
ATOM 2914 C C . VAL A 1 371 ? -21.417 0.609 -7.723 1.00 95.75 371 VAL A C 1
ATOM 2916 O O . VAL A 1 371 ? -20.248 0.757 -8.059 1.00 95.75 371 VAL A O 1
ATOM 2919 N N . GLY A 1 372 ? -22.246 1.647 -7.561 1.00 96.50 372 GLY A N 1
ATOM 2920 C CA . GLY A 1 372 ? -21.856 3.043 -7.769 1.00 96.50 372 GLY A CA 1
ATOM 2921 C C . GLY A 1 372 ? -21.242 3.734 -6.548 1.00 96.50 372 GLY A C 1
ATOM 2922 O O . GLY A 1 372 ? -20.866 4.900 -6.664 1.00 96.50 372 GLY A O 1
ATOM 2923 N N . SER A 1 373 ? -21.153 3.066 -5.395 1.00 98.00 373 SER A N 1
ATOM 2924 C CA . SER A 1 373 ? -20.573 3.641 -4.178 1.00 98.00 373 SER A CA 1
ATOM 2925 C C . SER A 1 373 ? -19.086 3.946 -4.375 1.00 98.00 373 SER A C 1
ATOM 2927 O O . SER A 1 373 ? -18.398 3.129 -4.982 1.00 98.00 373 SER A O 1
ATOM 2929 N N . PRO A 1 374 ? -18.569 5.077 -3.867 1.00 96.06 374 PRO A N 1
ATOM 2930 C CA . PRO A 1 374 ? -17.167 5.446 -4.065 1.00 96.06 374 PRO A CA 1
ATOM 2931 C C . PRO A 1 374 ? -16.207 4.473 -3.377 1.00 96.06 374 PRO A C 1
ATOM 2933 O O . PRO A 1 374 ? -15.173 4.114 -3.940 1.00 96.06 374 PRO A O 1
ATOM 2936 N N . MET A 1 375 ? -16.589 3.997 -2.191 1.00 97.25 375 MET A N 1
ATOM 2937 C CA . MET A 1 375 ? -15.782 3.108 -1.368 1.00 97.25 375 MET A CA 1
ATOM 2938 C C . MET A 1 375 ? -16.480 1.766 -1.163 1.00 97.25 375 MET A C 1
ATOM 2940 O O . MET A 1 375 ? -17.697 1.626 -1.305 1.00 97.25 375 MET A O 1
ATOM 2944 N N . LEU A 1 376 ? -15.677 0.778 -0.795 1.00 98.06 376 LEU A N 1
ATOM 2945 C CA . LEU A 1 376 ? -16.088 -0.494 -0.234 1.00 98.06 376 LEU A CA 1
ATOM 2946 C C . LEU A 1 376 ? -15.565 -0.548 1.205 1.00 98.06 376 LEU A C 1
ATOM 2948 O O . LEU A 1 376 ? -14.364 -0.703 1.432 1.00 98.06 376 LEU A O 1
ATOM 2952 N N . VAL A 1 377 ? -16.470 -0.411 2.173 1.00 98.69 377 VAL A N 1
ATOM 2953 C CA . VAL A 1 377 ? -16.156 -0.487 3.604 1.00 98.69 377 VAL A CA 1
ATOM 2954 C C . VAL A 1 377 ? -16.726 -1.785 4.156 1.00 98.69 377 VAL A C 1
ATOM 2956 O O . VAL A 1 377 ? -17.938 -1.986 4.149 1.00 98.69 377 VAL A O 1
ATOM 2959 N N . VAL A 1 378 ? -15.865 -2.680 4.629 1.00 98.81 378 VAL A N 1
ATOM 2960 C CA . VAL A 1 378 ? -16.253 -4.010 5.107 1.00 98.81 378 VAL A CA 1
ATOM 2961 C C . VAL A 1 378 ? -15.941 -4.141 6.585 1.00 98.81 378 VAL A C 1
ATOM 2963 O O . VAL A 1 378 ? -14.789 -3.998 6.996 1.00 98.81 378 VAL A O 1
ATOM 2966 N N . ARG A 1 379 ? -16.960 -4.497 7.372 1.00 98.75 379 ARG A N 1
ATOM 2967 C CA . ARG A 1 379 ? -16.784 -4.955 8.749 1.00 98.75 379 ARG A CA 1
ATOM 2968 C C . ARG A 1 379 ? -16.822 -6.471 8.793 1.00 98.75 379 ARG A C 1
ATOM 2970 O O . ARG A 1 379 ? -17.780 -7.089 8.330 1.00 98.75 379 ARG A O 1
ATOM 2977 N N . ALA A 1 380 ? -15.812 -7.069 9.403 1.00 98.69 380 ALA A N 1
ATOM 2978 C CA . ALA A 1 380 ? -15.750 -8.501 9.660 1.00 98.69 380 ALA A CA 1
ATOM 2979 C C . ALA A 1 380 ? -15.417 -8.776 11.128 1.00 98.69 380 ALA A C 1
ATOM 2981 O O . ALA A 1 380 ? -15.031 -7.875 11.870 1.00 98.69 380 ALA A O 1
ATOM 2982 N N . ARG A 1 381 ? -15.600 -10.020 11.570 1.00 98.12 381 ARG A N 1
ATOM 2983 C CA . ARG A 1 381 ? -15.322 -10.443 12.946 1.00 98.12 381 ARG A CA 1
ATOM 2984 C C . ARG A 1 381 ? -14.502 -11.714 12.980 1.00 98.12 381 ARG A C 1
ATOM 2986 O O . ARG A 1 381 ? -14.747 -12.625 12.186 1.00 98.12 381 ARG A O 1
ATOM 2993 N N . ARG A 1 382 ? -13.592 -11.806 13.945 1.00 97.69 382 ARG A N 1
ATOM 2994 C CA . ARG A 1 382 ? -13.003 -13.084 14.338 1.00 97.69 382 ARG A CA 1
ATOM 2995 C C . ARG A 1 382 ? -14.078 -13.902 15.060 1.00 97.69 382 ARG A C 1
ATOM 2997 O O . ARG A 1 382 ? -14.618 -13.414 16.052 1.00 97.69 382 ARG A O 1
ATOM 3004 N N . PRO A 1 383 ? -14.423 -15.114 14.594 1.00 94.06 383 PRO A N 1
ATOM 3005 C CA . PRO A 1 383 ? -15.356 -15.970 15.316 1.00 94.06 383 PRO A CA 1
ATOM 3006 C C . PRO A 1 383 ? -14.857 -16.252 16.736 1.00 94.06 383 PRO A C 1
ATOM 3008 O O . PRO A 1 383 ? -13.652 -16.405 16.953 1.00 94.06 383 PRO A O 1
ATOM 3011 N N . ASP A 1 384 ? -15.778 -16.367 17.691 1.00 89.00 384 ASP A N 1
ATOM 3012 C CA . ASP A 1 384 ? -15.438 -16.883 19.015 1.00 89.00 384 ASP A CA 1
ATOM 3013 C C . ASP A 1 384 ? -14.838 -18.287 18.872 1.00 89.00 384 ASP A C 1
ATOM 3015 O O . ASP A 1 384 ? -15.262 -19.075 18.014 1.00 89.00 384 ASP A O 1
ATOM 3019 N N . ALA A 1 385 ? -13.849 -18.613 19.707 1.00 74.69 385 ALA A N 1
ATOM 3020 C CA . ALA A 1 385 ? -13.383 -19.989 19.804 1.00 74.69 385 ALA A CA 1
ATOM 3021 C C . ALA A 1 385 ? -14.603 -20.865 20.126 1.00 74.69 385 ALA A C 1
ATOM 3023 O O . ALA A 1 385 ? -15.293 -20.618 21.117 1.00 74.69 385 ALA A O 1
ATOM 3024 N N . ARG A 1 386 ? -14.915 -21.844 19.263 1.00 59.22 386 ARG A N 1
ATOM 3025 C CA . ARG A 1 386 ? -15.980 -22.802 19.584 1.00 59.22 386 ARG A CA 1
ATOM 3026 C C . ARG A 1 386 ? -15.600 -23.482 20.909 1.00 59.22 386 ARG A C 1
ATOM 3028 O O . ARG A 1 386 ? -14.443 -23.892 21.017 1.00 59.22 386 ARG A O 1
ATOM 3035 N N . PRO A 1 387 ? -16.520 -23.550 21.885 1.00 45.59 387 PRO A N 1
ATOM 3036 C CA . PRO A 1 387 ? -16.266 -24.208 23.161 1.00 45.59 387 PRO A CA 1
ATOM 3037 C C . PRO A 1 387 ? -15.949 -25.697 23.001 1.00 45.59 387 PRO A C 1
ATOM 3039 O O . PRO A 1 387 ? -16.385 -26.297 21.985 1.00 45.59 387 PRO A O 1
#

InterPro domains:
  IPR001214 SET domain [PF00856] (39-84)
  IPR001214 SET domain [PS50280] (1-85)
  IPR003616 Post-SET domain [PS50868] (93-109)
  IPR029063 S-adenosyl-L-methionine-dependent methyltransferase superfamily [G3DSA:3.40.50.150] (166-364)
  IPR029063 S-adenosyl-L-methionine-dependent methyltransferase superfamily [SSF53335] (155-383)
  IPR041698 Methyltransferase domain 25 [PF13649] (182-276)
  IPR046341 SET domain superfamily [G3DSA:2.170.270.10] (18-114)
  IPR046341 SET domain superfamily [SSF82199] (2-101)
  IPR053201 Flavunoidine biosynthesis N-methyltransferase [PTHR12350] (4-121)

Solvent-accessible surface area (backbone atoms only — not comparable to full-atom values): 20551 Å² total; per-residue (Å²): 76,60,36,90,47,73,42,54,51,69,38,77,76,44,78,48,62,37,51,80,39,66,76,77,40,90,57,41,46,51,70,39,89,65,33,23,35,41,34,84,85,51,72,69,80,59,42,45,72,22,75,74,43,46,25,41,68,41,82,37,100,48,90,54,29,35,29,34,25,27,64,46,72,39,54,57,66,39,68,45,21,30,44,58,58,28,46,26,50,64,47,71,65,58,49,77,57,81,66,80,44,94,77,51,76,45,64,50,46,22,41,64,77,49,52,72,68,57,48,58,76,41,54,92,58,39,31,71,42,40,50,49,44,67,74,68,49,69,79,65,76,57,70,59,56,57,34,59,53,75,76,60,60,78,79,44,48,74,60,55,74,47,25,60,61,54,45,54,29,48,39,62,77,66,70,64,59,70,63,45,33,37,36,33,45,67,32,50,54,25,56,51,50,47,49,44,22,72,62,46,28,46,30,34,32,27,21,70,50,62,67,34,45,48,50,18,51,55,50,25,57,76,69,74,44,69,69,47,78,42,76,40,49,64,57,60,59,88,64,77,64,14,51,27,38,38,29,54,86,35,54,73,21,55,56,90,47,71,68,50,49,36,38,23,43,34,26,48,47,66,30,29,29,74,61,11,35,39,40,40,31,31,53,15,28,70,27,56,78,71,48,75,49,61,50,70,54,73,58,99,48,32,41,36,38,38,39,54,48,76,41,83,93,74,36,32,37,43,36,38,39,39,32,33,30,70,81,80,64,50,73,48,70,34,49,37,63,31,41,45,40,47,70,70,57,52,54,49,45,44,43,75,34,64,30,43,79,75,49,61,16,17,40,65,88,64,44,74,52,53,71,76,23,65,27,39,27,39,35,28,27,30,61,60,77,78,129

Organism: NCBI:txid1297742

Mean predicted aligned error: 11.78 Å

Sequence (387 aa):
MVTTRAVAAGEVLLVVEGALVRTPSQMTLQVGREQHLSAPDADWRFINHACAPTALLAPGTHAEQLQLIARFDLEPGQEVTFNYLTSEWELATPFHCRCGATTCVGWVRGARYLSAAQRDALRGELLPHIRDHVRGAPEPAPWYRDAFSITDDVWYQPLDAVASEEVERTLRLLDLKPGASILDVCCGHGRHSIELARLGFQVTGLDLSSERLGMARERAARAGVAVTWLNADMRSISAPQQDAVMVLYTSFGVLESDAEHLTALRSIHDALAPGGQLLIEADNRDHAIHQPPRQWGETESLLWWEENVFEPRTSRNHRSYWGRNSRTGTLYEQHINYRLFSAHELLGLIEQAGLRVADVWGDLDGRPFTVGSPMLVVRARRPDARP

Foldseek 3Di:
DFAQAKDAAFDFPDKAFADWDQDADLQWWALALRITGRRNPGPCNVAAADPPFQWAWEDDPDSRMITTGGRHIHGGGHGGYYHSQQTFQFHPDKDADDNPDPLGPRIGGYVLPDDPVSCVVCVVRHYPNNVVCVVPPDNRDPPCCQFVVDPDVVVCVVVLVCLLVLLVLQCVVQVDAAAFEEEEEQCFLPSNVLSSQVRRYAAEYEHLDPPSVVNNVVVNVVSVGDYHYHNDDLLADDDAAGLEYEYDDQNLFQDQDLVSSLSSLLSRLVNHDAFHKYKYKRFALLQVVPDDQKDWDDDPFKTKMKGWDADPVRQKIWIWMWMAGPVPRDIDIHIGIGHHDHPVSVQVSNVSSQKAWDAWALDSNRHHDDSNRRMTITMITRHHDDD

Secondary structure (DSSP, 8-state):
-B-SS-B-TT-EEEEEE-EEESS--TTEEE-SSS-EEE-TTSGGGGPEE-SS-SEEEEE-SSTTEEEEEESS-B-TTPBPEE-HHHH-SS-SS-EE-----TT--SEE--GGGS-HHHHHHTTTT--HHHHHHHHHS-S---HHHHHT----HHHHHHHHTTHHHHHHHHHHHHT--TT-EEEEET-TT-HHHHHHHHTT-EEEEEES-HHHHHHHHHHHHHHT---EEEE--GGG-----EEEEEE-TTGGGGS-SHHHHHHHHHHHHHHEEEEEEEEEEEEBHHHHTTS-SEEEEE-SSEEEEEEEEEETTTTEEEEEEEEEETTT--EEEEEEEEEPBPHHHHHHHHHHTTPEEEEEESSTT-PBP-TT-SEEEEEEEPPPPP-

pLDDT: mean 92.51, std 7.89, range [45.59, 98.81]

Nearest PDB structures (foldseek):
  3d2l-assembly1_A  TM=8.893E-01  e=1.920E-21  Exiguobacterium sibiricum 255-15
  7wzf-assembly1_A  TM=8.917E-01  e=1.001E-20  Streptomyces yunnanensis
  1y8c-assembly1_A  TM=8.421E-01  e=4.369E-20  Clostridium acetobutylicum ATCC 824
  1wzn-assembly1_A  TM=8.118E-01  e=2.709E-18  Pyrococcus horikoshii OT3
  4nec-assembly2_B  TM=5.897E-01  e=6.419E-11  Streptomyces lasalocidi

Radius of gyration: 24.93 Å; Cα contacts (8 Å, |Δi|>4): 815; chains: 1; bounding box: 62×53×70 Å